Protein AF-A0A2V8PW28-F1 (afdb_monomer)

Nearest PDB structures (foldseek):
  6lqs-assembly1_RJ  TM=3.384E-01  e=4.865E-01  Saccharomyces cerevisiae S288C
  6zqf-assembly1_CL  TM=3.783E-01  e=9.356E+00  Saccharomyces cerevisiae S288C

Radius of gyration: 23.71 Å; Cα contacts (8 Å, |Δi|>4): 754; chains: 1; bounding box: 70×51×68 Å

Sequence (428 aa):
MRETKSPFGILINYGAAKFTEAEGKAAFQILNTELKDQFLGLISGESVGYVWDLAPAELKISPSQSRRELLEAHRQFYTNALAKKWRDTFQTETGAMWDRLIPGQSTSSTSFAHSLTQWGVQLLGMETAAVMPMTGMRIAFTRGAARQFGGKFFYYHAPNFGDTATTFTKAQNFAGPDFFYHSRYGPTMGPSLSWYRKSYYLYYMSGASAIYLEQGHDQFFKPGPGEHPLQLNPLGRITEEFMNFAEKHPDRGTPYTPIAFLLDPAHGFEMTDYPQWPFEVSQIDRGDRALRELFGVAYYPGLVVEGEPAIADRQPFVSSAFGDVFDVLTATDVQSPKAKAQSPLSSYRAVVVGGRVEWSGDWIQKLTDYVRGGGTVLINAAQIKKVPESLLGVRLTNVTAEADSATCLSPGEDAQDLSGQLFRYEKV

Solvent-accessible surface area (backbone atoms only — not comparable to full-atom values): 23633 Å² total; per-residue (Å²): 100,92,85,68,70,55,72,42,67,46,81,53,62,100,54,86,73,82,46,54,64,69,53,8,42,50,51,51,49,39,48,70,53,87,35,36,92,26,50,61,27,41,33,12,60,73,23,74,65,78,55,69,87,50,36,88,81,64,48,72,79,57,60,87,52,53,52,63,54,47,49,48,33,48,51,51,37,52,41,52,48,36,19,52,51,41,20,65,32,26,57,43,95,63,51,50,45,35,63,34,34,25,22,18,27,35,84,85,34,64,41,42,40,51,53,45,34,64,68,37,27,40,40,42,23,49,48,46,34,31,56,40,59,36,46,57,58,58,45,15,37,40,51,19,22,14,64,58,44,62,37,41,28,30,38,24,43,37,65,37,52,95,73,14,25,57,32,70,42,76,84,51,96,59,31,46,63,104,45,88,91,72,32,51,23,24,77,87,29,51,49,50,72,65,47,60,49,48,51,56,55,50,38,50,58,64,52,38,76,48,76,46,66,72,65,62,70,55,53,32,34,21,80,32,72,88,92,37,76,62,35,71,29,75,58,22,48,48,49,52,52,50,50,55,48,47,69,75,46,71,83,69,72,75,64,75,39,46,32,29,37,39,28,27,63,50,59,36,59,51,74,74,52,64,91,46,40,38,81,78,53,28,78,77,50,72,32,57,51,50,33,51,52,51,50,33,62,55,33,24,60,42,65,73,55,64,86,48,88,76,36,38,58,63,33,20,60,45,76,24,80,68,48,76,30,49,27,30,46,58,69,59,87,76,75,41,98,61,30,63,94,61,69,64,65,79,75,28,56,34,37,37,54,39,43,54,51,82,74,49,73,69,55,54,48,53,52,45,53,38,42,76,71,70,34,46,75,48,72,53,81,92,47,43,71,91,59,55,48,89,74,68,77,52,60,76,68,88,43,73,50,75,44,41,59,58,79,85,82,61,88,91,62,76,95,66,90,46,65,61,73,80,42,78,49,73,44,101

Foldseek 3Di:
DLVVLAADEAEPPPDQQQDDQVRLQVVVCCCVPSCVSRQQAYEAEQDQNPQCVCCVPQQDDAQPDDLVVLLVSVVVSQQVSQQVSSCRRNVDGDTNPLLRTEYAHEALCLLCLLVSLLSHHQEYEYEDELQFFAQLVSLQSNVQSNLQQVHAYAYEYDQDDPNAHQFPEPPDPQCFDPDPVTGSYYNPITADLVLLLCSLVVCVLQRHPYYHYPDPPRQFWYQDPDPGRIDGDSSNVSVVVSVVVCVVCVCSDHDAQQEEEEEASSLLDDDRDPVAQRSRHHDDDPLNVQQVVVVVLQQPPQVVCNPDPRGSCRRHPRPRPNHSNYHYHYPDPRRNPRRPPDRSLLSHQEYEYGGEYDDDPVSLVNLQVSVVVVHYYHDAPVHCVVNDCVSVVDDFPQDKDKDQFDFDPDPPDDTDGRGHDIDMGTDD

Mean predicted aligned error: 6.78 Å

Secondary structure (DSSP, 8-state):
-TTT---EEEE-SS------HHHHHHHHHHHHTTTTTTEEEEEETTBSSS-GGGHHHH----TTS-HHHHHHHHHHHHHHHHHHHHHHHHTS-----GGGEEEEE-TT-GGGHHHHHHHT-SEEEEEE-TT-S-HHHHHHHHHHHHHHHT-EEEEEE---BTTB---S-S-STTS--SSTTT-S-STTSSS-HHHHHHHHHHHHHTT-S-EEESS-GGGTEEEPSTT-SEEE-HHHHHHHHHHHHHHH----------EEEEE-TT----STTSS--GGGTSPP-HHHHHHHHHHHHHTTTHHHHTTS---TTTTT----TT-S-EEEEE------TTS-SS-GGGG-SEEEE-S-----HHHHHHHHHHHHTT-EEE--GGG-TT--HHHHSS---S-EEEEEEE----TTPPPP-EEEEEEEEE--

pLDDT: mean 87.39, std 11.14, range [48.47, 98.06]

Structure (mmCIF, N/CA/C/O backbone):
data_AF-A0A2V8PW28-F1
#
_entry.id   AF-A0A2V8PW28-F1
#
loop_
_atom_site.group_PDB
_atom_site.id
_atom_site.type_symbol
_atom_site.label_atom_id
_atom_site.label_alt_id
_atom_site.label_comp_id
_atom_site.label_asym_id
_atom_site.label_entity_id
_atom_site.label_seq_id
_atom_site.pdbx_PDB_ins_code
_atom_site.Cartn_x
_atom_site.Cartn_y
_atom_site.Cartn_z
_atom_site.occupancy
_atom_site.B_iso_or_equiv
_atom_site.auth_seq_id
_atom_site.auth_comp_id
_atom_site.auth_asym_id
_atom_site.auth_atom_id
_atom_site.pdbx_PDB_model_num
ATOM 1 N N . MET A 1 1 ? 9.994 -8.266 -28.237 1.00 73.88 1 MET A N 1
ATOM 2 C CA . MET A 1 1 ? 8.683 -7.682 -27.865 1.00 73.88 1 MET A CA 1
ATOM 3 C C . MET A 1 1 ? 7.578 -8.080 -28.833 1.00 73.88 1 MET A C 1
ATOM 5 O O . MET A 1 1 ? 6.777 -8.926 -28.472 1.00 73.88 1 MET A O 1
ATOM 9 N N . ARG A 1 2 ? 7.537 -7.574 -30.080 1.00 79.88 2 ARG A N 1
ATOM 10 C CA . ARG A 1 2 ? 6.449 -7.906 -31.036 1.00 79.88 2 ARG A CA 1
ATOM 11 C C . ARG A 1 2 ? 6.243 -9.412 -31.255 1.00 79.88 2 ARG A C 1
ATOM 13 O O . ARG A 1 2 ? 5.098 -9.851 -31.373 1.00 79.88 2 ARG A O 1
ATOM 20 N N . GLU A 1 3 ? 7.343 -10.158 -31.274 1.00 84.56 3 GLU A N 1
ATOM 21 C CA . GLU A 1 3 ? 7.382 -11.610 -31.474 1.00 84.56 3 GLU A CA 1
ATOM 22 C C . GLU A 1 3 ? 7.112 -12.402 -30.190 1.00 84.56 3 GLU A C 1
ATOM 24 O O . GLU A 1 3 ? 6.475 -13.446 -30.243 1.00 84.56 3 GLU A O 1
ATOM 29 N N . THR A 1 4 ? 7.550 -11.896 -29.032 1.00 84.69 4 THR A N 1
ATOM 30 C CA . THR A 1 4 ? 7.487 -12.632 -27.759 1.00 84.69 4 THR A CA 1
ATOM 31 C C . THR A 1 4 ? 6.087 -12.643 -27.153 1.00 84.69 4 THR A C 1
ATOM 33 O O . THR A 1 4 ? 5.769 -13.548 -26.388 1.00 84.69 4 THR A O 1
ATOM 36 N N . LYS A 1 5 ? 5.254 -11.634 -27.465 1.00 86.62 5 LYS A N 1
ATOM 37 C CA . LYS A 1 5 ? 3.899 -11.432 -26.905 1.00 86.62 5 LYS A CA 1
ATOM 38 C C . LYS A 1 5 ? 3.846 -11.359 -25.372 1.00 86.62 5 LYS A C 1
ATOM 40 O O . LYS A 1 5 ? 2.764 -11.365 -24.792 1.00 86.62 5 LYS A O 1
ATOM 45 N N . SER A 1 6 ? 4.999 -11.275 -24.715 1.00 90.38 6 SER A N 1
ATOM 46 C CA . SER A 1 6 ? 5.118 -11.251 -23.262 1.00 90.38 6 SER A CA 1
ATOM 47 C C . SER A 1 6 ? 4.771 -9.865 -22.712 1.00 90.38 6 SER A C 1
ATOM 49 O O . SER A 1 6 ? 5.202 -8.863 -23.296 1.00 90.38 6 SER A O 1
ATOM 51 N N . PRO A 1 7 ? 4.051 -9.783 -21.578 1.00 91.25 7 PRO A N 1
ATOM 52 C CA . PRO A 1 7 ? 3.847 -8.519 -20.886 1.00 91.25 7 PRO A CA 1
ATOM 53 C C . PRO A 1 7 ? 5.173 -7.868 -20.469 1.00 91.25 7 PRO A C 1
ATOM 55 O O . PRO A 1 7 ? 6.123 -8.568 -20.120 1.00 91.25 7 PRO A O 1
ATOM 58 N N . PHE A 1 8 ? 5.240 -6.536 -20.474 1.00 91.56 8 PHE A N 1
ATOM 59 C CA . PHE A 1 8 ? 6.429 -5.783 -20.072 1.00 91.56 8 PHE A CA 1
ATOM 60 C C . PHE A 1 8 ? 6.100 -4.448 -19.412 1.00 91.56 8 PHE A C 1
ATOM 62 O O . PHE A 1 8 ? 5.142 -3.772 -19.782 1.00 91.56 8 PHE A O 1
ATOM 69 N N . GLY A 1 9 ? 6.944 -4.045 -18.466 1.00 90.69 9 GLY A N 1
ATOM 70 C CA . GLY A 1 9 ? 7.008 -2.679 -17.954 1.00 90.69 9 GLY A CA 1
ATOM 71 C C . GLY A 1 9 ? 8.260 -1.967 -18.464 1.00 90.69 9 GLY A C 1
ATOM 72 O O . GLY A 1 9 ? 9.237 -2.614 -18.842 1.00 90.69 9 GLY A O 1
ATOM 73 N N . ILE A 1 10 ? 8.234 -0.638 -18.473 1.00 90.44 10 ILE A N 1
ATOM 74 C CA . ILE A 1 10 ? 9.403 0.200 -18.761 1.00 90.44 10 ILE A CA 1
ATOM 75 C C . ILE A 1 10 ? 9.864 0.817 -17.446 1.00 90.44 10 ILE A C 1
ATOM 77 O O . ILE A 1 10 ? 9.084 1.496 -16.783 1.00 90.44 10 ILE A O 1
ATOM 81 N N . LEU A 1 11 ? 11.118 0.588 -17.064 1.00 87.44 11 LEU A N 1
ATOM 82 C CA . LEU A 1 11 ? 11.695 1.214 -15.879 1.00 87.44 11 LEU A CA 1
ATOM 83 C C . LEU A 1 11 ? 11.990 2.693 -16.161 1.00 87.44 11 LEU A C 1
ATOM 85 O O . LEU A 1 11 ? 12.612 3.004 -17.176 1.00 87.44 11 LEU A O 1
ATOM 89 N N . ILE A 1 12 ? 11.574 3.591 -15.269 1.00 84.12 12 ILE A N 1
ATOM 90 C CA . ILE A 1 12 ? 11.815 5.041 -15.394 1.00 84.12 12 ILE A CA 1
ATOM 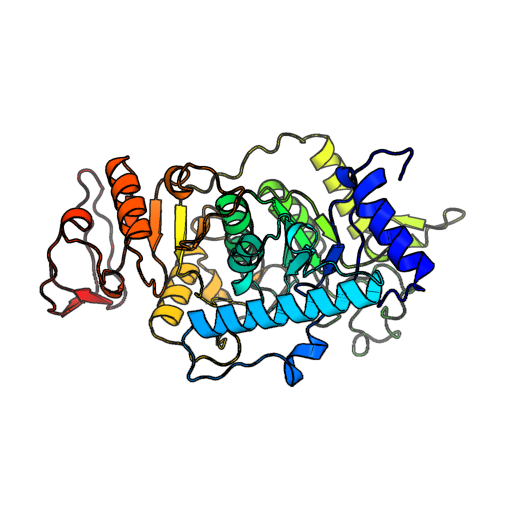91 C C . ILE A 1 12 ? 12.712 5.592 -14.278 1.00 84.12 12 ILE A C 1
ATOM 93 O O . ILE A 1 12 ? 12.735 6.799 -14.033 1.00 84.12 12 ILE A O 1
ATOM 97 N N . ASN A 1 13 ? 13.445 4.714 -13.592 1.00 73.06 13 ASN A N 1
ATOM 98 C CA . ASN A 1 13 ? 14.281 5.093 -12.459 1.00 73.06 13 ASN A CA 1
ATOM 99 C C . ASN A 1 13 ? 15.549 5.813 -12.920 1.00 73.06 13 ASN A C 1
ATOM 101 O O . ASN A 1 13 ? 16.215 5.369 -13.854 1.00 73.06 13 ASN A O 1
ATOM 105 N N . TYR A 1 14 ? 15.888 6.910 -12.239 1.00 63.16 14 TYR A N 1
ATOM 10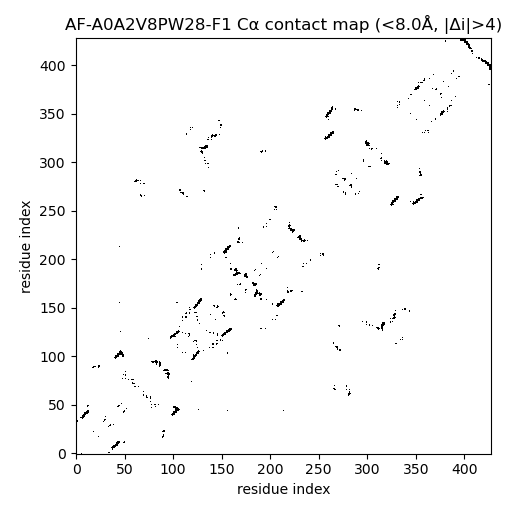6 C CA . TYR A 1 14 ? 17.166 7.636 -12.339 1.00 63.16 14 TYR A CA 1
ATOM 107 C C . TYR A 1 14 ? 17.576 8.157 -13.734 1.00 63.16 14 TYR A C 1
ATOM 109 O O . TYR A 1 14 ? 18.678 8.680 -13.892 1.00 63.16 14 TYR A O 1
ATOM 117 N N . GLY A 1 15 ? 16.698 8.086 -14.740 1.00 57.28 15 GLY A N 1
ATOM 118 C CA . GLY A 1 15 ? 16.965 8.558 -16.098 1.00 57.28 15 GLY A CA 1
ATOM 119 C C . GLY A 1 15 ? 15.794 9.339 -16.687 1.00 57.28 15 GLY A C 1
ATOM 120 O O . GLY A 1 15 ? 14.655 8.879 -16.682 1.00 57.28 15 GLY A O 1
ATOM 121 N N . ALA A 1 16 ? 16.074 10.518 -17.243 1.00 62.72 16 ALA A N 1
ATOM 122 C CA . ALA A 1 16 ? 15.118 11.250 -18.067 1.00 62.72 16 ALA A CA 1
ATOM 123 C C . ALA A 1 16 ? 15.318 10.848 -19.534 1.00 62.72 16 ALA A C 1
ATOM 125 O O . ALA A 1 16 ? 16.265 11.300 -20.180 1.00 62.72 16 ALA A O 1
ATOM 126 N N . ALA A 1 17 ? 14.438 9.997 -20.067 1.00 71.19 17 ALA A N 1
ATOM 127 C CA . ALA A 1 17 ? 14.397 9.757 -21.505 1.00 71.19 17 ALA A CA 1
ATOM 128 C C . ALA A 1 17 ? 14.008 11.065 -22.214 1.00 71.19 17 ALA A C 1
ATOM 130 O O . ALA A 1 17 ? 12.941 11.626 -21.957 1.00 71.19 17 ALA A O 1
ATOM 131 N N . LYS A 1 18 ? 14.886 11.563 -23.089 1.00 77.88 18 LYS A N 1
ATOM 132 C CA . LYS A 1 18 ? 14.622 12.725 -23.943 1.00 77.88 18 LYS A CA 1
ATOM 133 C C . LYS A 1 18 ? 14.444 12.242 -25.373 1.00 77.88 18 LYS A C 1
ATOM 135 O O . LYS A 1 18 ? 15.428 12.045 -26.077 1.00 77.88 18 LYS A O 1
ATOM 140 N N . PHE A 1 19 ? 13.198 12.026 -25.770 1.00 89.12 19 PHE A N 1
ATOM 141 C CA . PHE A 1 19 ? 12.868 11.736 -27.158 1.00 89.12 19 PHE A CA 1
ATOM 142 C C . PHE A 1 19 ? 12.791 13.027 -27.971 1.00 89.12 19 PHE A C 1
ATOM 144 O O . PHE A 1 19 ? 12.338 14.063 -27.483 1.00 89.12 19 PHE A O 1
ATOM 151 N N . THR A 1 20 ? 13.205 12.956 -29.232 1.00 93.94 20 THR A N 1
ATOM 152 C CA . THR A 1 20 ? 12.788 13.935 -30.240 1.00 93.94 20 THR A CA 1
ATOM 153 C C . THR A 1 20 ? 11.270 13.865 -30.450 1.00 93.94 20 THR A C 1
ATOM 155 O O . THR A 1 20 ? 10.623 12.884 -30.083 1.00 93.94 20 THR A O 1
ATOM 158 N N . GLU A 1 21 ? 10.677 14.882 -31.082 1.00 94.62 21 GLU A N 1
ATOM 159 C CA . GLU A 1 21 ? 9.236 14.897 -31.386 1.00 94.62 21 GLU A CA 1
ATOM 160 C C . GLU A 1 21 ? 8.776 13.645 -32.152 1.00 94.62 21 GLU A C 1
ATOM 162 O O . GLU A 1 21 ? 7.758 13.040 -31.808 1.00 94.62 21 GLU A O 1
ATOM 167 N N . ALA A 1 22 ? 9.552 13.224 -33.156 1.00 96.19 22 ALA A N 1
ATOM 168 C CA . ALA A 1 22 ? 9.249 12.039 -33.952 1.00 96.19 22 ALA A CA 1
ATOM 169 C C . ALA A 1 22 ? 9.321 10.749 -33.118 1.00 96.19 22 ALA A C 1
ATOM 171 O O . ALA A 1 22 ? 8.416 9.918 -33.191 1.00 96.19 22 ALA A O 1
ATOM 172 N N . GLU A 1 23 ? 10.365 10.595 -32.298 1.00 95.44 23 GLU A N 1
ATOM 173 C CA . GLU A 1 23 ? 10.542 9.427 -31.426 1.00 95.44 23 GLU A CA 1
ATOM 174 C C . GLU A 1 23 ? 9.454 9.348 -30.352 1.00 95.44 23 GLU A C 1
ATOM 176 O O . GLU A 1 23 ? 8.894 8.275 -30.133 1.00 95.44 23 GLU A O 1
ATOM 181 N N . GLY A 1 24 ? 9.112 10.473 -29.716 1.00 94.38 24 GLY A N 1
ATOM 182 C CA . GLY A 1 24 ? 8.117 10.531 -28.647 1.00 94.38 24 GLY A CA 1
ATOM 183 C C . GLY A 1 24 ? 6.728 10.138 -29.145 1.00 94.38 24 GLY A C 1
ATOM 184 O O . GLY A 1 24 ? 6.083 9.260 -28.561 1.00 94.38 24 GLY A O 1
ATOM 185 N N . LYS A 1 25 ? 6.303 10.713 -30.278 1.00 95.31 25 LYS A N 1
ATOM 186 C CA . LYS A 1 25 ? 5.014 10.391 -30.907 1.00 95.31 25 LYS A CA 1
ATOM 187 C C . LYS A 1 25 ? 4.961 8.937 -31.372 1.00 95.31 25 LYS A C 1
ATOM 189 O O . LYS A 1 25 ? 3.958 8.263 -31.135 1.00 95.31 25 LYS A O 1
ATOM 194 N N . ALA A 1 26 ? 6.039 8.432 -31.976 1.00 95.62 26 ALA A N 1
ATOM 195 C CA . ALA A 1 26 ? 6.124 7.037 -32.403 1.00 95.62 26 ALA A CA 1
ATOM 196 C C . ALA A 1 26 ? 6.073 6.069 -31.210 1.00 95.62 26 ALA A C 1
ATOM 198 O O . ALA A 1 26 ? 5.319 5.094 -31.240 1.00 95.62 26 ALA A O 1
ATOM 199 N N . ALA A 1 27 ? 6.814 6.354 -30.135 1.00 94.19 27 ALA A N 1
ATOM 200 C CA . ALA A 1 27 ? 6.795 5.557 -28.913 1.00 94.19 27 ALA A CA 1
ATOM 201 C C . ALA A 1 27 ? 5.389 5.522 -28.301 1.00 94.19 27 ALA A C 1
ATOM 203 O O . ALA A 1 27 ? 4.864 4.442 -28.027 1.00 94.19 27 ALA A O 1
ATOM 204 N N . PHE A 1 28 ? 4.741 6.681 -28.156 1.00 94.56 28 PHE A N 1
ATOM 205 C CA . PHE A 1 28 ? 3.382 6.758 -27.628 1.00 94.56 28 PHE A CA 1
ATOM 206 C C . PHE A 1 28 ? 2.380 5.986 -28.490 1.00 94.56 28 PHE A C 1
ATOM 208 O O . PHE A 1 28 ? 1.566 5.227 -27.959 1.00 94.56 28 PHE A O 1
ATOM 215 N N . GLN A 1 29 ? 2.461 6.123 -29.816 1.00 96.00 29 GLN A N 1
ATOM 216 C CA . GLN A 1 29 ? 1.595 5.400 -30.742 1.00 96.00 29 GLN A CA 1
ATOM 217 C C . GLN A 1 29 ? 1.774 3.887 -30.608 1.00 96.00 29 GLN A C 1
ATOM 219 O O . GLN A 1 29 ? 0.786 3.168 -30.457 1.00 96.00 29 GLN A O 1
ATOM 224 N N . ILE A 1 30 ? 3.013 3.392 -30.619 1.00 95.25 30 ILE A N 1
ATOM 225 C CA . ILE A 1 30 ? 3.307 1.958 -30.519 1.00 95.25 30 ILE A CA 1
ATOM 226 C C . ILE A 1 30 ? 2.812 1.393 -29.179 1.00 95.25 30 ILE A C 1
ATOM 228 O O . ILE A 1 30 ? 2.182 0.334 -29.164 1.00 95.25 30 ILE A O 1
ATOM 232 N N . LEU A 1 31 ? 3.040 2.100 -28.066 1.00 94.75 31 LEU A N 1
ATOM 233 C CA . LEU A 1 31 ? 2.608 1.667 -26.730 1.00 94.75 31 LEU A CA 1
ATOM 234 C C . LEU A 1 31 ? 1.082 1.635 -26.575 1.00 94.75 31 LEU A C 1
ATOM 236 O O . LEU A 1 31 ? 0.570 0.817 -25.817 1.00 94.75 31 LEU A O 1
ATOM 240 N N . ASN A 1 32 ? 0.351 2.480 -27.307 1.00 94.12 32 ASN A N 1
ATOM 241 C CA . ASN A 1 32 ? -1.111 2.554 -27.238 1.00 94.12 32 ASN A CA 1
ATOM 242 C C . ASN A 1 32 ? -1.837 1.802 -28.363 1.00 94.12 32 ASN A C 1
ATOM 244 O O . ASN A 1 32 ? -3.067 1.742 -28.355 1.00 94.12 32 ASN A O 1
ATOM 248 N N . THR A 1 33 ? -1.105 1.203 -29.306 1.00 94.44 33 THR A N 1
ATOM 249 C CA . THR A 1 33 ? -1.681 0.424 -30.412 1.00 94.44 33 THR A CA 1
ATOM 250 C C . THR A 1 33 ? -1.066 -0.972 -30.475 1.00 94.44 33 THR A C 1
ATOM 252 O O . THR A 1 33 ? -1.600 -1.901 -29.879 1.00 94.44 33 THR A O 1
ATOM 255 N N . GLU A 1 34 ? 0.076 -1.128 -31.140 1.00 94.38 34 GLU A N 1
ATOM 256 C CA . GLU A 1 34 ? 0.704 -2.420 -31.430 1.00 94.38 34 GLU A CA 1
ATOM 257 C C . GLU A 1 34 ? 1.107 -3.211 -30.179 1.00 94.38 34 GLU A C 1
ATOM 259 O O . GLU A 1 34 ? 1.043 -4.441 -30.163 1.00 94.38 34 GLU A O 1
ATOM 264 N N . LEU A 1 35 ? 1.562 -2.509 -29.138 1.00 95.44 35 LEU A N 1
ATOM 265 C CA . LEU A 1 35 ? 2.041 -3.106 -27.893 1.00 95.44 35 LEU A CA 1
ATOM 266 C C . LEU A 1 35 ? 1.068 -2.914 -26.725 1.00 95.44 35 LEU A C 1
ATOM 268 O O . LEU A 1 35 ? 1.410 -3.296 -25.610 1.00 95.44 35 LEU A O 1
ATOM 272 N N . LYS A 1 36 ? -0.137 -2.380 -26.959 1.00 93.56 36 LYS A N 1
ATOM 273 C CA . LYS A 1 36 ? -1.095 -1.998 -25.905 1.00 93.56 36 LYS A CA 1
ATOM 274 C C . LYS A 1 36 ? -1.389 -3.110 -24.897 1.00 93.56 36 LYS A C 1
ATOM 276 O O . LYS A 1 36 ? -1.442 -2.840 -23.698 1.00 93.56 36 LYS A O 1
ATOM 281 N N . ASP A 1 37 ? -1.573 -4.332 -25.388 1.00 92.31 37 ASP A N 1
ATOM 282 C CA . ASP A 1 37 ? -1.948 -5.488 -24.563 1.00 92.31 37 ASP A CA 1
ATOM 283 C C . ASP A 1 37 ? -0.743 -6.139 -23.865 1.00 92.31 37 ASP A C 1
ATOM 285 O O . ASP A 1 37 ? -0.905 -6.925 -22.937 1.00 92.31 37 ASP A O 1
ATOM 289 N N . GLN A 1 38 ? 0.475 -5.801 -24.296 1.00 94.00 38 GLN A N 1
ATOM 290 C CA . GLN A 1 38 ? 1.722 -6.249 -23.671 1.00 94.00 38 GLN A CA 1
ATOM 291 C C . GLN A 1 38 ? 2.266 -5.207 -22.688 1.00 94.00 38 GLN A C 1
ATOM 293 O O . GLN A 1 38 ? 2.917 -5.557 -21.709 1.00 94.00 38 GLN A O 1
ATOM 298 N N . PHE A 1 39 ? 2.023 -3.923 -22.940 1.00 94.62 39 PHE A N 1
ATOM 299 C CA . PHE A 1 39 ? 2.538 -2.840 -22.123 1.00 94.62 39 PHE A CA 1
ATOM 300 C C . PHE A 1 39 ? 1.777 -2.760 -20.798 1.00 94.62 39 PHE A C 1
ATOM 302 O O . PHE A 1 39 ? 0.618 -2.354 -20.753 1.00 94.62 39 PHE A O 1
ATOM 309 N N . LEU A 1 40 ? 2.443 -3.137 -19.710 1.00 93.19 40 LEU A N 1
ATOM 310 C CA . LEU A 1 40 ? 1.907 -3.061 -18.354 1.00 93.19 40 LEU A CA 1
ATOM 311 C C . LEU A 1 40 ? 1.935 -1.627 -17.825 1.00 93.19 40 LEU A C 1
ATOM 313 O O . LEU A 1 40 ? 0.973 -1.195 -17.196 1.00 93.19 40 LEU A O 1
ATOM 317 N N . GLY A 1 41 ? 3.011 -0.886 -18.097 1.00 94.00 41 GLY A N 1
ATOM 318 C CA . GLY A 1 41 ? 3.175 0.477 -17.602 1.00 94.00 41 GLY A CA 1
ATOM 319 C C . GLY A 1 41 ? 4.626 0.904 -17.385 1.00 94.00 41 GLY A C 1
ATOM 320 O O . GLY A 1 41 ? 5.570 0.241 -17.817 1.00 94.00 41 GLY A O 1
ATOM 321 N N . LEU A 1 42 ? 4.782 2.034 -16.705 1.00 92.88 42 LEU A N 1
ATOM 322 C CA . LEU A 1 42 ? 6.029 2.710 -16.368 1.00 92.88 42 LEU A CA 1
ATOM 323 C C . LEU A 1 42 ? 6.319 2.491 -14.880 1.00 92.88 42 LEU A C 1
ATOM 325 O O . LEU A 1 42 ? 5.566 2.962 -14.029 1.00 92.88 42 LEU A O 1
ATOM 329 N N . ILE A 1 43 ? 7.391 1.763 -14.573 1.00 91.88 43 ILE A N 1
ATOM 330 C CA . ILE A 1 43 ? 7.796 1.412 -13.208 1.00 91.88 43 ILE A CA 1
ATOM 331 C C . ILE A 1 43 ? 8.627 2.541 -12.618 1.00 91.88 43 ILE A C 1
ATOM 333 O O . ILE A 1 43 ? 9.724 2.808 -13.105 1.00 91.88 43 ILE A O 1
ATOM 337 N N . SER A 1 44 ? 8.100 3.164 -11.566 1.00 89.81 44 SER A N 1
ATOM 338 C CA . SER A 1 44 ? 8.734 4.244 -10.818 1.00 89.81 44 SER A CA 1
ATOM 339 C C . SER A 1 44 ? 9.191 3.743 -9.454 1.00 89.81 44 SER A C 1
ATOM 341 O O . SER A 1 44 ? 8.401 3.712 -8.519 1.00 89.81 44 SER A O 1
ATOM 343 N N . GLY A 1 45 ? 10.448 3.337 -9.321 1.00 86.31 45 GLY A N 1
ATOM 344 C CA . GLY A 1 45 ? 11.055 3.086 -8.014 1.00 86.31 45 GLY A CA 1
ATOM 345 C C . GLY A 1 45 ? 11.085 4.349 -7.155 1.00 86.31 45 GLY A C 1
ATOM 346 O O . GLY A 1 45 ? 11.071 5.472 -7.657 1.00 86.31 45 GLY A O 1
ATOM 347 N N . GLU A 1 46 ? 11.064 4.153 -5.845 1.00 81.56 46 GLU A N 1
ATOM 348 C CA . GLU A 1 46 ? 11.237 5.182 -4.810 1.00 81.56 46 GLU A CA 1
ATOM 349 C C . GLU A 1 46 ? 10.370 6.437 -4.930 1.00 81.56 46 GLU A C 1
ATOM 351 O O . GLU A 1 46 ? 10.697 7.502 -4.412 1.00 81.56 46 GLU A O 1
ATOM 356 N N . SER A 1 47 ? 9.262 6.360 -5.660 1.00 85.00 47 SER A N 1
ATOM 357 C CA . SER A 1 47 ? 8.453 7.531 -5.953 1.00 85.00 47 SER A CA 1
ATOM 358 C C . SER A 1 47 ? 7.129 7.142 -6.589 1.00 85.00 47 SER A C 1
ATOM 360 O O . SER A 1 47 ? 6.937 6.033 -7.083 1.00 85.00 47 SER A O 1
ATOM 362 N N . VAL A 1 48 ? 6.206 8.100 -6.630 1.00 89.19 48 VAL A N 1
ATOM 363 C CA . VAL A 1 48 ? 4.965 7.943 -7.393 1.00 89.19 48 VAL A CA 1
ATOM 364 C C . VAL A 1 48 ? 5.263 7.893 -8.895 1.00 89.19 48 VAL A C 1
ATOM 366 O O . VAL A 1 48 ? 4.736 7.037 -9.592 1.00 89.19 48 VAL A O 1
ATOM 369 N N . GLY A 1 49 ? 6.137 8.770 -9.396 1.00 89.00 49 GLY A N 1
ATOM 370 C CA . GLY A 1 49 ? 6.464 8.840 -10.823 1.00 89.00 49 GLY A CA 1
ATOM 371 C C . GLY A 1 49 ? 7.716 9.645 -11.162 1.00 89.00 49 GLY A C 1
ATOM 372 O O . GLY A 1 49 ? 7.777 10.200 -12.257 1.00 89.00 49 GLY A O 1
ATOM 373 N N . TYR A 1 50 ? 8.679 9.768 -10.236 1.00 88.56 50 TYR A N 1
ATOM 374 C CA . TYR A 1 50 ? 9.864 10.642 -10.333 1.00 88.56 50 TYR A CA 1
ATOM 375 C C . TYR A 1 50 ? 9.535 12.055 -10.838 1.00 88.56 50 TYR A C 1
ATOM 377 O O . TYR A 1 50 ? 9.937 12.440 -11.939 1.00 88.56 50 TYR A O 1
ATOM 385 N N . VAL A 1 51 ? 8.743 12.781 -10.048 1.00 90.81 51 VAL A N 1
ATOM 386 C CA . VAL A 1 51 ? 8.385 14.201 -10.254 1.00 90.81 51 VAL A CA 1
ATOM 387 C C . VAL A 1 51 ? 8.519 15.021 -8.963 1.00 90.81 51 VAL A C 1
ATOM 389 O O . VAL A 1 51 ? 8.002 16.129 -8.8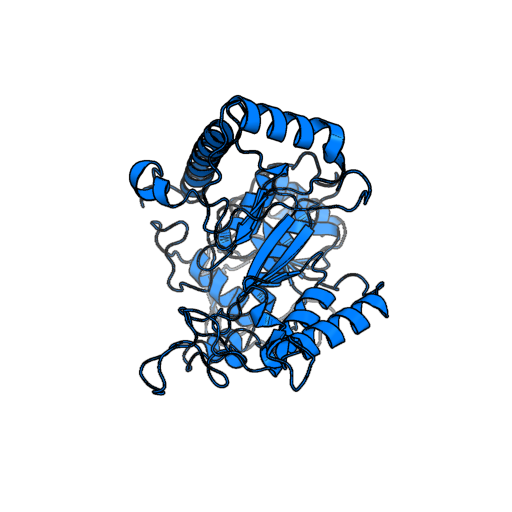54 1.00 90.81 51 VAL A O 1
ATOM 392 N N . TRP A 1 52 ? 9.145 14.442 -7.936 1.00 86.19 52 TRP A N 1
ATOM 393 C CA . TRP A 1 52 ? 9.229 15.018 -6.592 1.00 86.19 52 TRP A CA 1
ATOM 394 C C . TRP A 1 52 ? 10.120 16.267 -6.540 1.00 86.19 52 TRP A C 1
ATOM 396 O O . TRP A 1 52 ? 9.939 17.109 -5.667 1.00 86.19 52 TRP A O 1
ATOM 406 N N . ASP A 1 53 ? 11.029 16.433 -7.500 1.00 89.12 53 ASP A N 1
ATOM 407 C CA . ASP A 1 53 ? 11.871 17.618 -7.677 1.00 89.12 53 ASP A CA 1
ATOM 408 C C . ASP A 1 53 ? 11.050 18.889 -7.955 1.00 89.12 53 ASP A C 1
ATOM 410 O O . ASP A 1 53 ? 11.471 19.992 -7.608 1.00 89.12 53 ASP A O 1
ATOM 414 N N . LEU A 1 54 ? 9.844 18.736 -8.510 1.00 93.12 54 LEU A N 1
ATOM 415 C CA . LEU A 1 54 ? 8.901 19.833 -8.730 1.00 93.12 54 LEU A CA 1
ATOM 416 C C . LEU A 1 54 ? 8.126 20.219 -7.461 1.00 93.12 54 LEU A C 1
ATOM 418 O O . LEU A 1 54 ? 7.576 21.321 -7.392 1.00 93.12 54 LEU A O 1
ATOM 422 N N . ALA A 1 55 ? 8.072 19.343 -6.451 1.00 93.56 55 ALA A N 1
ATOM 423 C CA . ALA A 1 55 ? 7.220 19.530 -5.278 1.00 93.56 55 ALA A CA 1
ATOM 424 C C . ALA A 1 55 ? 7.523 20.825 -4.503 1.00 93.56 55 ALA A C 1
ATOM 426 O O . ALA A 1 55 ? 6.574 21.564 -4.247 1.00 93.56 55 ALA A O 1
ATOM 427 N N . PRO A 1 56 ? 8.788 21.200 -4.207 1.00 94.50 56 PRO A N 1
ATOM 428 C CA . PRO A 1 56 ? 9.074 22.433 -3.467 1.00 94.50 56 PRO A CA 1
ATOM 429 C C . PRO A 1 56 ? 8.526 23.706 -4.129 1.00 94.50 56 PRO A C 1
ATOM 431 O O . PRO A 1 56 ? 8.202 24.674 -3.442 1.00 94.50 56 PRO A O 1
ATOM 434 N N . ALA A 1 57 ? 8.418 23.720 -5.461 1.00 96.06 57 ALA A N 1
ATOM 435 C CA . ALA A 1 57 ? 7.910 24.865 -6.212 1.00 96.06 57 ALA A CA 1
ATOM 436 C C . ALA A 1 57 ? 6.392 24.787 -6.452 1.00 96.06 57 ALA A C 1
ATOM 438 O O . ALA A 1 57 ? 5.693 25.805 -6.370 1.00 96.06 57 ALA A O 1
ATOM 439 N N . GLU A 1 58 ? 5.871 23.598 -6.757 1.00 97.25 58 GLU A N 1
ATOM 440 C CA . GLU A 1 58 ? 4.525 23.419 -7.310 1.00 97.25 58 GLU A CA 1
ATOM 441 C C . GLU A 1 58 ? 3.505 22.858 -6.298 1.00 97.25 58 GLU A C 1
ATOM 443 O O . GLU A 1 58 ? 2.326 23.202 -6.396 1.00 97.25 58 GLU A O 1
ATOM 448 N N . LEU A 1 59 ? 3.918 22.073 -5.293 1.00 97.25 59 LEU A N 1
ATOM 449 C CA . LEU A 1 59 ? 3.011 21.512 -4.282 1.00 97.25 59 LEU A CA 1
ATOM 450 C C . LEU A 1 59 ? 2.571 22.595 -3.286 1.00 97.25 59 LEU A C 1
ATOM 452 O O . LEU A 1 59 ? 3.389 23.228 -2.618 1.00 97.25 59 LEU A O 1
ATOM 456 N N . LYS A 1 60 ? 1.257 22.822 -3.182 1.00 96.62 60 LYS A N 1
ATOM 457 C CA . LYS A 1 60 ? 0.669 23.851 -2.311 1.00 96.62 60 LYS A CA 1
ATOM 458 C C . LYS A 1 60 ? -0.009 23.210 -1.106 1.00 96.62 60 LYS A C 1
ATOM 460 O O . LYS A 1 60 ? -1.172 22.820 -1.185 1.00 96.62 60 LYS A O 1
ATOM 465 N N . ILE A 1 61 ? 0.729 23.127 -0.001 1.00 97.00 61 ILE A N 1
ATOM 466 C CA . ILE A 1 61 ? 0.253 22.580 1.274 1.00 97.00 61 ILE A CA 1
ATOM 467 C C . ILE A 1 61 ? 0.512 23.540 2.444 1.00 97.00 61 ILE A C 1
ATOM 469 O O . ILE A 1 61 ? 1.453 24.332 2.417 1.00 97.00 61 ILE A O 1
ATOM 473 N N . SER A 1 62 ? -0.335 23.484 3.471 1.00 96.31 62 SER A N 1
ATOM 474 C CA . SER A 1 62 ? -0.267 24.306 4.683 1.00 96.31 62 SER A CA 1
ATOM 475 C C . SER A 1 62 ? -0.759 23.519 5.905 1.00 96.31 62 SER A C 1
ATOM 477 O O . SER A 1 62 ? -1.748 22.791 5.790 1.00 96.31 62 SER A O 1
ATOM 479 N N . PRO A 1 63 ? -0.177 23.725 7.105 1.00 95.31 63 PRO A N 1
ATOM 480 C CA . PRO A 1 63 ? -0.677 23.135 8.351 1.00 95.31 63 PRO A CA 1
ATOM 481 C C . PRO A 1 63 ? -2.142 23.469 8.684 1.00 95.31 63 PRO A C 1
ATOM 483 O O . PRO A 1 63 ? -2.752 22.784 9.500 1.00 95.31 63 PRO A O 1
ATOM 486 N N . SER A 1 64 ? -2.706 24.526 8.088 1.00 95.50 64 SER A N 1
ATOM 487 C CA . SER A 1 64 ? -4.099 24.943 8.298 1.00 95.50 64 SER A CA 1
ATOM 488 C C . SER A 1 64 ? -5.122 24.134 7.496 1.00 95.50 64 SER A C 1
ATOM 490 O O . SER A 1 64 ? -6.318 24.269 7.743 1.00 95.50 64 SER A O 1
ATOM 492 N N . GLN A 1 65 ? -4.680 23.353 6.509 1.00 96.81 65 GLN A N 1
ATOM 493 C CA . GLN A 1 65 ? -5.563 22.521 5.696 1.00 96.81 65 GLN A CA 1
ATOM 494 C C . GLN A 1 65 ? -5.989 21.264 6.459 1.00 96.81 65 GLN A C 1
ATOM 496 O O . GLN A 1 65 ? -5.223 20.660 7.213 1.00 96.81 65 GLN A O 1
ATOM 501 N N . SER A 1 66 ? -7.222 20.834 6.219 1.00 94.94 66 SER A N 1
ATOM 502 C CA . SER A 1 66 ? -7.710 19.516 6.616 1.00 94.94 66 SER A CA 1
ATOM 503 C C . SER A 1 66 ? -6.942 18.400 5.895 1.00 94.94 66 SER A C 1
ATOM 505 O O . SER A 1 66 ? -6.359 18.599 4.828 1.00 94.94 66 SER A O 1
ATOM 507 N N . ARG A 1 67 ? -6.987 17.173 6.432 1.00 93.31 67 ARG A N 1
ATOM 508 C CA . ARG A 1 67 ? -6.346 16.009 5.788 1.00 93.31 67 ARG A CA 1
ATOM 509 C C . ARG A 1 67 ? -6.854 15.758 4.369 1.00 93.31 67 ARG A C 1
ATOM 511 O O . ARG A 1 67 ? -6.068 15.407 3.497 1.00 93.31 67 ARG A O 1
ATOM 518 N N . ARG A 1 68 ? -8.152 15.960 4.128 1.00 93.88 68 ARG A N 1
ATOM 519 C CA . ARG A 1 68 ? -8.757 15.793 2.800 1.00 93.88 68 ARG A CA 1
ATOM 520 C C . ARG A 1 68 ? -8.241 16.834 1.809 1.00 93.88 68 ARG A C 1
ATOM 522 O O . ARG A 1 68 ? -7.920 16.474 0.683 1.00 93.88 68 ARG A O 1
ATOM 529 N N . GLU A 1 69 ? -8.105 18.090 2.234 1.00 96.69 69 GLU A N 1
ATOM 530 C CA . GLU A 1 69 ? -7.501 19.148 1.412 1.00 96.69 69 GLU A CA 1
ATOM 531 C C . GLU A 1 69 ? -6.024 18.864 1.116 1.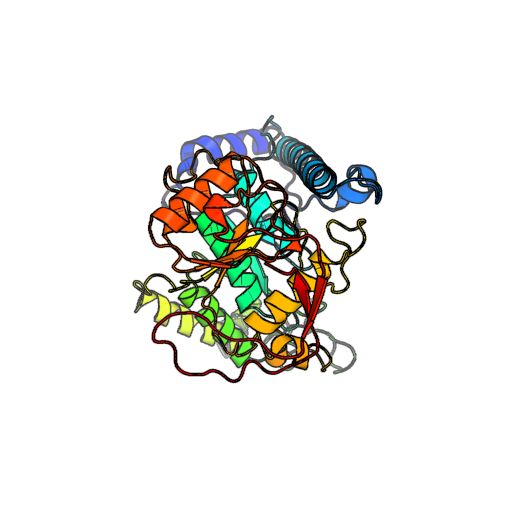00 96.69 69 GLU A C 1
ATOM 533 O O . GLU A 1 69 ? -5.589 19.065 -0.013 1.00 96.69 69 GLU A O 1
ATOM 538 N N . LEU A 1 70 ? -5.266 18.347 2.090 1.00 96.81 70 LEU A N 1
ATOM 539 C CA . LEU A 1 70 ? -3.868 17.952 1.887 1.00 96.81 70 LEU A CA 1
ATOM 540 C C . LEU A 1 70 ? -3.735 16.792 0.893 1.00 96.81 70 LEU A C 1
ATOM 542 O O . LEU A 1 70 ? -2.891 16.847 -0.001 1.00 96.81 70 LEU A O 1
ATOM 546 N N . LEU A 1 71 ? -4.576 15.761 1.007 1.00 95.56 71 LEU A N 1
ATOM 547 C CA . LEU A 1 71 ? -4.578 14.643 0.064 1.00 95.56 71 LEU A CA 1
ATOM 548 C C . LEU A 1 71 ? -4.958 15.097 -1.355 1.00 95.56 71 LEU A C 1
ATOM 550 O O . LEU A 1 71 ? -4.353 14.657 -2.333 1.00 95.56 71 LEU A O 1
ATOM 554 N N . GLU A 1 72 ? -5.935 15.995 -1.478 1.00 96.50 72 GLU A N 1
ATOM 555 C CA . GLU A 1 72 ? -6.336 16.557 -2.768 1.00 96.50 72 GLU A CA 1
ATOM 556 C C . GLU A 1 72 ? -5.245 17.462 -3.364 1.00 96.50 72 GLU A C 1
ATOM 558 O O . GLU A 1 72 ? -4.974 17.381 -4.561 1.00 96.50 72 GLU A O 1
ATOM 563 N N . ALA A 1 73 ? -4.541 18.253 -2.548 1.00 97.69 73 ALA A N 1
ATOM 564 C CA . ALA A 1 73 ? -3.391 19.036 -3.003 1.00 97.69 73 ALA A CA 1
ATOM 565 C C . ALA A 1 73 ? -2.286 18.137 -3.587 1.00 97.69 73 ALA A C 1
ATOM 567 O O . ALA A 1 73 ? -1.748 18.431 -4.657 1.00 97.69 73 ALA A O 1
ATOM 568 N N . HIS A 1 74 ? -2.007 16.998 -2.944 1.00 96.56 74 HIS A N 1
ATOM 569 C CA . HIS A 1 74 ? -1.092 15.984 -3.475 1.00 96.56 74 HIS A CA 1
ATOM 570 C C . HIS A 1 74 ? -1.581 15.398 -4.797 1.00 96.56 74 HIS A C 1
ATOM 572 O O . HIS A 1 74 ? -0.807 15.297 -5.751 1.00 96.56 74 HIS A O 1
ATOM 578 N N . ARG A 1 75 ? -2.869 15.044 -4.884 1.00 96.00 75 ARG A N 1
ATOM 579 C CA . ARG A 1 75 ? -3.469 14.535 -6.122 1.00 96.00 75 ARG A CA 1
ATOM 580 C C . ARG A 1 75 ? -3.287 15.518 -7.275 1.00 96.00 75 ARG A C 1
ATOM 582 O O . ARG A 1 75 ? -2.888 15.104 -8.365 1.00 96.00 75 ARG A O 1
ATOM 589 N N . GLN A 1 76 ? -3.583 16.797 -7.047 1.00 97.62 76 GLN A N 1
ATOM 590 C CA . GLN A 1 76 ? -3.469 17.849 -8.057 1.00 97.62 76 GLN A CA 1
ATOM 591 C C . GLN A 1 76 ? -2.020 18.045 -8.491 1.00 97.62 76 GLN A C 1
ATOM 593 O O . GLN A 1 76 ? -1.741 18.046 -9.690 1.00 97.62 76 GLN A O 1
ATOM 598 N N . PHE A 1 77 ? -1.098 18.135 -7.529 1.00 97.75 77 PHE A N 1
ATOM 599 C CA . PHE A 1 77 ? 0.330 18.235 -7.807 1.00 97.75 77 PHE A CA 1
ATOM 600 C C . PHE A 1 77 ? 0.814 17.071 -8.677 1.00 97.75 77 PHE A C 1
ATOM 602 O O . PHE A 1 77 ? 1.301 17.305 -9.783 1.00 97.75 77 PHE A O 1
ATOM 609 N N . TYR A 1 78 ? 0.623 15.822 -8.237 1.00 96.44 78 TYR A N 1
ATOM 610 C CA . TYR A 1 78 ? 1.100 14.667 -8.993 1.00 96.44 78 TYR A CA 1
ATOM 611 C C . TYR A 1 78 ? 0.419 14.553 -10.358 1.00 96.44 78 TYR A C 1
ATOM 613 O O . TYR A 1 78 ? 1.091 14.266 -11.342 1.00 96.44 78 TYR A O 1
ATOM 621 N N . THR A 1 79 ? -0.886 14.826 -10.456 1.00 97.31 79 THR A N 1
ATOM 622 C CA . THR A 1 79 ? -1.603 14.789 -11.742 1.00 97.31 79 THR A CA 1
ATOM 623 C C . THR A 1 79 ? -0.992 15.771 -12.743 1.00 97.31 79 THR A C 1
ATOM 625 O O . THR A 1 79 ? -0.701 15.389 -13.878 1.00 97.31 79 THR A O 1
ATOM 628 N N . ASN A 1 80 ? -0.751 17.014 -12.323 1.00 97.50 80 ASN A N 1
ATOM 629 C CA . ASN A 1 80 ? -0.195 18.056 -13.185 1.00 97.50 80 ASN A CA 1
ATOM 630 C C . ASN A 1 80 ? 1.268 17.775 -13.547 1.00 97.50 80 ASN A C 1
ATOM 632 O O . ASN A 1 80 ? 1.652 17.878 -14.714 1.00 97.50 80 ASN A O 1
ATOM 636 N N . ALA A 1 81 ? 2.070 17.374 -12.560 1.00 95.94 81 ALA A N 1
ATOM 637 C CA . ALA A 1 81 ? 3.483 17.081 -12.737 1.00 95.94 81 ALA A CA 1
ATOM 638 C C . ALA A 1 81 ? 3.707 15.872 -13.661 1.00 95.94 81 ALA A C 1
ATOM 640 O O . ALA A 1 81 ? 4.546 15.927 -14.561 1.00 95.94 81 ALA A O 1
ATOM 641 N N . LEU A 1 82 ? 2.912 14.808 -13.505 1.00 95.25 82 LEU A N 1
ATOM 642 C CA . LEU A 1 82 ? 2.951 13.639 -14.386 1.00 95.25 82 LEU A CA 1
ATOM 643 C C . LEU A 1 82 ? 2.475 13.977 -15.796 1.00 95.25 82 LEU A C 1
ATOM 645 O O . LEU A 1 82 ? 3.146 13.612 -16.754 1.00 95.25 82 LEU A O 1
ATOM 649 N N . ALA A 1 83 ? 1.371 14.717 -15.942 1.00 96.06 83 ALA A N 1
ATOM 650 C CA . ALA A 1 83 ? 0.892 15.137 -17.259 1.00 96.06 83 ALA A CA 1
ATOM 651 C C . ALA A 1 83 ? 1.939 15.971 -18.010 1.00 96.06 83 ALA A C 1
ATOM 653 O O . ALA A 1 83 ? 2.174 15.751 -19.197 1.00 96.06 83 ALA A O 1
ATOM 654 N N . LYS A 1 84 ? 2.622 16.883 -17.306 1.00 94.81 84 LYS A N 1
ATOM 655 C CA . LYS A 1 84 ? 3.756 17.642 -17.843 1.00 94.81 84 LYS A CA 1
ATOM 656 C C . LYS A 1 84 ? 4.905 16.720 -18.246 1.00 94.81 84 LYS A C 1
ATOM 658 O O . LYS A 1 84 ? 5.328 16.773 -19.395 1.00 94.81 84 LYS A O 1
ATOM 663 N N . LYS A 1 85 ? 5.354 15.840 -17.346 1.00 92.69 85 LYS A N 1
ATOM 664 C CA . LYS A 1 85 ? 6.433 14.881 -17.617 1.00 92.69 85 LYS A CA 1
ATOM 665 C C . LYS A 1 85 ? 6.141 14.033 -18.854 1.00 92.69 85 LYS A C 1
ATOM 667 O O . LYS A 1 85 ? 6.976 13.952 -19.747 1.00 92.69 85 LYS A O 1
ATOM 672 N N . TRP A 1 86 ? 4.956 13.434 -18.939 1.00 93.19 86 TRP A N 1
ATOM 673 C CA . TRP A 1 86 ? 4.593 12.554 -20.047 1.00 93.19 86 TRP A CA 1
ATOM 674 C C . TRP A 1 86 ? 4.372 13.298 -21.351 1.00 93.19 86 TRP A C 1
ATOM 676 O O . TRP A 1 86 ? 4.787 12.798 -22.395 1.00 93.19 86 TRP A O 1
ATOM 686 N N . ARG A 1 87 ? 3.810 14.508 -21.312 1.00 94.38 87 ARG A N 1
ATOM 687 C CA . ARG A 1 87 ? 3.754 15.365 -22.497 1.00 94.38 87 ARG A CA 1
ATOM 688 C C . ARG A 1 87 ? 5.148 15.703 -23.008 1.00 94.38 87 ARG A C 1
ATOM 690 O O . ARG A 1 87 ? 5.381 15.612 -24.208 1.00 94.38 87 ARG A O 1
ATOM 697 N N . ASP A 1 88 ? 6.078 16.032 -22.122 1.00 92.69 88 ASP A N 1
ATOM 698 C CA . ASP A 1 88 ? 7.439 16.394 -22.510 1.00 92.69 88 ASP A CA 1
ATOM 699 C C . ASP A 1 88 ? 8.246 15.157 -22.973 1.00 92.69 88 ASP A C 1
ATOM 701 O O . ASP A 1 88 ? 9.072 15.258 -23.877 1.00 92.69 88 ASP A O 1
ATOM 705 N N . THR A 1 89 ? 7.984 13.961 -22.433 1.00 91.62 89 THR A N 1
ATOM 706 C CA . THR A 1 89 ? 8.603 12.710 -22.908 1.00 91.62 89 THR A CA 1
ATOM 707 C C . THR A 1 89 ? 8.037 12.258 -24.256 1.00 91.62 89 THR A C 1
ATOM 709 O O . T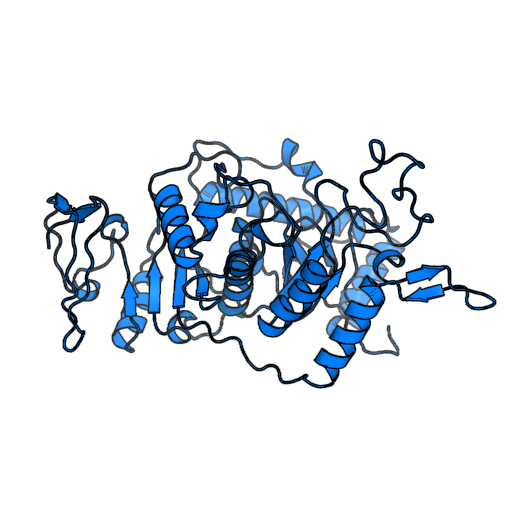HR A 1 89 ? 8.798 11.945 -25.165 1.00 91.62 89 THR A O 1
ATOM 712 N N . PHE A 1 90 ? 6.712 12.207 -24.404 1.00 93.12 90 PHE A N 1
ATOM 713 C CA . PHE A 1 90 ? 6.049 11.655 -25.591 1.00 93.12 90 PHE A CA 1
ATOM 714 C C . PHE A 1 90 ? 5.716 12.696 -26.662 1.00 93.12 90 PHE A C 1
ATOM 716 O O . PHE A 1 90 ? 5.274 12.332 -27.750 1.00 93.12 90 PHE A O 1
ATOM 723 N N . GLN A 1 91 ? 5.931 13.981 -26.377 1.00 94.31 91 GLN A N 1
ATOM 724 C CA . GLN A 1 91 ? 5.714 15.091 -27.310 1.00 94.31 91 GLN A CA 1
ATOM 725 C C . GLN A 1 91 ? 4.257 15.135 -27.825 1.00 94.31 91 GLN A C 1
ATOM 727 O O . GLN A 1 91 ? 3.978 15.455 -28.982 1.00 94.31 91 GLN A O 1
ATOM 732 N N . THR A 1 92 ? 3.317 14.767 -26.944 1.00 94.06 92 THR A N 1
ATOM 733 C CA . THR A 1 92 ? 1.863 14.724 -27.174 1.00 94.06 92 THR A CA 1
ATOM 734 C C . THR A 1 92 ? 1.109 14.828 -25.849 1.00 94.06 92 THR A C 1
ATOM 736 O O . THR A 1 92 ? 1.630 14.439 -24.809 1.00 94.06 92 THR A O 1
ATOM 739 N N . GLU A 1 93 ? -0.133 15.311 -25.861 1.00 95.06 93 GLU A N 1
ATOM 740 C CA . GLU A 1 93 ? -0.979 15.300 -24.661 1.00 95.06 93 GLU A CA 1
ATOM 741 C C . GLU A 1 93 ? -1.321 13.862 -24.246 1.00 95.06 93 GLU A C 1
ATOM 743 O O . GLU A 1 93 ? -1.790 13.061 -25.057 1.00 95.06 93 GLU A O 1
ATOM 748 N N . THR A 1 94 ? -1.069 13.536 -22.978 1.00 92.25 94 THR A N 1
ATOM 749 C CA . THR A 1 94 ? -1.190 12.172 -22.423 1.00 92.25 94 THR A CA 1
ATOM 750 C C . THR A 1 94 ? -1.984 12.111 -21.116 1.00 92.25 94 THR A C 1
ATOM 752 O O . THR A 1 94 ? -2.519 11.059 -20.763 1.00 92.25 94 THR A O 1
ATOM 755 N N . GLY A 1 95 ? -2.081 13.230 -20.388 1.00 95.25 95 GLY A N 1
ATOM 756 C CA . GLY A 1 95 ? -2.549 13.241 -19.003 1.00 95.25 95 GLY A CA 1
ATOM 757 C C . GLY A 1 95 ? -1.572 12.534 -18.053 1.00 95.25 95 GLY A C 1
ATOM 758 O O . GLY A 1 95 ? -0.444 12.214 -18.410 1.00 95.25 95 GLY A O 1
ATOM 759 N N . ALA A 1 96 ? -1.998 12.274 -16.816 1.00 95.31 96 ALA A N 1
ATOM 760 C CA . ALA A 1 96 ? -1.125 11.683 -15.794 1.00 95.31 96 ALA A CA 1
ATOM 761 C C . ALA A 1 96 ? -0.813 10.187 -16.006 1.00 95.31 96 ALA A C 1
ATOM 763 O O . ALA A 1 96 ? 0.100 9.662 -15.370 1.00 95.31 96 ALA A O 1
ATOM 764 N N . MET A 1 97 ? -1.566 9.505 -16.882 1.00 94.75 97 MET A N 1
ATOM 765 C CA . MET A 1 97 ? -1.431 8.070 -17.175 1.00 94.75 97 MET A CA 1
ATOM 766 C C . MET A 1 97 ? -1.440 7.178 -15.917 1.00 94.75 97 MET A C 1
ATOM 768 O O . MET A 1 97 ? -0.672 6.222 -15.825 1.00 94.75 97 MET A O 1
ATOM 772 N N . TRP A 1 98 ? -2.306 7.476 -14.939 1.00 95.69 98 TRP A N 1
ATOM 773 C CA . TRP A 1 98 ? -2.389 6.738 -13.668 1.00 95.69 98 TRP A CA 1
ATOM 774 C C . TRP A 1 98 ? -2.547 5.222 -13.850 1.00 95.69 98 TRP A C 1
ATOM 776 O O . TRP A 1 98 ? -1.940 4.451 -13.117 1.00 95.69 98 TRP A O 1
ATOM 786 N N . ASP A 1 99 ? -3.304 4.786 -14.858 1.00 94.06 99 ASP A N 1
ATOM 787 C CA . ASP A 1 99 ? -3.525 3.374 -15.187 1.00 94.06 99 ASP A CA 1
ATOM 788 C C . ASP A 1 99 ? -2.293 2.664 -15.761 1.00 94.06 99 ASP A C 1
ATOM 790 O O . ASP A 1 99 ? -2.252 1.433 -15.781 1.00 94.06 99 ASP A O 1
ATOM 794 N N . ARG A 1 100 ? -1.299 3.432 -16.215 1.00 94.62 100 ARG A N 1
ATOM 795 C CA . ARG A 1 100 ? -0.005 2.956 -16.715 1.00 94.62 100 ARG A CA 1
ATOM 796 C C . ARG A 1 100 ? 1.141 3.282 -15.772 1.00 94.62 100 ARG A C 1
ATOM 798 O O . ARG A 1 100 ? 2.272 2.932 -16.082 1.00 94.62 100 ARG A O 1
ATOM 805 N N . LEU A 1 101 ? 0.886 3.934 -14.645 1.00 95.25 101 LEU A N 1
ATOM 806 C CA . LEU A 1 101 ? 1.900 4.200 -13.640 1.00 95.25 101 LEU A CA 1
ATOM 807 C C . LEU A 1 101 ? 2.017 3.000 -12.701 1.00 95.25 101 LEU A C 1
ATOM 809 O O . LEU A 1 101 ? 1.013 2.509 -12.186 1.00 95.25 101 LEU A O 1
ATOM 813 N N . ILE A 1 102 ? 3.245 2.540 -12.475 1.00 95.56 102 ILE A N 1
ATOM 814 C CA . ILE A 1 102 ? 3.565 1.434 -11.571 1.00 95.56 102 ILE A CA 1
ATOM 815 C C . ILE A 1 102 ? 4.501 1.979 -10.478 1.00 95.56 102 ILE A C 1
ATOM 817 O O . ILE A 1 102 ? 5.723 1.880 -10.606 1.00 95.56 102 ILE A O 1
ATOM 821 N N . PRO A 1 103 ? 3.964 2.622 -9.426 1.00 94.12 103 PRO A N 1
ATOM 822 C CA . PRO A 1 103 ? 4.775 3.196 -8.359 1.00 94.12 103 PRO A CA 1
ATOM 823 C C . PRO A 1 103 ? 5.314 2.099 -7.433 1.00 94.12 103 PRO A C 1
ATOM 825 O O . PRO A 1 103 ? 4.548 1.291 -6.910 1.00 94.12 103 PRO A O 1
ATOM 828 N N . GLY A 1 104 ? 6.624 2.087 -7.208 1.00 92.19 104 GLY A N 1
ATOM 829 C CA . GLY A 1 104 ? 7.301 1.387 -6.120 1.00 92.19 104 GLY A CA 1
ATOM 830 C C . GLY A 1 104 ? 7.478 2.351 -4.951 1.00 92.19 104 GLY A C 1
ATOM 831 O O . GLY A 1 104 ? 8.475 3.060 -4.873 1.00 92.19 104 GLY A O 1
ATOM 832 N N . GLN A 1 105 ? 6.479 2.406 -4.076 1.00 89.75 105 GLN A N 1
ATOM 833 C CA . GLN A 1 105 ? 6.417 3.292 -2.913 1.00 89.75 105 GLN A CA 1
ATOM 834 C C . GLN A 1 105 ? 7.572 3.008 -1.943 1.00 89.75 105 GLN A C 1
ATOM 836 O O . GLN A 1 105 ? 7.767 1.858 -1.576 1.00 89.75 105 GLN A O 1
ATOM 841 N N . SER A 1 106 ? 8.314 4.035 -1.522 1.00 84.56 106 SER A N 1
ATOM 842 C CA . SER A 1 106 ? 9.451 3.947 -0.586 1.00 84.56 106 SER A CA 1
ATOM 843 C C . SER A 1 106 ? 9.076 4.421 0.827 1.00 84.56 106 SER A C 1
ATOM 845 O O . SER A 1 106 ? 7.899 4.389 1.207 1.00 84.56 106 SER A O 1
ATOM 847 N N . THR A 1 107 ? 10.059 4.852 1.619 1.00 78.12 107 THR A N 1
ATOM 848 C CA . THR A 1 107 ? 9.875 5.559 2.887 1.00 78.12 107 THR A CA 1
ATOM 849 C C . THR A 1 107 ? 8.865 6.692 2.727 1.00 78.12 107 THR A C 1
ATOM 851 O O . THR A 1 107 ? 8.715 7.267 1.646 1.00 78.12 107 THR A O 1
ATOM 854 N N . SER A 1 108 ? 8.144 7.005 3.800 1.00 76.88 108 SER A N 1
ATOM 855 C CA . SER A 1 108 ? 7.179 8.111 3.824 1.00 76.88 108 SER A CA 1
ATOM 856 C C . SER A 1 108 ? 5.953 7.960 2.919 1.00 76.88 108 SER A C 1
ATOM 858 O O . SER A 1 108 ? 5.204 8.919 2.745 1.00 76.88 108 SER A O 1
ATOM 860 N N . SER A 1 109 ? 5.720 6.790 2.310 1.00 85.00 109 SER A N 1
ATOM 861 C CA . SER A 1 109 ? 4.704 6.667 1.259 1.00 85.00 109 SER A CA 1
ATOM 862 C C . SER A 1 109 ? 3.679 5.551 1.441 1.00 85.00 109 SER A C 1
ATOM 864 O O . SER A 1 109 ? 2.770 5.454 0.618 1.00 85.00 109 SER A O 1
ATOM 866 N N . THR A 1 110 ? 3.710 4.788 2.542 1.00 86.38 110 THR A N 1
ATOM 867 C CA . THR A 1 110 ? 2.659 3.807 2.900 1.00 86.38 110 THR A CA 1
ATOM 868 C C . THR A 1 110 ? 1.269 4.447 2.916 1.00 86.38 110 THR A C 1
ATOM 870 O O . THR A 1 110 ? 0.294 3.848 2.456 1.00 86.38 110 THR A O 1
ATOM 873 N N . SER A 1 111 ? 1.205 5.707 3.346 1.00 88.81 111 SER A N 1
ATOM 874 C CA . SER A 1 111 ? 0.003 6.541 3.398 1.00 88.81 111 SER A CA 1
ATOM 875 C C . SER A 1 111 ? -0.696 6.756 2.049 1.00 88.81 111 SER A C 1
ATOM 877 O O . SER A 1 111 ? -1.888 7.058 2.018 1.00 88.81 111 SER A O 1
ATOM 879 N N . PHE A 1 112 ? 0.010 6.580 0.927 1.00 92.75 112 PHE A N 1
ATOM 880 C CA . PHE A 1 112 ? -0.533 6.811 -0.412 1.00 92.75 112 PHE A CA 1
ATOM 881 C C . PHE A 1 112 ? -1.060 5.544 -1.101 1.00 92.75 112 PHE A C 1
ATOM 883 O O . PHE A 1 112 ? -1.625 5.661 -2.186 1.00 92.75 112 PHE A O 1
ATOM 890 N N . ALA A 1 113 ? -0.923 4.345 -0.518 1.00 93.81 113 ALA A N 1
ATOM 891 C CA . ALA A 1 113 ? -1.268 3.088 -1.203 1.00 93.81 113 ALA A CA 1
ATOM 892 C C . ALA A 1 113 ? -2.727 3.060 -1.716 1.00 93.81 113 ALA A C 1
ATOM 894 O O . ALA A 1 113 ? -2.995 2.779 -2.892 1.00 93.81 113 ALA A O 1
ATOM 895 N N . HIS A 1 114 ? -3.684 3.413 -0.854 1.00 94.69 114 HIS A N 1
ATOM 896 C CA . HIS A 1 114 ? -5.107 3.486 -1.207 1.00 94.69 114 HIS A CA 1
ATOM 897 C C . HIS A 1 114 ? -5.415 4.647 -2.151 1.00 94.69 114 HIS A C 1
ATOM 899 O O . HIS A 1 114 ? -6.188 4.494 -3.090 1.00 94.69 114 HIS A O 1
ATOM 905 N N . SER A 1 115 ? -4.783 5.800 -1.943 1.00 94.31 115 SER A N 1
ATOM 906 C CA . SER A 1 115 ? -5.009 6.986 -2.771 1.00 94.31 115 SER A CA 1
ATOM 907 C C . SER A 1 115 ? -4.515 6.787 -4.203 1.00 94.31 115 SER A C 1
ATOM 909 O O . SER A 1 115 ? -5.233 7.099 -5.146 1.00 94.31 115 SER A O 1
ATOM 911 N N . LEU A 1 116 ? -3.336 6.189 -4.392 1.00 94.88 116 LEU A N 1
ATOM 912 C CA . LEU A 1 116 ? -2.783 5.896 -5.718 1.00 94.88 116 LEU A CA 1
ATOM 913 C C . LEU A 1 116 ? -3.677 4.934 -6.505 1.00 94.88 116 LEU A C 1
ATOM 915 O O . LEU A 1 116 ? -3.973 5.173 -7.677 1.00 94.88 116 LEU A O 1
ATOM 919 N N . THR A 1 117 ? -4.149 3.870 -5.856 1.00 93.25 117 THR A N 1
ATOM 920 C CA . THR A 1 117 ? -5.080 2.917 -6.480 1.00 93.25 117 THR A CA 1
ATOM 921 C C . THR A 1 117 ? -6.427 3.564 -6.797 1.00 93.25 117 THR A C 1
ATOM 923 O O . THR A 1 117 ? -6.965 3.356 -7.886 1.00 93.25 117 THR A O 1
ATOM 926 N N . GLN A 1 118 ? -6.934 4.431 -5.916 1.00 91.81 118 GLN A N 1
ATOM 927 C CA . GLN A 1 118 ? -8.118 5.251 -6.178 1.00 91.81 118 GLN A CA 1
ATOM 928 C C . GLN A 1 118 ? -7.923 6.211 -7.367 1.00 91.81 118 GLN A C 1
ATOM 930 O O . GLN A 1 118 ? -8.866 6.441 -8.124 1.00 91.81 118 GLN A O 1
ATOM 935 N N . TRP A 1 119 ? -6.726 6.775 -7.557 1.00 93.56 119 TRP A N 1
ATOM 936 C CA . TRP A 1 119 ? -6.421 7.684 -8.672 1.00 93.56 119 TRP A CA 1
ATOM 937 C C . TRP A 1 119 ? -6.236 6.969 -10.015 1.00 93.56 119 TRP A C 1
ATOM 939 O O . TRP A 1 119 ? -6.259 7.626 -11.054 1.00 93.56 119 TRP A O 1
ATOM 949 N N . GLY A 1 120 ? -6.124 5.638 -10.012 1.00 92.81 120 GLY A N 1
ATOM 950 C CA . GLY A 1 120 ? -6.143 4.809 -11.218 1.00 92.81 120 GLY A CA 1
ATOM 951 C C . GLY A 1 120 ? -5.004 3.798 -11.324 1.00 92.81 120 GLY A C 1
ATOM 952 O O . GLY A 1 120 ? -5.026 2.997 -12.258 1.00 92.81 120 GLY A O 1
ATOM 953 N N . VAL A 1 121 ? -4.048 3.793 -10.387 1.00 94.62 121 VAL A N 1
ATOM 954 C CA . VAL A 1 121 ? -2.935 2.830 -10.376 1.00 94.62 121 VAL A CA 1
ATOM 955 C C . VAL A 1 121 ? -3.464 1.404 -10.239 1.00 94.62 121 VAL A C 1
ATOM 957 O O . VAL A 1 121 ? -4.222 1.087 -9.324 1.00 94.62 121 VAL A O 1
ATOM 960 N N . GLN A 1 122 ? -3.043 0.523 -11.149 1.00 93.31 122 GLN A N 1
ATOM 961 C CA . GLN A 1 122 ? -3.494 -0.877 -11.183 1.00 93.31 122 GLN A CA 1
ATOM 962 C C . GLN A 1 122 ? -2.479 -1.853 -10.594 1.00 93.31 122 GLN A C 1
ATOM 964 O O . GLN A 1 122 ? -2.856 -2.950 -10.184 1.00 93.31 122 GLN A O 1
ATOM 969 N N . LEU A 1 123 ? -1.208 -1.461 -10.555 1.00 95.00 123 LEU A N 1
ATOM 970 C CA . LEU A 1 123 ? -0.119 -2.237 -9.987 1.00 95.00 123 LEU A CA 1
ATOM 971 C C . LEU A 1 123 ? 0.764 -1.293 -9.171 1.00 95.00 123 LEU A C 1
ATOM 973 O O . LEU A 1 123 ? 1.416 -0.431 -9.744 1.00 95.00 123 LEU A O 1
ATOM 977 N N . LEU A 1 124 ? 0.775 -1.448 -7.850 1.00 94.94 124 LEU A N 1
ATOM 978 C CA . LEU A 1 124 ? 1.615 -0.667 -6.935 1.00 94.94 124 LEU A CA 1
ATOM 979 C C . LEU A 1 124 ? 2.524 -1.580 -6.123 1.00 94.94 124 LEU A C 1
ATOM 981 O O . LEU A 1 124 ? 2.169 -2.713 -5.817 1.00 94.94 124 LEU A O 1
ATOM 985 N N . GLY A 1 125 ? 3.703 -1.104 -5.775 1.00 92.69 125 GLY A N 1
ATOM 986 C CA . GLY A 1 125 ? 4.658 -1.838 -4.966 1.00 92.69 125 GLY A CA 1
ATOM 987 C C . GLY A 1 125 ? 4.957 -1.077 -3.701 1.00 92.69 125 GLY A C 1
ATOM 988 O O . GLY A 1 125 ? 4.864 0.145 -3.678 1.00 92.69 125 GLY A O 1
ATOM 989 N N . MET A 1 126 ? 5.335 -1.815 -2.668 1.00 90.06 126 MET A N 1
ATOM 990 C CA . MET A 1 126 ? 5.951 -1.246 -1.480 1.00 90.06 126 MET A CA 1
ATOM 991 C C . MET A 1 126 ? 7.386 -1.725 -1.419 1.00 90.06 126 MET A C 1
ATOM 993 O O . MET A 1 126 ? 7.638 -2.931 -1.509 1.00 90.06 126 MET A O 1
ATOM 997 N N . GLU A 1 127 ? 8.298 -0.777 -1.280 1.00 88.50 127 GLU A N 1
ATOM 998 C CA . GLU A 1 127 ? 9.699 -1.022 -1.013 1.00 88.50 127 GLU A CA 1
ATOM 999 C C . GLU A 1 127 ? 9.831 -1.693 0.340 1.00 88.50 127 GLU A C 1
ATOM 1001 O O . GLU A 1 127 ? 9.230 -1.229 1.303 1.00 88.50 127 GLU A O 1
ATOM 1006 N N . THR A 1 128 ? 10.665 -2.712 0.474 1.00 83.25 128 THR A N 1
ATOM 1007 C CA . THR A 1 128 ? 11.245 -3.016 1.785 1.00 83.25 128 THR A CA 1
ATOM 1008 C C . THR A 1 128 ? 12.739 -2.839 1.733 1.00 83.25 128 THR A C 1
ATOM 1010 O O . THR A 1 128 ? 13.383 -3.468 0.894 1.00 83.25 128 THR A O 1
ATOM 1013 N N . ALA A 1 129 ? 13.250 -2.107 2.710 1.00 80.25 129 ALA A N 1
ATOM 1014 C CA . ALA A 1 129 ? 14.649 -2.071 3.079 1.00 80.25 129 ALA A CA 1
ATOM 1015 C C . ALA A 1 129 ? 14.863 -2.771 4.428 1.00 80.25 129 ALA A C 1
ATOM 1017 O O . ALA A 1 129 ? 13.931 -2.948 5.218 1.00 80.25 129 ALA A O 1
ATOM 1018 N N . ALA A 1 130 ? 16.114 -3.126 4.713 1.00 74.00 130 ALA A N 1
ATOM 1019 C CA . ALA A 1 130 ? 16.525 -3.873 5.904 1.00 74.00 130 ALA A CA 1
ATOM 1020 C C . ALA A 1 130 ? 16.148 -3.209 7.249 1.00 74.00 130 ALA A C 1
ATOM 1022 O O . ALA A 1 130 ? 16.150 -3.862 8.286 1.00 74.00 130 ALA A O 1
ATOM 1023 N N . VAL A 1 131 ? 15.818 -1.921 7.267 1.00 74.44 131 VAL A N 1
ATOM 1024 C CA . VAL A 1 131 ? 15.462 -1.199 8.501 1.00 74.44 131 VAL A CA 1
ATOM 1025 C C . VAL A 1 131 ? 14.011 -0.739 8.546 1.00 74.44 131 VAL A C 1
ATOM 1027 O O . VAL A 1 131 ? 13.597 -0.163 9.548 1.00 74.44 131 VAL A O 1
ATOM 1030 N N . MET A 1 132 ? 13.248 -0.934 7.467 1.00 83.00 132 MET A N 1
ATOM 1031 C CA . MET A 1 132 ? 11.873 -0.448 7.430 1.00 83.00 132 MET A CA 1
ATOM 1032 C C . MET A 1 132 ? 11.020 -1.275 8.395 1.00 83.00 132 MET A C 1
ATOM 1034 O O . MET A 1 132 ? 11.080 -2.508 8.351 1.00 83.00 132 MET A O 1
ATOM 1038 N N . PRO A 1 133 ? 10.231 -0.631 9.266 1.00 83.81 133 PRO A N 1
ATOM 1039 C CA . PRO A 1 133 ? 9.512 -1.341 10.307 1.00 83.81 133 PRO A CA 1
ATOM 1040 C C . PRO A 1 133 ? 8.354 -2.163 9.729 1.00 83.81 133 PRO A C 1
ATOM 1042 O O . PRO A 1 133 ? 7.653 -1.734 8.811 1.00 83.81 133 PRO A O 1
ATOM 1045 N N . MET A 1 134 ? 8.123 -3.329 10.331 1.00 88.44 134 MET A N 1
ATOM 1046 C CA . MET A 1 134 ? 6.905 -4.135 10.219 1.00 88.44 134 MET A CA 1
ATOM 1047 C C . MET A 1 134 ? 6.467 -4.419 8.772 1.00 88.44 134 MET A C 1
ATOM 1049 O O . MET A 1 134 ? 5.416 -3.961 8.316 1.00 88.44 134 MET A O 1
ATOM 1053 N N . THR A 1 135 ? 7.235 -5.235 8.047 1.00 90.19 135 THR A N 1
ATOM 1054 C CA . 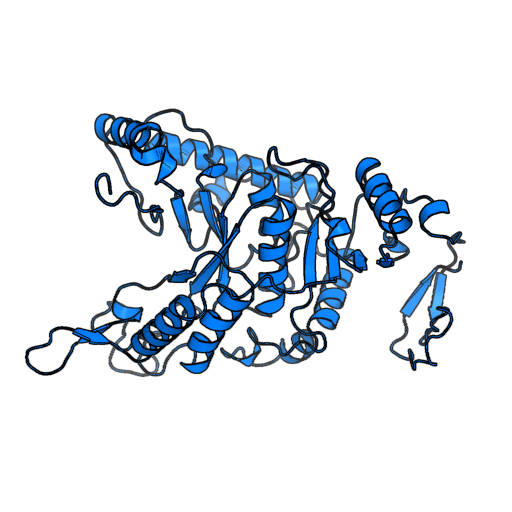THR A 1 135 ? 6.925 -5.632 6.663 1.00 90.19 135 THR A CA 1
ATOM 1055 C C . THR A 1 135 ? 5.503 -6.181 6.516 1.00 90.19 135 THR A C 1
ATOM 1057 O O . THR A 1 135 ? 4.807 -5.810 5.573 1.00 90.19 135 THR A O 1
ATOM 1060 N N . GLY A 1 136 ? 5.031 -6.997 7.468 1.00 92.31 136 GLY A N 1
ATOM 1061 C CA . GLY A 1 136 ? 3.663 -7.534 7.469 1.00 92.31 136 GLY A CA 1
ATOM 1062 C C . GLY A 1 136 ? 2.582 -6.445 7.441 1.00 92.31 136 GLY A C 1
ATOM 1063 O O . GLY A 1 136 ? 1.646 -6.512 6.642 1.00 92.31 136 GLY A O 1
ATOM 1064 N N . MET A 1 137 ? 2.764 -5.370 8.215 1.00 93.06 137 MET A N 1
ATOM 1065 C CA . MET A 1 137 ? 1.865 -4.211 8.212 1.00 93.06 137 MET A CA 1
ATOM 1066 C C . MET A 1 137 ? 1.869 -3.501 6.862 1.00 93.06 137 MET A C 1
ATOM 1068 O O . MET A 1 137 ? 0.813 -3.206 6.306 1.00 93.06 137 MET A O 1
ATOM 1072 N N . ARG A 1 138 ? 3.048 -3.260 6.293 1.00 92.81 138 ARG A N 1
ATOM 1073 C CA . ARG A 1 138 ? 3.184 -2.563 5.005 1.00 92.81 138 ARG A CA 1
ATOM 1074 C C . ARG A 1 138 ? 2.607 -3.388 3.843 1.00 92.81 138 ARG A C 1
ATOM 1076 O O . ARG A 1 138 ? 1.997 -2.835 2.921 1.00 92.81 138 ARG A O 1
ATOM 1083 N N . ILE A 1 139 ? 2.696 -4.718 3.931 1.00 94.75 139 ILE A N 1
ATOM 1084 C CA . ILE A 1 139 ? 1.970 -5.645 3.053 1.00 94.75 139 ILE A CA 1
ATOM 1085 C C . ILE A 1 139 ? 0.456 -5.496 3.245 1.00 94.75 139 ILE A C 1
ATOM 1087 O O . ILE A 1 139 ? -0.257 -5.401 2.250 1.00 94.75 139 ILE A O 1
ATOM 1091 N N . ALA A 1 140 ? -0.056 -5.427 4.479 1.00 95.62 140 ALA A N 1
ATOM 1092 C CA . ALA A 1 140 ? -1.492 -5.261 4.733 1.00 95.62 140 ALA A CA 1
ATOM 1093 C C . ALA A 1 140 ? -2.067 -3.978 4.101 1.00 95.62 140 ALA A C 1
ATOM 1095 O O . ALA A 1 140 ? -3.179 -4.008 3.567 1.00 95.62 140 ALA A O 1
ATOM 1096 N N . PHE A 1 141 ? -1.304 -2.876 4.089 1.00 95.75 141 PHE A N 1
ATOM 1097 C CA . PHE A 1 141 ? -1.677 -1.641 3.384 1.00 95.75 141 PHE A CA 1
ATOM 1098 C C . PHE A 1 141 ? -1.776 -1.837 1.869 1.00 95.75 141 PHE A C 1
ATOM 1100 O O . PHE A 1 141 ? -2.817 -1.565 1.271 1.00 95.75 141 PHE A O 1
ATOM 1107 N N . THR A 1 142 ? -0.715 -2.335 1.235 1.00 95.00 142 THR A N 1
ATOM 1108 C CA . THR A 1 142 ? -0.666 -2.455 -0.233 1.00 95.00 142 THR A CA 1
ATOM 1109 C C . THR A 1 142 ? -1.555 -3.562 -0.785 1.00 95.00 142 THR A C 1
ATOM 1111 O O . THR A 1 142 ? -2.244 -3.356 -1.788 1.00 95.00 142 THR A O 1
ATOM 1114 N N . ARG A 1 143 ? -1.610 -4.717 -0.117 1.00 95.75 143 ARG A N 1
ATOM 1115 C CA . ARG A 1 143 ? -2.526 -5.813 -0.454 1.00 95.75 143 ARG A CA 1
ATOM 1116 C C . ARG A 1 143 ? -3.980 -5.397 -0.256 1.00 95.75 143 ARG A C 1
ATOM 1118 O O . ARG A 1 143 ? -4.800 -5.674 -1.131 1.00 95.75 143 ARG A O 1
ATOM 1125 N N . GLY A 1 144 ? -4.287 -4.719 0.850 1.00 95.75 144 GLY A N 1
ATOM 1126 C CA . GLY A 1 144 ? -5.623 -4.206 1.137 1.00 95.75 144 GLY A CA 1
ATOM 1127 C C . GLY A 1 144 ? -6.086 -3.177 0.103 1.00 95.75 144 GLY A C 1
ATOM 1128 O O . GLY A 1 144 ? -7.167 -3.334 -0.461 1.00 95.75 144 GLY A O 1
ATOM 1129 N N . ALA A 1 145 ? -5.231 -2.214 -0.262 1.00 94.50 145 ALA A N 1
ATOM 1130 C CA . ALA A 1 145 ? -5.491 -1.274 -1.355 1.00 94.50 145 ALA A CA 1
ATOM 1131 C C . ALA A 1 145 ? -5.740 -2.001 -2.692 1.00 94.50 145 ALA A C 1
ATOM 1133 O O . ALA A 1 145 ? -6.763 -1.789 -3.348 1.00 94.50 145 ALA A O 1
ATOM 1134 N N . ALA A 1 146 ? -4.862 -2.933 -3.077 1.00 93.12 146 ALA A N 1
ATOM 1135 C CA . ALA A 1 146 ? -5.032 -3.712 -4.302 1.00 93.12 146 ALA A CA 1
ATOM 1136 C C . ALA A 1 146 ? -6.359 -4.496 -4.315 1.00 93.12 146 ALA A C 1
ATOM 1138 O O . ALA A 1 146 ? -7.082 -4.472 -5.312 1.00 93.12 146 ALA A O 1
ATOM 1139 N N . ARG A 1 147 ? -6.727 -5.149 -3.206 1.00 92.56 147 ARG A N 1
ATOM 1140 C CA . ARG A 1 147 ? -7.997 -5.881 -3.079 1.00 92.56 147 ARG A CA 1
ATOM 1141 C C . ARG A 1 147 ? -9.210 -4.956 -3.132 1.00 92.56 147 ARG A C 1
ATOM 1143 O O . ARG A 1 147 ? -10.170 -5.278 -3.829 1.00 92.56 147 ARG A O 1
ATOM 1150 N N . GLN A 1 148 ? -9.152 -3.812 -2.450 1.00 92.31 148 GLN A N 1
ATOM 1151 C CA . GLN A 1 148 ? -10.239 -2.838 -2.389 1.00 92.31 148 GLN A CA 1
ATOM 1152 C C . GLN A 1 148 ? -10.591 -2.265 -3.766 1.00 92.31 148 GLN A C 1
ATOM 1154 O O . GLN A 1 148 ? -11.770 -2.140 -4.097 1.00 92.31 148 GLN A O 1
ATOM 1159 N N . PHE A 1 149 ? -9.582 -1.941 -4.577 1.00 90.88 149 PHE A N 1
ATOM 1160 C CA . PHE A 1 149 ? -9.772 -1.254 -5.859 1.00 90.88 149 PHE A CA 1
ATOM 1161 C C . PHE A 1 149 ? -9.634 -2.163 -7.088 1.00 90.88 149 PHE A C 1
ATOM 1163 O O . PHE A 1 149 ? -9.704 -1.682 -8.218 1.00 90.88 149 PHE A O 1
ATOM 1170 N N . GLY A 1 150 ? -9.468 -3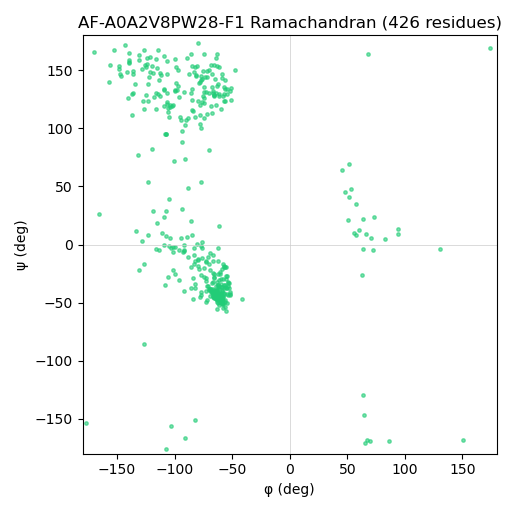.476 -6.891 1.00 88.94 150 GLY A N 1
ATOM 1171 C CA . GLY A 1 150 ? -9.345 -4.449 -7.983 1.00 88.94 150 GLY A CA 1
ATOM 1172 C C . GLY A 1 150 ? -8.000 -4.400 -8.720 1.00 88.94 150 GLY A C 1
ATOM 1173 O O . GLY A 1 150 ? -7.923 -4.800 -9.881 1.00 88.94 150 GLY A O 1
ATOM 1174 N N . GLY A 1 151 ? -6.957 -3.899 -8.059 1.00 91.44 151 GLY A N 1
ATOM 1175 C CA . GLY A 1 151 ? -5.586 -3.864 -8.553 1.00 91.44 151 GLY A CA 1
ATOM 1176 C C . GLY A 1 151 ? -4.768 -5.094 -8.157 1.00 91.44 151 GLY A C 1
ATOM 1177 O O . GLY A 1 151 ? -5.275 -6.125 -7.704 1.00 91.44 151 GLY A O 1
ATOM 1178 N N . LYS A 1 152 ? -3.459 -4.970 -8.333 1.00 94.38 152 LYS A N 1
ATOM 1179 C CA . LYS A 1 152 ? -2.428 -5.929 -7.940 1.00 94.38 152 LYS A CA 1
ATOM 1180 C C . LYS A 1 152 ? -1.338 -5.186 -7.186 1.00 94.38 152 LYS A C 1
ATOM 1182 O O . LYS A 1 152 ? -1.189 -3.982 -7.360 1.00 94.38 152 LYS A O 1
ATOM 1187 N N . PHE A 1 153 ? -0.561 -5.903 -6.384 1.00 95.75 153 PHE A N 1
ATOM 1188 C CA . PHE A 1 153 ? 0.629 -5.332 -5.769 1.00 95.75 153 PHE A CA 1
ATOM 1189 C C . PHE A 1 153 ? 1.873 -6.146 -6.109 1.00 95.75 153 PHE A C 1
ATOM 1191 O O . PHE A 1 153 ? 1.769 -7.336 -6.421 1.00 95.75 153 PHE A O 1
ATOM 1198 N N . PHE A 1 154 ? 3.036 -5.507 -6.070 1.00 94.62 154 PHE A N 1
ATOM 1199 C CA . PHE A 1 154 ? 4.325 -6.163 -6.256 1.00 94.62 154 PHE A CA 1
ATOM 1200 C C . PHE A 1 154 ? 5.254 -5.903 -5.079 1.00 94.62 154 PHE A C 1
ATOM 1202 O O . PHE A 1 154 ? 5.067 -4.976 -4.291 1.00 94.62 154 PHE A O 1
ATOM 1209 N N . TYR A 1 155 ? 6.261 -6.754 -4.962 1.00 93.88 155 TYR A N 1
ATOM 1210 C CA . TYR A 1 155 ? 7.342 -6.525 -4.031 1.00 93.88 155 TYR A CA 1
ATOM 1211 C C . TYR A 1 155 ? 8.385 -5.610 -4.669 1.00 93.88 155 TYR A C 1
ATOM 1213 O O . TYR A 1 155 ? 9.010 -6.025 -5.642 1.00 93.88 155 TYR A O 1
ATOM 1221 N N . TYR A 1 156 ? 8.587 -4.399 -4.147 1.00 91.62 156 TYR A N 1
ATOM 1222 C CA . TYR A 1 156 ? 9.765 -3.613 -4.497 1.00 91.62 156 TYR A CA 1
ATOM 1223 C C . TYR A 1 156 ? 10.888 -3.955 -3.505 1.00 91.62 156 TYR A C 1
ATOM 1225 O O . TYR A 1 156 ? 10.823 -3.646 -2.320 1.00 91.62 156 TYR A O 1
ATOM 1233 N N . HIS A 1 157 ? 11.891 -4.691 -3.961 1.00 88.31 157 HIS A N 1
ATOM 1234 C CA . HIS A 1 157 ? 12.982 -5.157 -3.121 1.00 88.31 157 HIS A CA 1
ATOM 1235 C C . HIS A 1 157 ? 14.166 -4.192 -3.212 1.00 88.31 157 HIS A C 1
ATOM 1237 O O . HIS A 1 157 ? 14.906 -4.218 -4.202 1.00 88.31 157 HIS A O 1
ATOM 1243 N N . ALA A 1 158 ? 14.412 -3.465 -2.124 1.00 83.62 158 ALA A N 1
ATOM 1244 C CA . ALA A 1 158 ? 15.620 -2.683 -1.918 1.00 83.62 158 ALA A CA 1
ATOM 1245 C C . ALA A 1 158 ? 16.536 -3.394 -0.905 1.00 83.62 158 ALA A C 1
ATOM 1247 O O . ALA A 1 158 ? 16.215 -3.477 0.282 1.00 83.62 158 ALA A O 1
ATOM 1248 N N . PRO A 1 159 ? 17.688 -3.954 -1.321 1.00 72.81 159 PRO A N 1
ATOM 1249 C CA . PRO A 1 159 ? 18.641 -4.536 -0.373 1.00 72.81 159 PRO A CA 1
ATOM 1250 C C . PRO A 1 159 ? 19.336 -3.473 0.492 1.00 72.81 159 PRO A C 1
ATOM 1252 O O . PRO A 1 159 ? 20.098 -3.833 1.387 1.00 72.81 159 PRO A O 1
ATOM 1255 N N . ASN A 1 160 ? 19.122 -2.190 0.202 1.00 72.31 160 ASN A N 1
ATOM 1256 C CA . ASN A 1 160 ? 19.906 -1.092 0.736 1.00 72.31 160 ASN A CA 1
ATOM 1257 C C . ASN A 1 160 ? 19.367 -0.585 2.077 1.00 72.31 160 ASN A C 1
ATOM 1259 O O . ASN A 1 160 ? 18.162 -0.515 2.294 1.00 72.31 160 ASN A O 1
ATOM 1263 N N . PHE A 1 161 ? 20.258 -0.134 2.960 1.00 60.50 161 PHE A N 1
ATOM 1264 C CA . PHE A 1 161 ? 19.921 0.877 3.966 1.00 60.50 161 PHE A CA 1
ATOM 1265 C C . PHE A 1 161 ? 20.910 2.037 3.884 1.00 60.50 161 PHE A C 1
ATOM 1267 O O . PHE A 1 161 ? 22.099 1.833 4.118 1.00 60.50 161 PHE A O 1
ATOM 1274 N N . GLY A 1 162 ? 20.446 3.244 3.545 1.00 54.34 162 GLY A N 1
ATOM 1275 C CA . GLY A 1 162 ? 21.312 4.425 3.443 1.00 54.34 162 GLY A CA 1
ATOM 1276 C C . GLY A 1 162 ? 22.517 4.190 2.527 1.00 54.34 162 GLY A C 1
ATOM 1277 O O . GLY A 1 162 ? 23.646 4.448 2.933 1.00 54.34 162 GLY A O 1
ATOM 1278 N N . ASP A 1 163 ? 22.280 3.642 1.334 1.00 59.72 163 ASP A N 1
ATOM 1279 C CA . ASP A 1 163 ? 23.290 3.181 0.368 1.00 59.72 163 ASP A CA 1
ATOM 1280 C C . ASP A 1 163 ? 24.177 2.020 0.854 1.00 59.72 163 ASP A C 1
ATOM 1282 O O . ASP A 1 163 ? 25.283 1.862 0.354 1.00 59.72 163 ASP A O 1
ATOM 1286 N N . THR A 1 164 ? 23.769 1.216 1.846 1.00 60.72 164 THR A N 1
ATOM 1287 C CA . THR A 1 164 ? 24.538 0.026 2.268 1.00 60.72 164 THR A CA 1
ATOM 1288 C C . THR A 1 164 ? 23.918 -1.281 1.777 1.00 60.72 164 THR A C 1
ATOM 1290 O O . THR A 1 164 ? 22.806 -1.617 2.179 1.00 60.72 164 THR A O 1
ATOM 1293 N N . ALA A 1 165 ? 24.642 -2.052 0.956 1.00 69.81 165 ALA A N 1
ATOM 1294 C CA . ALA A 1 165 ? 24.207 -3.364 0.458 1.00 69.81 165 ALA A CA 1
ATOM 1295 C C . ALA A 1 165 ? 25.328 -4.404 0.420 1.00 69.81 165 ALA A C 1
ATOM 1297 O O . ALA A 1 165 ? 26.515 -4.085 0.275 1.00 69.81 165 ALA A O 1
ATOM 1298 N N . THR A 1 166 ? 24.921 -5.678 0.464 1.00 71.25 166 THR A N 1
ATOM 1299 C CA . THR A 1 166 ? 25.833 -6.790 0.207 1.00 71.25 166 THR A CA 1
ATOM 1300 C C . THR A 1 166 ? 26.060 -6.930 -1.287 1.00 71.25 166 THR A C 1
ATOM 1302 O O . THR A 1 166 ? 25.234 -7.491 -2.004 1.00 71.25 166 THR A O 1
ATOM 1305 N N . THR A 1 167 ? 27.215 -6.476 -1.757 1.00 70.81 167 THR A N 1
ATOM 1306 C CA . THR A 1 167 ? 27.662 -6.704 -3.131 1.00 70.81 167 THR A CA 1
ATOM 1307 C C . THR A 1 167 ? 28.742 -7.781 -3.130 1.00 70.81 167 THR A C 1
ATOM 1309 O O . THR A 1 167 ? 29.803 -7.652 -2.519 1.00 70.81 167 THR A O 1
ATOM 1312 N N . PHE A 1 168 ? 28.494 -8.884 -3.837 1.00 76.31 168 PHE A N 1
ATOM 1313 C CA . PHE A 1 168 ? 29.442 -10.004 -3.947 1.00 76.31 168 PHE A CA 1
ATOM 1314 C C . PHE A 1 168 ? 30.473 -9.810 -5.072 1.00 76.31 168 PHE A C 1
ATOM 1316 O O . PHE A 1 168 ? 31.077 -10.773 -5.553 1.00 76.31 168 PHE A O 1
ATOM 1323 N N . THR A 1 169 ? 30.661 -8.563 -5.501 1.00 70.12 169 THR A N 1
ATOM 1324 C CA . THR A 1 169 ? 31.573 -8.138 -6.561 1.00 70.12 169 THR A CA 1
ATOM 1325 C C . THR A 1 169 ? 32.241 -6.814 -6.185 1.00 70.12 169 THR A C 1
ATOM 1327 O O . THR A 1 169 ? 31.635 -5.981 -5.514 1.00 70.12 169 THR A O 1
ATOM 1330 N N . LYS A 1 170 ? 33.484 -6.618 -6.643 1.00 69.75 170 LYS A N 1
ATOM 1331 C CA . LYS A 1 170 ? 34.208 -5.335 -6.573 1.00 69.75 170 LYS A CA 1
ATOM 1332 C C . LYS A 1 170 ? 34.020 -4.468 -7.831 1.00 69.75 170 LYS A C 1
ATOM 1334 O O . LYS A 1 170 ? 34.599 -3.396 -7.920 1.00 69.75 170 LYS A O 1
ATOM 1339 N N . ALA A 1 171 ? 33.257 -4.941 -8.821 1.00 65.12 171 ALA A N 1
ATOM 1340 C CA . ALA A 1 171 ? 33.115 -4.276 -10.121 1.00 65.12 171 ALA A CA 1
ATOM 1341 C C . ALA A 1 171 ? 32.139 -3.084 -10.123 1.00 65.12 171 ALA A C 1
ATOM 1343 O O . ALA A 1 171 ? 32.107 -2.329 -11.091 1.00 65.12 171 ALA A O 1
ATOM 1344 N N . GLN A 1 172 ? 31.330 -2.913 -9.073 1.00 62.72 172 GLN A N 1
ATOM 1345 C CA . GLN A 1 172 ? 30.456 -1.750 -8.941 1.00 62.72 172 GLN A CA 1
ATOM 1346 C C . GLN A 1 172 ? 31.256 -0.512 -8.516 1.00 62.72 172 GLN A C 1
ATOM 1348 O O . GLN A 1 172 ? 32.096 -0.593 -7.620 1.00 62.72 172 GLN A O 1
ATOM 1353 N N . ASN A 1 173 ? 30.888 0.653 -9.059 1.00 51.97 173 ASN A N 1
ATOM 1354 C CA . ASN A 1 173 ? 31.430 1.959 -8.655 1.00 51.97 173 ASN A CA 1
ATOM 1355 C C . ASN A 1 173 ? 31.253 2.252 -7.153 1.00 51.97 173 ASN A C 1
ATOM 1357 O O . ASN A 1 173 ? 31.963 3.091 -6.605 1.00 51.97 173 ASN A O 1
ATOM 1361 N N . PHE A 1 174 ? 30.329 1.550 -6.491 1.00 51.88 174 PHE A N 1
ATOM 1362 C CA . PHE A 1 174 ? 30.031 1.705 -5.076 1.00 51.88 174 PHE A CA 1
ATOM 1363 C C . PHE A 1 174 ? 30.633 0.631 -4.164 1.00 51.88 174 PHE A C 1
ATOM 1365 O O . PHE A 1 174 ? 30.598 0.830 -2.958 1.00 51.88 174 PHE A O 1
ATOM 1372 N N . ALA A 1 175 ? 31.271 -0.431 -4.687 1.00 53.84 175 ALA A N 1
ATOM 1373 C CA . ALA A 1 175 ? 31.855 -1.534 -3.897 1.00 53.84 175 ALA A CA 1
ATOM 1374 C C . ALA A 1 175 ? 32.995 -1.117 -2.931 1.00 53.84 175 ALA A C 1
ATOM 1376 O O . ALA A 1 175 ? 33.492 -1.942 -2.165 1.00 53.84 175 ALA A O 1
ATOM 1377 N N . GLY A 1 176 ? 33.355 0.170 -2.962 1.00 53.03 176 GLY A N 1
ATOM 1378 C CA . GLY A 1 176 ? 34.167 0.914 -2.009 1.00 53.03 176 GLY A CA 1
ATOM 1379 C C . GLY A 1 176 ? 35.645 0.542 -1.910 1.00 53.03 176 GLY A C 1
ATOM 1380 O O . GLY A 1 176 ? 36.078 -0.494 -2.416 1.00 53.03 176 GLY A O 1
ATOM 1381 N N . PRO A 1 177 ? 36.455 1.420 -1.288 1.00 48.47 177 PRO A N 1
ATOM 1382 C CA . PRO A 1 177 ? 37.893 1.219 -1.150 1.00 48.47 177 PRO A CA 1
ATOM 1383 C C . PRO A 1 177 ? 38.192 0.149 -0.091 1.00 48.47 177 PRO A C 1
ATOM 1385 O O . PRO A 1 177 ? 37.338 -0.176 0.729 1.00 48.47 177 PRO A O 1
ATOM 1388 N N . ASP A 1 178 ? 39.420 -0.375 -0.075 1.00 51.78 178 ASP A N 1
ATOM 1389 C CA . ASP A 1 178 ? 39.871 -1.545 0.703 1.00 51.78 178 ASP A CA 1
ATOM 1390 C C . ASP A 1 178 ? 39.778 -1.445 2.256 1.00 51.78 178 ASP A C 1
ATOM 1392 O O . ASP A 1 178 ? 40.371 -2.259 2.963 1.00 51.78 178 ASP A O 1
ATOM 1396 N N . PHE A 1 179 ? 39.031 -0.487 2.823 1.00 55.53 179 PHE A N 1
ATOM 1397 C CA . PHE A 1 179 ? 38.941 -0.211 4.260 1.00 55.53 179 PHE A CA 1
ATOM 1398 C C . PHE A 1 179 ? 37.492 -0.233 4.793 1.00 55.53 179 PHE A C 1
ATOM 1400 O O . PHE A 1 179 ? 36.621 0.488 4.307 1.00 55.53 179 PHE A O 1
ATOM 1407 N N . PHE A 1 180 ? 37.267 -0.997 5.872 1.00 49.06 180 PHE A N 1
ATOM 1408 C CA . PHE A 1 180 ? 35.962 -1.266 6.513 1.00 49.06 180 PHE A CA 1
ATOM 1409 C C . PHE A 1 180 ? 35.161 -0.014 6.927 1.00 49.06 180 PHE A C 1
ATOM 1411 O O . PHE A 1 180 ? 33.937 -0.057 6.950 1.00 49.06 180 PHE A O 1
ATOM 1418 N N . TYR A 1 181 ? 35.829 1.109 7.215 1.00 53.31 181 TYR A N 1
ATOM 1419 C CA . TYR A 1 181 ? 35.183 2.362 7.639 1.00 53.31 181 TYR A CA 1
ATOM 1420 C C . TYR A 1 181 ? 34.835 3.323 6.491 1.00 53.31 181 TYR A C 1
ATOM 1422 O O . TYR A 1 181 ? 34.238 4.368 6.736 1.00 53.31 181 TYR A O 1
ATOM 1430 N N . HIS A 1 182 ? 35.215 3.004 5.249 1.00 50.59 182 HIS A N 1
ATOM 1431 C CA . HIS A 1 182 ? 35.129 3.935 4.117 1.00 50.59 182 HIS A CA 1
ATOM 1432 C C . HIS A 1 182 ? 34.160 3.497 3.011 1.00 50.59 182 HIS A C 1
ATOM 1434 O O . HIS A 1 182 ? 33.952 4.257 2.067 1.00 50.59 182 HIS A O 1
ATOM 1440 N N . SER A 1 183 ? 33.551 2.311 3.122 1.00 55.09 183 SER A N 1
ATOM 1441 C CA . SER A 1 183 ? 32.547 1.832 2.172 1.00 55.09 183 SER A CA 1
ATOM 1442 C C . SER A 1 183 ? 31.233 1.482 2.848 1.00 55.09 183 SER A C 1
ATOM 1444 O O . SER A 1 183 ? 31.208 0.816 3.881 1.00 55.09 183 SER A O 1
ATOM 1446 N N . ARG A 1 184 ? 30.139 1.880 2.197 1.00 58.38 184 ARG A N 1
ATOM 1447 C CA . ARG A 1 184 ? 28.785 1.426 2.510 1.00 58.38 184 ARG A CA 1
ATOM 1448 C C . ARG A 1 184 ? 28.451 0.077 1.854 1.00 58.38 184 ARG A C 1
ATOM 1450 O O . ARG A 1 184 ? 27.565 -0.626 2.323 1.00 58.38 184 ARG A O 1
ATOM 1457 N N . TYR A 1 185 ? 29.214 -0.345 0.848 1.00 62.84 185 TYR A N 1
ATOM 1458 C CA . TYR A 1 185 ? 29.008 -1.597 0.122 1.00 62.84 185 TYR A CA 1
ATOM 1459 C C . TYR A 1 185 ? 30.154 -2.577 0.367 1.00 62.84 185 TYR A C 1
ATOM 1461 O O . TYR A 1 185 ? 31.326 -2.197 0.423 1.00 62.84 185 TYR A O 1
ATOM 1469 N N . GLY A 1 186 ? 29.831 -3.860 0.492 1.00 62.22 186 GLY A N 1
ATOM 1470 C CA . GLY A 1 186 ? 30.842 -4.905 0.593 1.00 62.22 186 GLY A CA 1
ATOM 1471 C C . GLY A 1 186 ? 30.260 -6.290 0.870 1.00 62.22 186 GLY A C 1
ATOM 1472 O O . GLY A 1 186 ? 29.091 -6.400 1.236 1.00 62.22 186 GLY A O 1
ATOM 1473 N N . PRO A 1 187 ? 31.066 -7.363 0.763 1.00 64.94 187 PRO A N 1
ATOM 1474 C CA . PRO A 1 187 ? 30.586 -8.744 0.900 1.00 64.94 187 PRO A CA 1
ATOM 1475 C C . PRO A 1 187 ? 29.990 -9.103 2.271 1.00 64.94 187 PRO A C 1
ATOM 1477 O O . PRO A 1 187 ? 29.366 -10.152 2.406 1.00 64.94 187 PRO A O 1
ATOM 1480 N N . THR A 1 188 ? 30.211 -8.266 3.287 1.00 66.12 188 THR A N 1
ATOM 1481 C CA . THR A 1 188 ? 29.697 -8.428 4.657 1.00 66.12 188 THR A CA 1
ATOM 1482 C C . THR A 1 188 ? 28.874 -7.225 5.130 1.00 66.12 188 THR A C 1
ATOM 1484 O O . THR A 1 188 ? 28.570 -7.140 6.316 1.00 66.12 188 THR A O 1
ATOM 1487 N N . MET A 1 189 ? 28.564 -6.277 4.241 1.00 71.31 189 MET A N 1
ATOM 1488 C CA . MET A 1 189 ? 27.751 -5.092 4.546 1.00 71.31 189 MET A CA 1
ATOM 1489 C C . MET A 1 189 ? 26.312 -5.327 4.089 1.00 71.31 189 MET A C 1
ATOM 1491 O O . MET A 1 189 ? 26.106 -6.077 3.145 1.00 71.31 189 MET A O 1
ATOM 1495 N N . GLY A 1 190 ? 25.320 -4.688 4.710 1.00 73.94 190 GLY A N 1
ATOM 1496 C CA . GLY A 1 190 ? 23.908 -4.830 4.326 1.00 73.94 190 GLY A CA 1
ATOM 1497 C C . GLY A 1 190 ? 23.176 -6.025 4.972 1.00 73.94 190 GLY A C 1
ATOM 1498 O O . GLY A 1 190 ? 23.672 -6.613 5.939 1.00 73.94 190 GLY A O 1
ATOM 1499 N N . PRO A 1 191 ? 21.958 -6.354 4.499 1.00 77.38 191 PRO A N 1
ATOM 1500 C CA . PRO A 1 191 ? 21.106 -7.375 5.105 1.00 77.38 191 PRO A CA 1
ATOM 1501 C C . PRO A 1 191 ? 21.656 -8.797 4.958 1.00 77.38 191 PRO A C 1
ATOM 1503 O O . PRO A 1 191 ? 22.370 -9.131 4.017 1.00 77.38 191 PRO A O 1
ATOM 1506 N N . SER A 1 192 ? 21.269 -9.674 5.888 1.00 81.00 192 SER A N 1
ATOM 1507 C CA . SER A 1 192 ? 21.678 -11.080 5.865 1.00 81.00 192 SER A CA 1
ATOM 1508 C C . SER A 1 192 ? 21.092 -11.830 4.656 1.00 81.00 192 SER A C 1
ATOM 1510 O O . SER A 1 192 ? 20.009 -11.516 4.161 1.00 81.00 192 SER A O 1
ATOM 1512 N N . LEU A 1 193 ? 21.758 -12.904 4.216 1.00 85.56 193 LEU A N 1
ATOM 1513 C CA . LEU A 1 193 ? 21.207 -13.812 3.196 1.00 85.56 193 LEU A CA 1
ATOM 1514 C C . LEU A 1 193 ? 19.838 -14.382 3.604 1.00 85.56 193 LEU A C 1
ATOM 1516 O O . LEU A 1 193 ? 18.960 -14.582 2.765 1.00 85.56 193 LEU A O 1
ATOM 1520 N N . SER A 1 194 ? 19.647 -14.621 4.903 1.00 86.75 194 SER A N 1
ATOM 1521 C CA . SER A 1 194 ? 18.375 -15.077 5.464 1.00 86.75 194 SER A CA 1
ATOM 1522 C C . SER A 1 194 ? 17.276 -14.034 5.301 1.00 86.75 194 SER A C 1
ATOM 1524 O O . SER A 1 194 ? 16.159 -14.404 4.948 1.00 86.75 194 SER A O 1
ATOM 1526 N N . TRP A 1 195 ? 17.582 -12.753 5.516 1.00 87.50 195 TRP A N 1
ATOM 1527 C CA . TRP A 1 195 ? 16.638 -11.661 5.297 1.00 87.50 195 TRP A CA 1
ATOM 1528 C C . TRP A 1 195 ? 16.155 -11.638 3.847 1.00 87.50 195 TRP A C 1
ATOM 1530 O O . TRP A 1 195 ? 14.958 -11.710 3.582 1.00 87.50 195 TRP A O 1
ATOM 1540 N N . TYR A 1 196 ? 17.109 -11.659 2.918 1.00 87.81 196 TYR A N 1
ATOM 1541 C CA . TYR A 1 196 ? 16.852 -11.633 1.482 1.00 87.81 196 TYR A CA 1
ATOM 1542 C C . TYR A 1 196 ? 15.980 -12.819 1.036 1.00 87.81 196 TYR A C 1
ATOM 1544 O O . TYR A 1 196 ? 14.988 -12.651 0.327 1.00 87.81 196 TYR A O 1
ATOM 1552 N N . ARG A 1 197 ? 16.288 -14.029 1.529 1.00 91.00 197 ARG A N 1
ATOM 1553 C CA . ARG A 1 197 ? 15.474 -15.228 1.283 1.00 91.00 197 ARG A CA 1
ATOM 1554 C C . ARG A 1 197 ? 14.066 -15.082 1.858 1.00 91.00 197 ARG A C 1
ATOM 1556 O O . ARG A 1 197 ? 13.104 -15.304 1.131 1.00 91.00 197 ARG A O 1
ATOM 1563 N N . LYS A 1 198 ? 13.924 -14.686 3.129 1.00 91.56 198 LYS A N 1
ATOM 1564 C CA . LYS A 1 198 ? 12.614 -14.498 3.781 1.00 91.56 198 LYS A CA 1
ATOM 1565 C C . LYS A 1 198 ? 11.722 -13.539 2.995 1.00 91.56 198 LYS A C 1
ATOM 1567 O O . LYS A 1 198 ? 10.547 -13.845 2.820 1.00 91.56 198 LYS A O 1
ATOM 1572 N N . SER A 1 199 ? 12.269 -12.434 2.487 1.00 90.81 199 SER A N 1
ATOM 1573 C 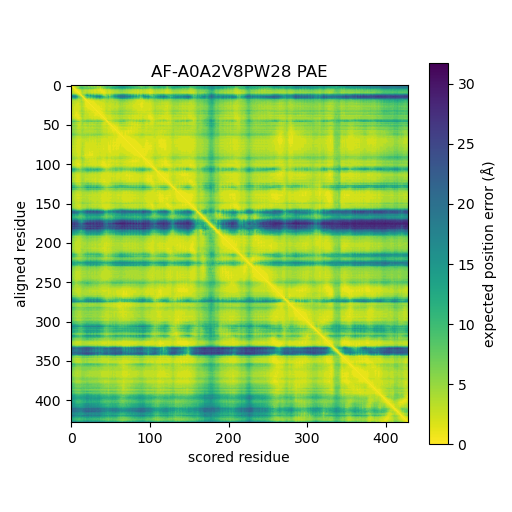CA . SER A 1 199 ? 11.499 -11.435 1.742 1.00 90.81 199 SER A CA 1
ATOM 1574 C C . SER A 1 199 ? 10.821 -12.007 0.495 1.00 90.81 199 SER A C 1
ATOM 1576 O O . SER A 1 199 ? 9.628 -11.775 0.293 1.00 90.81 199 SER A O 1
ATOM 1578 N N . TYR A 1 200 ? 11.535 -12.811 -0.303 1.00 93.38 200 TYR A N 1
ATOM 1579 C CA . TYR A 1 200 ? 10.960 -13.474 -1.479 1.00 93.38 200 TYR A CA 1
ATOM 1580 C C . TYR A 1 200 ? 9.745 -14.328 -1.127 1.00 93.38 200 TYR A C 1
ATOM 1582 O O . TYR A 1 200 ? 8.663 -14.154 -1.694 1.00 93.38 200 TYR A O 1
ATOM 1590 N N . TYR A 1 201 ? 9.919 -15.234 -0.164 1.00 94.12 201 TYR A N 1
ATOM 1591 C CA . TYR A 1 201 ? 8.860 -16.148 0.244 1.00 94.12 201 TYR A CA 1
ATOM 1592 C C . TYR A 1 201 ? 7.699 -15.403 0.905 1.00 94.12 201 TYR A C 1
ATOM 1594 O O . TYR A 1 201 ? 6.548 -15.684 0.579 1.00 94.12 201 TYR A O 1
ATOM 1602 N N . LEU A 1 202 ? 7.971 -14.419 1.770 1.00 93.56 202 LEU A N 1
ATOM 1603 C CA . LEU A 1 202 ? 6.930 -13.634 2.431 1.00 93.56 202 LEU A CA 1
ATOM 1604 C C . LEU A 1 202 ? 6.040 -12.924 1.411 1.00 93.56 202 LEU A C 1
ATOM 1606 O O . LEU A 1 202 ? 4.819 -13.053 1.480 1.00 93.56 202 LEU A O 1
ATOM 1610 N N . TYR A 1 203 ? 6.621 -12.205 0.448 1.00 94.31 203 TYR A N 1
ATOM 1611 C CA . TYR A 1 203 ? 5.835 -11.473 -0.545 1.00 94.31 203 TYR A CA 1
ATOM 1612 C C . TYR A 1 203 ? 5.099 -12.404 -1.506 1.00 94.31 203 TYR A C 1
ATOM 1614 O O . TYR A 1 203 ? 3.929 -12.159 -1.816 1.00 94.31 203 TYR A O 1
ATOM 1622 N N . TYR A 1 204 ? 5.745 -13.490 -1.939 1.00 95.31 204 TYR A N 1
ATOM 1623 C CA . TYR A 1 204 ? 5.103 -14.503 -2.770 1.00 95.31 204 TYR A CA 1
ATOM 1624 C C . TYR A 1 204 ? 3.881 -15.091 -2.062 1.00 95.31 204 TYR A C 1
ATOM 1626 O O . TYR A 1 204 ? 2.767 -14.979 -2.576 1.00 95.31 204 TYR A O 1
ATOM 1634 N N . MET A 1 205 ? 4.054 -15.606 -0.841 1.00 94.62 205 MET A N 1
ATOM 1635 C CA . MET A 1 205 ? 2.970 -16.175 -0.031 1.00 94.62 205 MET A CA 1
ATOM 1636 C C . MET A 1 205 ? 1.927 -15.133 0.387 1.00 94.62 205 MET A C 1
ATOM 1638 O O . MET A 1 205 ? 0.761 -15.475 0.553 1.00 94.62 205 MET A O 1
ATOM 1642 N N . SER A 1 206 ? 2.300 -13.853 0.470 1.00 94.62 206 SER A N 1
ATOM 1643 C CA . SER A 1 206 ? 1.374 -12.733 0.690 1.00 94.62 206 SER A CA 1
ATOM 1644 C C . SER A 1 206 ? 0.572 -12.336 -0.551 1.00 94.62 206 SER A C 1
ATOM 1646 O O . SER A 1 206 ? -0.289 -11.460 -0.463 1.00 94.62 206 SER A O 1
ATOM 1648 N N . GLY A 1 207 ? 0.806 -12.974 -1.700 1.00 94.81 207 GLY A N 1
ATOM 1649 C CA . GLY A 1 207 ? 0.026 -12.768 -2.916 1.00 94.81 207 GLY A CA 1
ATOM 1650 C C . GLY A 1 207 ? 0.600 -11.735 -3.888 1.00 94.81 207 GLY A C 1
ATOM 1651 O O . GLY A 1 207 ? -0.107 -11.370 -4.829 1.00 94.81 207 GLY A O 1
ATOM 1652 N N . ALA A 1 208 ? 1.852 -11.296 -3.720 1.00 95.38 208 ALA A N 1
ATOM 1653 C CA . ALA A 1 208 ? 2.490 -10.354 -4.640 1.00 95.38 208 ALA A CA 1
ATOM 1654 C C . ALA A 1 208 ? 2.484 -10.894 -6.080 1.00 95.38 208 ALA A C 1
ATOM 1656 O O . ALA A 1 208 ? 2.771 -12.063 -6.340 1.00 95.38 208 ALA A O 1
ATOM 1657 N N . SER A 1 209 ? 2.111 -10.047 -7.035 1.00 93.50 209 SER A N 1
ATOM 1658 C CA . SER A 1 209 ? 1.955 -10.433 -8.447 1.00 93.50 209 SER A CA 1
ATOM 1659 C C . SER A 1 209 ? 3.257 -10.355 -9.237 1.00 93.50 209 SER A C 1
ATOM 1661 O O . SER A 1 209 ? 3.363 -10.968 -10.293 1.00 93.50 209 SER A O 1
ATOM 1663 N N . ALA A 1 210 ? 4.232 -9.611 -8.726 1.00 92.12 210 ALA A N 1
ATOM 1664 C CA . ALA A 1 210 ? 5.562 -9.484 -9.294 1.00 92.12 210 ALA A CA 1
ATOM 1665 C C . ALA A 1 210 ? 6.566 -9.150 -8.187 1.00 92.12 210 ALA A C 1
ATOM 1667 O O . ALA A 1 210 ? 6.182 -8.773 -7.073 1.00 92.12 210 ALA A O 1
ATOM 1668 N N . ILE A 1 211 ? 7.847 -9.266 -8.519 1.00 91.44 211 ILE A N 1
ATOM 1669 C CA . ILE A 1 211 ? 8.955 -8.805 -7.692 1.00 91.44 211 ILE A CA 1
ATOM 1670 C C . ILE A 1 211 ? 9.822 -7.921 -8.577 1.00 91.44 211 ILE A C 1
ATOM 1672 O O . ILE A 1 211 ? 10.249 -8.339 -9.652 1.00 91.44 211 ILE A O 1
ATOM 1676 N N . TYR A 1 212 ? 10.027 -6.689 -8.138 1.00 88.75 212 TYR A N 1
ATOM 1677 C CA . TYR A 1 212 ? 10.918 -5.727 -8.752 1.00 88.75 212 TYR A CA 1
ATOM 1678 C C . TYR A 1 212 ? 12.151 -5.593 -7.864 1.00 88.75 212 TYR A C 1
ATOM 1680 O O . TYR A 1 212 ? 12.039 -5.253 -6.690 1.00 88.75 212 TYR A O 1
ATOM 1688 N N . LEU A 1 213 ? 13.315 -5.891 -8.427 1.00 85.56 213 LEU A N 1
ATOM 1689 C CA . LEU A 1 213 ? 14.593 -5.864 -7.734 1.00 85.56 213 LEU A CA 1
ATOM 1690 C C . LEU A 1 213 ? 15.311 -4.573 -8.124 1.00 85.56 213 LEU A C 1
ATOM 1692 O O . LEU A 1 213 ? 15.518 -4.319 -9.309 1.00 85.56 213 LEU A O 1
ATOM 1696 N N . GLU A 1 214 ? 15.607 -3.737 -7.130 1.00 81.06 214 GLU A N 1
ATOM 1697 C CA . GLU A 1 214 ? 16.213 -2.418 -7.333 1.00 81.06 214 GLU A CA 1
ATOM 1698 C C . GLU A 1 214 ? 17.610 -2.515 -7.960 1.00 81.06 214 GLU A C 1
ATOM 1700 O O . GLU A 1 214 ? 17.942 -1.747 -8.864 1.00 81.06 214 GLU A O 1
ATOM 1705 N N . GLN A 1 215 ? 18.425 -3.462 -7.482 1.00 77.00 215 GLN A N 1
ATOM 1706 C CA . GLN A 1 215 ? 19.816 -3.595 -7.897 1.00 77.00 215 GLN A CA 1
ATOM 1707 C C . GLN A 1 215 ? 19.939 -4.355 -9.223 1.00 77.00 215 GLN A C 1
ATOM 1709 O O . GLN A 1 215 ? 19.090 -5.151 -9.627 1.00 77.00 215 GLN A O 1
ATOM 1714 N N . GLY A 1 216 ? 21.017 -4.050 -9.943 1.00 75.25 216 GLY A N 1
ATOM 1715 C CA . GLY A 1 216 ? 21.258 -4.559 -11.285 1.00 75.25 216 GLY A CA 1
ATOM 1716 C C . GLY A 1 216 ? 21.862 -5.963 -11.308 1.00 75.25 216 GLY A C 1
ATOM 1717 O O . GLY A 1 216 ? 21.662 -6.800 -10.431 1.00 75.25 216 GLY A O 1
ATOM 1718 N N . HIS A 1 217 ? 22.638 -6.236 -12.356 1.00 76.25 217 HIS A N 1
ATOM 1719 C CA . HIS A 1 217 ? 23.264 -7.541 -12.595 1.00 76.25 217 HIS A CA 1
ATOM 1720 C C . HIS A 1 217 ? 24.094 -8.067 -11.408 1.00 76.25 217 HIS A C 1
ATOM 1722 O O . HIS A 1 217 ? 24.174 -9.274 -11.187 1.00 76.25 217 HIS A O 1
ATOM 1728 N N . ASP A 1 218 ? 24.707 -7.177 -10.637 1.00 73.69 218 ASP A N 1
ATOM 1729 C CA . ASP A 1 218 ? 25.574 -7.489 -9.507 1.00 73.69 218 ASP A CA 1
ATOM 1730 C C . ASP A 1 218 ? 24.817 -8.012 -8.278 1.00 73.69 218 ASP A C 1
ATOM 1732 O O . ASP A 1 218 ? 25.416 -8.659 -7.414 1.00 73.69 218 ASP A O 1
ATOM 1736 N N . GLN A 1 219 ? 23.491 -7.839 -8.251 1.00 80.44 219 GLN A N 1
ATOM 1737 C CA . GLN A 1 219 ? 22.613 -8.510 -7.300 1.00 80.44 219 GLN A CA 1
ATOM 1738 C C . GLN A 1 219 ? 22.657 -10.031 -7.478 1.00 80.44 219 GLN A C 1
ATOM 1740 O O . GLN A 1 219 ? 22.618 -10.757 -6.492 1.00 80.44 219 GLN A O 1
ATOM 1745 N N . PHE A 1 220 ? 22.812 -10.539 -8.704 1.00 84.56 220 PHE A N 1
ATOM 1746 C CA . PHE A 1 220 ? 22.746 -11.981 -8.990 1.00 84.56 220 PHE A CA 1
ATOM 1747 C C . PHE A 1 220 ? 24.098 -12.587 -9.335 1.00 84.56 220 PHE A C 1
ATOM 1749 O O . PHE A 1 220 ? 24.370 -13.745 -9.007 1.00 84.56 220 PHE A O 1
ATOM 1756 N N . PHE A 1 221 ? 24.946 -11.815 -10.009 1.00 85.88 221 PHE A N 1
ATOM 1757 C CA . PHE A 1 221 ? 26.148 -12.321 -10.647 1.00 85.88 221 PHE A CA 1
ATOM 1758 C C . PHE A 1 221 ? 27.414 -11.743 -10.020 1.00 85.88 221 PHE A C 1
ATOM 1760 O O . PHE A 1 221 ? 27.450 -10.635 -9.490 1.00 85.88 221 PHE A O 1
ATOM 1767 N N . LYS A 1 222 ? 28.487 -12.522 -10.103 1.00 85.00 222 LYS A N 1
ATOM 1768 C CA . LYS A 1 222 ? 29.864 -12.099 -9.837 1.00 85.00 222 LYS A CA 1
ATOM 1769 C C . LYS A 1 222 ? 30.793 -12.736 -10.879 1.00 85.00 222 LYS A C 1
ATOM 1771 O O . LYS A 1 222 ? 30.372 -13.700 -11.524 1.00 85.00 222 LYS A O 1
ATOM 1776 N N . PRO A 1 223 ? 32.044 -12.269 -11.031 1.00 86.25 223 PRO A N 1
ATOM 1777 C CA . PRO A 1 223 ? 33.013 -12.926 -11.907 1.00 86.25 223 PRO A CA 1
ATOM 1778 C C . PRO A 1 223 ? 33.149 -14.426 -11.606 1.00 86.25 223 PRO A C 1
ATOM 1780 O O . PRO A 1 223 ? 33.242 -14.829 -10.439 1.00 86.25 223 PRO A O 1
ATOM 1783 N N . GLY A 1 224 ? 33.109 -15.253 -12.652 1.00 84.44 224 GLY A N 1
ATOM 1784 C CA . GLY A 1 224 ? 33.280 -16.707 -12.573 1.00 84.44 224 GLY A CA 1
ATOM 1785 C C . GLY A 1 224 ? 34.754 -17.141 -12.617 1.00 84.44 224 GLY A C 1
ATOM 1786 O O . GLY A 1 224 ? 35.625 -16.335 -12.944 1.00 84.44 224 GLY A O 1
ATOM 1787 N N . PRO A 1 225 ? 35.075 -18.391 -12.234 1.00 84.62 225 PRO A N 1
ATOM 1788 C CA . PRO A 1 225 ? 36.417 -18.943 -12.393 1.00 84.62 225 PRO A CA 1
ATOM 1789 C C . PRO A 1 225 ? 36.671 -19.431 -13.832 1.00 84.62 225 PRO A C 1
ATOM 1791 O O . PRO A 1 225 ? 35.752 -19.876 -14.521 1.00 84.62 225 PRO A O 1
ATOM 1794 N N . GLY A 1 226 ? 37.942 -19.446 -14.248 1.00 86.19 226 GLY A N 1
ATOM 1795 C CA . GLY A 1 226 ? 38.369 -20.032 -15.523 1.00 86.19 226 GLY A CA 1
ATOM 1796 C C . GLY A 1 226 ? 37.782 -19.313 -16.740 1.00 86.19 226 GLY A C 1
ATOM 1797 O O . GLY A 1 226 ? 37.868 -18.093 -16.841 1.00 86.19 226 GLY A O 1
ATOM 1798 N N . GLU A 1 227 ? 37.193 -20.080 -17.659 1.00 86.44 227 GLU A N 1
ATOM 1799 C CA . GLU A 1 227 ? 36.587 -19.571 -18.899 1.00 86.44 227 GLU A CA 1
ATOM 1800 C C . GLU A 1 227 ? 35.145 -19.061 -18.716 1.00 86.44 227 GLU A C 1
ATOM 1802 O O . GLU A 1 227 ? 34.546 -18.557 -19.665 1.00 86.44 227 GLU A O 1
ATOM 1807 N N . HIS A 1 228 ? 34.565 -19.167 -17.514 1.00 85.50 228 HIS A N 1
ATOM 1808 C CA . HIS A 1 228 ? 33.217 -18.669 -17.242 1.00 85.50 228 HIS A CA 1
ATOM 1809 C C . HIS A 1 228 ? 33.269 -17.201 -16.798 1.00 85.50 228 HIS A C 1
ATOM 1811 O O . HIS A 1 228 ? 33.666 -16.928 -15.663 1.00 85.50 228 HIS A O 1
ATOM 1817 N N . PRO A 1 229 ? 32.826 -16.234 -17.626 1.00 84.94 229 PRO A N 1
ATOM 1818 C CA . PRO A 1 229 ? 32.926 -14.816 -17.277 1.00 84.94 229 PRO A CA 1
ATOM 1819 C C . PRO A 1 229 ? 32.041 -14.430 -16.080 1.00 84.94 229 PRO A C 1
ATOM 1821 O O . PRO A 1 229 ? 32.349 -13.473 -15.372 1.00 84.94 229 PRO A O 1
ATOM 1824 N N . LEU A 1 230 ? 30.965 -15.181 -15.815 1.00 88.38 230 LEU A N 1
ATOM 1825 C CA . LEU A 1 230 ? 30.007 -14.927 -14.738 1.00 88.38 230 LEU A CA 1
ATOM 1826 C C . LEU A 1 230 ? 29.646 -16.219 -13.995 1.00 88.38 230 LEU A C 1
ATOM 1828 O O . LEU A 1 230 ? 29.599 -17.299 -14.580 1.00 88.38 230 LEU A O 1
ATOM 1832 N N . GLN A 1 231 ? 29.337 -16.089 -12.707 1.00 89.75 231 GLN A N 1
ATOM 1833 C CA . GLN A 1 231 ? 28.718 -17.122 -11.875 1.00 89.75 231 GLN A CA 1
ATOM 1834 C C . GLN A 1 231 ? 27.667 -16.497 -10.949 1.00 89.75 231 GLN A C 1
ATOM 1836 O O . GLN A 1 231 ? 27.760 -15.313 -10.614 1.00 89.75 231 GLN A O 1
ATOM 1841 N N . LEU A 1 232 ? 26.707 -17.299 -10.475 1.00 90.88 232 LEU A N 1
ATOM 1842 C CA . LEU A 1 232 ? 25.772 -16.853 -9.442 1.00 90.88 232 LEU A CA 1
ATOM 1843 C C . LEU A 1 232 ? 26.511 -16.555 -8.134 1.00 90.88 232 LEU A C 1
ATOM 1845 O O . LEU A 1 232 ? 27.285 -17.372 -7.617 1.00 90.88 232 LEU A O 1
ATOM 1849 N N . ASN A 1 233 ? 26.239 -15.383 -7.574 1.00 87.38 233 ASN A N 1
ATOM 1850 C CA . ASN A 1 233 ? 26.607 -15.053 -6.208 1.00 87.38 233 ASN A CA 1
ATOM 1851 C C . ASN A 1 233 ? 25.585 -15.672 -5.213 1.00 87.38 233 ASN A C 1
ATOM 1853 O O . ASN A 1 233 ? 24.586 -16.252 -5.643 1.00 87.38 233 ASN A O 1
ATOM 1857 N N . PRO A 1 234 ? 25.802 -15.599 -3.887 1.00 88.88 234 PRO A N 1
ATOM 1858 C CA . PRO A 1 234 ? 24.853 -16.145 -2.911 1.00 88.88 234 PRO A CA 1
ATOM 1859 C C . PRO A 1 234 ? 23.408 -15.617 -3.021 1.00 88.88 234 PRO A C 1
ATOM 1861 O O . PRO A 1 234 ? 22.480 -16.408 -2.873 1.00 88.88 234 PRO A O 1
ATOM 1864 N N . LEU A 1 235 ? 23.193 -14.335 -3.335 1.00 87.50 235 LEU A N 1
ATOM 1865 C CA . LEU A 1 235 ? 21.854 -13.765 -3.570 1.00 87.50 235 LEU A CA 1
ATOM 1866 C C . LEU A 1 235 ? 21.239 -14.293 -4.874 1.00 87.50 235 LEU A C 1
ATOM 1868 O O . LEU A 1 235 ? 20.049 -14.606 -4.922 1.00 87.50 235 LEU A O 1
ATOM 1872 N N . GLY A 1 236 ? 22.053 -14.454 -5.920 1.00 89.94 236 GLY A N 1
ATOM 1873 C CA . GLY A 1 236 ? 21.672 -15.089 -7.179 1.00 89.94 236 GLY A CA 1
ATOM 1874 C C . GLY A 1 236 ? 21.222 -16.535 -6.985 1.00 89.94 236 GLY A C 1
ATOM 1875 O O . GLY A 1 236 ? 20.188 -16.920 -7.516 1.00 89.94 236 GLY A O 1
ATOM 1876 N N . ARG A 1 237 ? 21.922 -17.309 -6.146 1.00 93.69 237 ARG A N 1
ATOM 1877 C CA . ARG A 1 237 ? 21.520 -18.682 -5.785 1.00 93.69 237 ARG A CA 1
ATOM 1878 C C . ARG A 1 237 ? 20.197 -18.724 -5.019 1.00 93.69 237 ARG A C 1
ATOM 1880 O O . ARG A 1 237 ? 19.374 -19.586 -5.290 1.00 93.69 237 ARG A O 1
ATOM 1887 N N . ILE A 1 238 ? 19.970 -17.786 -4.096 1.00 93.00 238 ILE A N 1
ATOM 1888 C CA . ILE A 1 238 ? 18.673 -17.656 -3.406 1.00 93.00 238 ILE A CA 1
ATOM 1889 C C . ILE A 1 238 ? 17.563 -17.303 -4.400 1.00 93.00 238 ILE A C 1
ATOM 1891 O O . ILE A 1 238 ? 16.455 -17.819 -4.297 1.00 93.00 238 ILE A O 1
ATOM 1895 N N . THR A 1 239 ? 17.862 -16.435 -5.366 1.00 93.00 239 THR A N 1
ATOM 1896 C CA . THR A 1 239 ? 16.904 -16.044 -6.406 1.00 93.00 239 THR A CA 1
ATOM 1897 C C . THR A 1 239 ? 16.563 -17.240 -7.297 1.00 93.00 239 THR A C 1
ATOM 1899 O O . THR A 1 239 ? 15.388 -17.511 -7.509 1.00 93.00 239 THR A O 1
ATOM 1902 N N . GLU A 1 240 ? 17.557 -18.008 -7.751 1.00 95.56 240 GLU A N 1
ATOM 1903 C CA . GLU A 1 240 ? 17.358 -19.255 -8.507 1.00 95.56 240 GLU A CA 1
ATOM 1904 C C . GLU A 1 240 ? 16.525 -20.274 -7.715 1.00 95.56 240 GLU A C 1
ATOM 1906 O O . GLU A 1 240 ? 15.572 -20.849 -8.239 1.00 95.56 240 GLU A O 1
ATOM 1911 N N . GLU A 1 241 ? 16.834 -20.466 -6.431 1.00 97.12 241 GLU A N 1
ATOM 1912 C CA . GLU A 1 241 ? 16.061 -21.332 -5.541 1.00 97.12 241 GLU A CA 1
ATOM 1913 C C . GLU A 1 241 ? 14.589 -20.899 -5.455 1.00 97.12 241 GLU A C 1
ATOM 1915 O O . GLU A 1 241 ? 13.690 -21.728 -5.608 1.00 97.12 241 GLU A O 1
ATOM 1920 N N . PHE A 1 242 ? 14.337 -19.604 -5.246 1.00 96.31 242 PHE A N 1
ATOM 1921 C CA . PHE A 1 242 ? 12.985 -19.058 -5.182 1.00 96.31 242 PHE A CA 1
ATOM 1922 C C . PHE A 1 242 ? 12.236 -19.205 -6.512 1.00 96.31 242 PHE A C 1
ATOM 1924 O O . PHE A 1 242 ? 11.068 -19.588 -6.507 1.00 96.31 242 PHE A O 1
ATOM 1931 N N . MET A 1 243 ? 12.894 -18.940 -7.644 1.00 95.81 243 MET A N 1
ATOM 1932 C CA . MET A 1 243 ? 12.295 -19.104 -8.972 1.00 95.81 243 MET A CA 1
ATOM 1933 C C . MET A 1 243 ? 11.862 -20.557 -9.195 1.00 95.81 243 MET A C 1
ATOM 1935 O O . MET A 1 243 ? 10.701 -20.803 -9.515 1.00 95.81 243 MET A O 1
ATOM 1939 N N . ASN A 1 244 ? 12.740 -21.520 -8.896 1.00 97.81 244 ASN A N 1
ATOM 1940 C CA . ASN A 1 244 ? 12.417 -22.947 -8.965 1.00 97.81 244 ASN A CA 1
ATOM 1941 C C . ASN A 1 244 ? 11.239 -23.322 -8.047 1.00 97.81 244 ASN A C 1
ATOM 1943 O O . ASN A 1 244 ? 10.379 -24.122 -8.421 1.00 97.81 244 ASN A O 1
ATOM 1947 N N . PHE A 1 245 ? 11.177 -22.751 -6.839 1.00 96.88 245 PHE A N 1
ATOM 1948 C CA . PHE A 1 245 ? 10.050 -22.953 -5.929 1.00 96.88 245 PHE A CA 1
ATOM 1949 C C . PHE A 1 245 ? 8.743 -22.398 -6.513 1.00 96.88 245 PHE A C 1
ATOM 1951 O O . PHE A 1 245 ? 7.740 -23.109 -6.546 1.00 96.88 245 PHE A O 1
ATOM 1958 N N . ALA A 1 246 ? 8.749 -21.155 -6.997 1.00 95.69 246 ALA A N 1
ATOM 1959 C CA . ALA A 1 246 ? 7.570 -20.488 -7.538 1.00 95.69 246 ALA A CA 1
ATOM 1960 C C . ALA A 1 246 ? 7.035 -21.172 -8.808 1.00 95.69 246 ALA A C 1
ATOM 1962 O O . ALA A 1 246 ? 5.820 -21.250 -8.988 1.00 95.69 246 ALA A O 1
ATOM 1963 N N . GLU A 1 247 ? 7.923 -21.698 -9.656 1.00 95.69 247 GLU A N 1
ATOM 1964 C CA . GLU A 1 247 ? 7.571 -22.483 -10.846 1.00 95.69 247 GLU A CA 1
ATOM 1965 C C . GLU A 1 247 ? 6.969 -23.845 -10.491 1.00 95.69 247 GLU A C 1
ATOM 1967 O O . GLU A 1 247 ? 6.026 -24.298 -11.139 1.00 95.69 247 GLU A O 1
ATOM 1972 N N . LYS A 1 248 ? 7.485 -24.497 -9.442 1.00 97.00 248 LYS A N 1
ATOM 1973 C CA . LYS A 1 248 ? 6.969 -25.783 -8.957 1.00 97.00 248 LYS A CA 1
ATOM 1974 C C . LYS A 1 248 ? 5.645 -25.643 -8.202 1.00 97.00 248 LYS A C 1
ATOM 1976 O O . LYS A 1 248 ? 4.850 -26.583 -8.175 1.00 97.00 248 LYS A O 1
ATOM 1981 N N . HIS A 1 249 ? 5.410 -24.488 -7.586 1.00 94.44 249 HIS A N 1
ATOM 1982 C CA . HIS A 1 249 ? 4.253 -24.218 -6.735 1.00 94.44 249 HIS A CA 1
ATOM 1983 C C . HIS A 1 249 ? 3.436 -23.006 -7.215 1.00 94.44 249 HIS A C 1
ATOM 1985 O O . HIS A 1 249 ? 3.164 -22.111 -6.417 1.00 94.44 249 HIS A O 1
ATOM 1991 N N . PRO A 1 250 ? 2.997 -22.963 -8.491 1.00 91.00 250 PRO A N 1
ATOM 1992 C CA . PRO A 1 250 ? 2.341 -21.783 -9.051 1.00 91.00 250 PRO A CA 1
ATOM 1993 C C . PRO A 1 250 ? 0.988 -21.492 -8.380 1.00 91.00 250 PRO A C 1
ATOM 1995 O O . PRO A 1 250 ? 0.572 -20.334 -8.306 1.00 91.00 250 PRO A O 1
ATOM 1998 N N . ASP A 1 251 ? 0.319 -22.526 -7.859 1.00 93.38 251 ASP A N 1
ATOM 1999 C CA . ASP A 1 251 ? -0.917 -22.408 -7.084 1.00 93.38 251 ASP A CA 1
ATOM 2000 C C . ASP A 1 251 ? -0.627 -22.271 -5.582 1.00 93.38 251 ASP A C 1
ATOM 2002 O O . ASP A 1 251 ? -0.806 -23.186 -4.779 1.00 93.38 251 ASP A O 1
ATOM 2006 N N . ARG A 1 252 ? -0.142 -21.090 -5.203 1.00 92.00 252 ARG A N 1
ATOM 2007 C CA . ARG A 1 252 ? 0.115 -20.715 -3.803 1.00 92.00 252 ARG A CA 1
ATOM 2008 C C . ARG A 1 252 ? -1.148 -20.339 -3.013 1.00 92.00 252 ARG A C 1
ATOM 2010 O O . ARG A 1 252 ? -1.048 -19.975 -1.843 1.00 92.00 252 ARG A O 1
ATOM 2017 N N . GLY A 1 253 ? -2.321 -20.362 -3.651 1.00 92.44 253 GLY A N 1
ATOM 2018 C CA . GLY A 1 253 ? -3.582 -19.922 -3.060 1.00 92.44 253 GLY A CA 1
ATOM 2019 C C . GLY A 1 253 ? -3.696 -18.407 -2.829 1.00 92.44 253 GLY A C 1
ATOM 2020 O O . GLY A 1 253 ? -2.909 -17.593 -3.316 1.00 92.44 253 GLY A O 1
ATOM 2021 N N . THR A 1 254 ? -4.738 -18.019 -2.089 1.00 91.50 254 THR A N 1
ATOM 2022 C CA . THR A 1 254 ? -4.985 -16.632 -1.666 1.00 91.50 254 THR A CA 1
ATOM 2023 C C . THR A 1 254 ? -4.687 -16.495 -0.171 1.00 91.50 254 THR A C 1
ATOM 2025 O O . THR A 1 254 ? -5.226 -17.284 0.604 1.00 91.50 254 THR A O 1
ATOM 2028 N N . PRO A 1 255 ? -3.899 -15.491 0.263 1.00 93.19 255 PRO A N 1
ATOM 2029 C CA . PRO A 1 255 ? -3.636 -15.265 1.681 1.00 93.19 255 PRO A CA 1
ATOM 2030 C C . PRO A 1 255 ? -4.932 -15.055 2.462 1.00 93.19 255 PRO A C 1
ATOM 2032 O O . PRO A 1 255 ? -5.754 -14.211 2.081 1.00 93.19 255 PRO A O 1
ATOM 2035 N N . TYR A 1 256 ? -5.090 -15.799 3.554 1.00 94.06 256 TYR A N 1
ATOM 2036 C CA . TYR A 1 256 ? -6.241 -15.694 4.441 1.00 94.06 256 TYR A CA 1
ATOM 2037 C C . TYR A 1 256 ? -6.063 -14.533 5.421 1.00 94.06 256 TYR A C 1
ATOM 2039 O O . TYR A 1 256 ? -5.234 -14.589 6.325 1.00 94.06 256 TYR A O 1
ATOM 2047 N N . THR A 1 257 ? -6.854 -13.478 5.232 1.00 96.44 257 THR A N 1
ATOM 2048 C CA . THR A 1 257 ? -6.802 -12.246 6.033 1.00 96.44 257 THR A CA 1
ATOM 2049 C C . THR A 1 257 ? -8.219 -11.860 6.464 1.00 96.44 257 THR A C 1
ATOM 2051 O O . THR A 1 257 ? -8.866 -11.024 5.827 1.00 96.44 257 THR A O 1
ATOM 2054 N N . PRO A 1 258 ? -8.782 -12.531 7.477 1.00 97.12 258 PRO A N 1
ATOM 2055 C CA . PRO A 1 258 ? -10.183 -12.365 7.848 1.00 97.12 258 PRO A CA 1
ATOM 2056 C C . PRO A 1 258 ? -10.499 -11.017 8.501 1.00 97.12 258 PRO A C 1
ATOM 2058 O O . PRO A 1 258 ? -11.678 -10.719 8.681 1.00 97.12 258 PRO A O 1
ATOM 2061 N N . ILE A 1 259 ? -9.497 -10.219 8.874 1.00 97.94 259 ILE A N 1
ATOM 2062 C CA . ILE A 1 259 ? -9.693 -8.957 9.589 1.00 97.94 259 ILE A CA 1
ATOM 2063 C C . ILE A 1 259 ? -9.249 -7.797 8.700 1.00 97.94 259 ILE A C 1
ATOM 2065 O O . ILE A 1 259 ? -8.137 -7.801 8.175 1.00 97.94 259 ILE A O 1
ATOM 2069 N N . ALA A 1 260 ? -10.105 -6.789 8.552 1.00 97.88 260 ALA A N 1
ATOM 2070 C CA . ALA A 1 260 ? -9.750 -5.532 7.905 1.00 97.88 260 ALA A CA 1
ATOM 2071 C C . ALA A 1 260 ? -9.669 -4.393 8.924 1.00 97.88 260 ALA A C 1
ATOM 2073 O O . ALA A 1 260 ? -10.594 -4.200 9.710 1.00 97.88 260 ALA A O 1
ATOM 2074 N N . PHE A 1 261 ? -8.616 -3.582 8.859 1.00 98.06 261 PHE A N 1
ATOM 2075 C CA . PHE A 1 261 ? -8.612 -2.252 9.460 1.00 98.06 261 PHE A CA 1
ATOM 2076 C C . PHE A 1 261 ? -9.243 -1.260 8.487 1.00 98.06 261 PHE A C 1
ATOM 2078 O O . PHE A 1 261 ? -8.794 -1.161 7.350 1.00 98.06 261 PHE A O 1
ATOM 2085 N N . LEU A 1 262 ? -10.272 -0.526 8.909 1.00 97.75 262 LEU A N 1
ATOM 2086 C CA . LEU A 1 262 ? -10.928 0.495 8.091 1.00 97.75 262 LEU A CA 1
ATOM 2087 C C . LEU A 1 262 ? -10.524 1.890 8.572 1.00 97.75 262 LEU A C 1
ATOM 2089 O O . LEU A 1 262 ? -10.816 2.257 9.711 1.00 97.75 262 LEU A O 1
ATOM 2093 N N . LEU A 1 263 ? -9.863 2.656 7.704 1.00 97.12 263 LEU A N 1
ATOM 2094 C CA . LEU A 1 263 ? -9.320 3.985 8.008 1.00 97.12 263 LEU A CA 1
ATOM 2095 C C . LEU A 1 263 ? -10.022 5.095 7.213 1.00 97.12 263 LEU A C 1
ATOM 2097 O O . LEU A 1 263 ? -10.719 4.829 6.232 1.00 97.12 263 LEU A O 1
ATOM 2101 N N . ASP A 1 264 ? -9.794 6.357 7.582 1.00 94.94 264 ASP A N 1
ATOM 2102 C CA . ASP A 1 264 ? -10.148 7.490 6.719 1.00 94.94 264 ASP A CA 1
ATOM 2103 C C . ASP A 1 264 ? -9.316 7.467 5.420 1.00 94.94 264 ASP A C 1
ATOM 2105 O O . ASP A 1 264 ? -8.126 7.146 5.470 1.00 94.94 264 ASP A O 1
ATOM 2109 N N . PRO A 1 265 ? -9.880 7.834 4.255 1.00 94.31 265 PRO A N 1
ATOM 2110 C CA . PRO A 1 265 ? -9.115 7.946 3.008 1.00 94.31 265 PRO A CA 1
ATOM 2111 C C . PRO A 1 265 ? -7.899 8.871 3.097 1.00 94.31 265 PRO A C 1
ATOM 2113 O O . PRO A 1 265 ? -6.911 8.645 2.408 1.00 94.31 265 PRO A O 1
ATOM 2116 N N . ALA A 1 266 ? -7.949 9.889 3.957 1.00 94.69 266 ALA A N 1
ATOM 2117 C CA . ALA A 1 266 ? -6.856 10.813 4.211 1.00 94.69 266 ALA A CA 1
ATOM 2118 C C . ALA A 1 266 ? -6.169 10.532 5.564 1.00 94.69 266 ALA A C 1
ATOM 2120 O O . ALA A 1 266 ? -5.795 11.457 6.287 1.00 94.69 266 ALA A O 1
ATOM 2121 N N . HIS A 1 267 ? -5.998 9.253 5.926 1.00 94.00 267 HIS A N 1
ATOM 2122 C CA . HIS A 1 267 ? -5.381 8.849 7.196 1.00 94.00 267 HIS A CA 1
ATOM 2123 C C . HIS A 1 267 ? -3.943 9.352 7.363 1.00 94.00 267 HIS A C 1
ATOM 2125 O O . HIS A 1 267 ? -3.514 9.602 8.484 1.00 94.00 267 HIS A O 1
ATOM 2131 N N . GLY A 1 268 ? -3.172 9.448 6.276 1.00 91.44 268 GLY A N 1
ATOM 2132 C CA . GLY A 1 268 ? -1.780 9.905 6.298 1.00 91.44 268 GLY A CA 1
ATOM 2133 C C . GLY A 1 268 ? -0.806 9.009 7.088 1.00 91.44 268 GLY A C 1
ATOM 2134 O O . GLY A 1 268 ? 0.385 9.286 7.103 1.00 91.44 268 GLY A O 1
ATOM 2135 N N . PHE A 1 269 ? -1.287 7.950 7.747 1.00 91.38 269 PHE A N 1
ATOM 2136 C CA . PHE A 1 269 ? -0.489 7.014 8.544 1.00 91.38 269 PHE A CA 1
ATOM 2137 C C . PHE A 1 269 ? 0.681 6.394 7.777 1.00 91.38 269 PHE A C 1
ATOM 2139 O O . PHE A 1 269 ? 0.498 5.807 6.711 1.00 91.38 269 PHE A O 1
ATOM 2146 N N . GLU A 1 270 ? 1.849 6.470 8.395 1.00 87.81 270 GLU A N 1
ATOM 2147 C CA . GLU A 1 270 ? 3.089 5.838 7.998 1.00 87.81 270 GLU A CA 1
ATOM 2148 C C . GLU A 1 270 ? 3.981 5.717 9.251 1.00 87.81 270 GLU A C 1
ATOM 2150 O O . GLU A 1 270 ? 3.975 6.557 10.154 1.00 87.81 270 GLU A O 1
ATOM 2155 N N . MET A 1 271 ? 4.661 4.579 9.355 1.00 82.50 271 MET A N 1
ATOM 2156 C CA . MET A 1 271 ? 5.389 4.163 10.556 1.00 82.50 271 MET A CA 1
ATOM 2157 C C . MET A 1 271 ? 6.885 4.447 10.431 1.00 82.50 271 MET A C 1
ATOM 2159 O O . MET A 1 271 ? 7.569 4.611 11.434 1.00 82.50 271 MET A O 1
ATOM 2163 N N . THR A 1 272 ? 7.392 4.511 9.201 1.00 78.56 272 THR A N 1
ATOM 2164 C CA . THR A 1 272 ? 8.821 4.653 8.913 1.00 78.56 272 THR A CA 1
ATOM 2165 C C . THR A 1 272 ? 9.390 5.971 9.444 1.00 78.56 272 THR A C 1
ATOM 2167 O O . THR A 1 272 ? 10.532 5.993 9.887 1.00 78.56 272 THR A O 1
ATOM 2170 N N . ASP A 1 273 ? 8.584 7.037 9.476 1.00 72.75 273 ASP A N 1
ATOM 2171 C CA . ASP A 1 273 ? 9.017 8.384 9.874 1.00 72.75 273 ASP A CA 1
ATOM 2172 C C . ASP A 1 273 ? 8.456 8.828 11.232 1.00 72.75 273 ASP A C 1
ATOM 2174 O O . ASP A 1 273 ? 8.306 10.023 11.486 1.00 72.75 273 ASP A O 1
ATOM 2178 N N . TYR A 1 274 ? 8.076 7.894 12.111 1.00 70.56 274 TYR A N 1
ATOM 2179 C CA . TYR A 1 274 ? 7.409 8.256 13.362 1.00 70.56 274 TYR A CA 1
ATOM 2180 C C . TYR A 1 274 ? 8.330 9.022 14.353 1.00 70.56 274 TYR A C 1
ATOM 2182 O O . TYR A 1 274 ? 9.450 8.577 14.600 1.00 70.56 274 TYR A O 1
ATOM 2190 N N . PRO A 1 275 ? 7.872 10.124 15.002 1.00 69.94 275 PRO A N 1
ATOM 2191 C CA . PRO A 1 275 ? 6.594 10.804 14.806 1.00 69.94 275 PRO A CA 1
ATOM 2192 C C . PRO A 1 275 ? 6.567 11.561 13.479 1.00 69.94 275 PRO A C 1
ATOM 2194 O O . PRO A 1 275 ? 7.227 12.583 13.306 1.00 69.94 275 PRO A O 1
ATOM 2197 N N . GLN A 1 276 ? 5.726 11.088 12.569 1.00 80.12 276 GLN A N 1
ATOM 2198 C CA . GLN A 1 276 ? 5.597 11.676 11.251 1.00 80.12 276 GLN A CA 1
ATOM 2199 C C . GLN A 1 276 ? 4.617 12.840 11.285 1.00 80.12 276 GLN A C 1
ATOM 2201 O O . GLN A 1 276 ? 3.682 12.858 12.086 1.00 80.12 276 GLN A O 1
ATOM 2206 N N . TRP A 1 277 ? 4.772 13.795 10.379 1.00 88.69 277 TRP A N 1
ATOM 2207 C CA . TRP A 1 277 ? 3.715 14.758 10.091 1.00 88.69 277 TRP A CA 1
ATOM 2208 C C . TRP A 1 277 ? 2.947 14.208 8.900 1.00 88.69 277 TRP A C 1
ATOM 2210 O O . TRP A 1 277 ? 3.509 14.187 7.805 1.00 88.69 277 TRP A O 1
ATOM 2220 N N . PRO A 1 278 ? 1.710 13.696 9.068 1.00 91.00 278 PRO A N 1
ATOM 2221 C CA . PRO A 1 278 ? 1.032 13.122 7.921 1.00 91.00 278 PRO A CA 1
ATOM 2222 C C . PRO A 1 278 ? 0.808 14.195 6.848 1.00 91.00 278 PRO A C 1
ATOM 2224 O O . PRO A 1 278 ? 0.476 15.344 7.163 1.00 91.00 278 PRO A O 1
ATOM 2227 N N . PHE A 1 279 ? 1.031 13.828 5.587 1.00 91.50 279 PHE A N 1
ATOM 2228 C CA . PHE A 1 279 ? 1.120 14.789 4.480 1.00 91.50 279 PHE A CA 1
ATOM 2229 C C . PHE A 1 279 ? 2.052 15.970 4.802 1.00 91.50 279 PHE A C 1
ATOM 2231 O O . PHE A 1 279 ? 1.686 17.128 4.600 1.00 91.50 279 PHE A O 1
ATOM 2238 N N . GLU A 1 280 ? 3.222 15.652 5.366 1.00 91.12 280 GLU A N 1
ATOM 2239 C CA . GLU A 1 280 ? 4.405 16.493 5.589 1.00 91.12 280 GLU A CA 1
ATOM 2240 C C . GLU A 1 280 ? 4.244 17.700 6.522 1.00 91.12 280 GLU A C 1
ATOM 2242 O O . GLU A 1 280 ? 5.229 18.130 7.113 1.00 91.12 280 GLU A O 1
ATOM 2247 N N . VAL A 1 281 ? 3.044 18.265 6.681 1.00 93.19 281 VAL A N 1
ATOM 2248 C CA . VAL A 1 281 ? 2.827 19.557 7.358 1.00 93.19 281 VAL A CA 1
ATOM 2249 C C . VAL A 1 281 ? 1.796 19.518 8.477 1.00 93.19 281 VAL A C 1
ATOM 2251 O O . VAL A 1 281 ? 1.743 20.447 9.285 1.00 93.19 281 VAL A O 1
ATOM 2254 N N . SER A 1 282 ? 0.948 18.489 8.543 1.00 92.75 282 SER A N 1
ATOM 2255 C CA . SER A 1 282 ? -0.167 18.490 9.492 1.00 92.75 282 SER A CA 1
ATOM 2256 C C . SER A 1 282 ? 0.153 17.702 10.759 1.00 92.75 282 SER A C 1
ATOM 2258 O O . SER A 1 282 ? 0.675 16.592 10.719 1.00 92.75 282 SER A O 1
ATOM 2260 N N . GLN A 1 283 ? -0.149 18.317 11.902 1.00 90.56 283 GLN A N 1
ATOM 2261 C CA . GLN A 1 283 ? 0.239 17.845 13.230 1.00 90.56 283 GLN A CA 1
ATOM 2262 C C . GLN A 1 283 ? -0.458 16.535 13.612 1.00 90.56 283 GLN A C 1
ATOM 2264 O O . GLN A 1 283 ? -1.610 16.305 13.247 1.00 90.56 283 GLN A O 1
ATOM 2269 N N . ILE A 1 284 ? 0.238 15.696 14.381 1.00 90.44 284 ILE A N 1
ATOM 2270 C CA . ILE A 1 284 ? -0.315 14.459 14.946 1.00 90.44 284 ILE A CA 1
ATOM 2271 C C . ILE A 1 284 ? -1.420 14.802 15.950 1.00 90.44 284 ILE A C 1
ATOM 2273 O O . ILE A 1 284 ? -1.192 15.549 16.906 1.00 90.44 284 ILE A O 1
ATOM 2277 N N . ASP A 1 285 ? -2.589 14.185 15.791 1.00 89.56 285 ASP A N 1
ATOM 2278 C CA . ASP A 1 285 ? -3.702 14.282 16.736 1.00 89.56 285 ASP A CA 1
ATOM 2279 C C . ASP A 1 285 ? -3.925 12.986 17.548 1.00 89.56 285 ASP A C 1
ATOM 2281 O O . ASP A 1 285 ? -3.150 12.027 17.500 1.00 89.56 285 ASP A O 1
ATOM 2285 N N . ARG A 1 286 ? -4.978 12.964 18.377 1.00 90.12 286 ARG A N 1
ATOM 2286 C CA . ARG A 1 286 ? -5.332 11.786 19.191 1.00 90.12 286 ARG A CA 1
ATOM 2287 C C . ARG A 1 286 ? -5.692 10.563 18.343 1.00 90.12 286 ARG A C 1
ATOM 2289 O O . ARG A 1 286 ? -5.409 9.450 18.775 1.00 90.12 286 ARG A O 1
ATOM 2296 N N . GLY A 1 287 ? -6.322 10.760 17.187 1.00 90.69 287 GLY A N 1
ATOM 2297 C CA . GLY A 1 287 ? -6.685 9.683 16.269 1.00 90.69 287 GLY A CA 1
ATOM 2298 C C . GLY A 1 287 ? -5.446 9.051 15.644 1.00 90.69 287 GLY A C 1
ATOM 2299 O O . GLY A 1 287 ? -5.352 7.830 15.589 1.00 90.69 287 GLY A O 1
ATOM 2300 N N . ASP A 1 288 ? -4.465 9.869 15.267 1.00 91.62 288 ASP A N 1
ATOM 2301 C CA . ASP A 1 288 ? -3.184 9.396 14.730 1.00 91.62 288 ASP A CA 1
ATOM 2302 C C . ASP A 1 288 ? -2.424 8.540 15.772 1.00 91.62 288 ASP A C 1
ATOM 2304 O O . ASP A 1 288 ? -1.918 7.461 15.458 1.00 91.62 288 ASP A O 1
ATOM 2308 N N . ARG A 1 289 ? -2.422 8.957 17.049 1.00 91.06 289 ARG A N 1
ATOM 2309 C CA . ARG A 1 289 ? -1.846 8.162 18.154 1.00 91.06 289 ARG A CA 1
ATOM 2310 C C . ARG A 1 289 ? -2.615 6.865 18.404 1.00 91.06 289 ARG A C 1
ATOM 2312 O O . ARG A 1 289 ? -1.998 5.818 18.544 1.00 91.06 289 ARG A O 1
ATOM 2319 N N . ALA A 1 290 ? -3.947 6.918 18.429 1.00 91.19 290 ALA A N 1
ATOM 2320 C CA . ALA A 1 290 ? -4.778 5.724 18.589 1.00 91.19 290 ALA A CA 1
ATOM 2321 C C . ALA A 1 290 ? -4.540 4.707 17.461 1.00 91.19 290 ALA A C 1
ATOM 2323 O O . ALA A 1 290 ? -4.528 3.504 17.705 1.00 91.19 290 ALA A O 1
ATOM 2324 N N . LEU A 1 291 ? -4.311 5.188 16.236 1.00 92.62 291 LEU A N 1
ATOM 2325 C CA . LEU A 1 291 ? -3.980 4.342 15.098 1.00 92.62 291 LEU A CA 1
ATOM 2326 C C . LEU A 1 291 ? -2.608 3.668 15.254 1.00 92.62 291 LEU A C 1
ATOM 2328 O O . LEU A 1 291 ? -2.489 2.479 14.965 1.00 92.62 291 LEU A O 1
ATOM 2332 N N . ARG A 1 292 ? -1.600 4.386 15.769 1.00 91.12 292 ARG A N 1
ATOM 2333 C CA . ARG A 1 292 ? -0.304 3.784 16.122 1.00 91.12 292 ARG A CA 1
ATOM 2334 C C . ARG A 1 292 ? -0.464 2.670 17.153 1.00 91.12 292 ARG A C 1
ATOM 2336 O O . ARG A 1 292 ? 0.079 1.592 16.946 1.00 91.12 292 ARG A O 1
ATOM 2343 N N . GLU A 1 293 ? -1.214 2.905 18.228 1.00 90.50 293 GLU A N 1
ATOM 2344 C CA . GLU A 1 293 ? -1.425 1.879 19.259 1.00 90.50 293 GLU A CA 1
ATOM 2345 C C . GLU A 1 293 ? -2.187 0.665 18.708 1.00 90.50 293 GLU A C 1
ATOM 2347 O O . GLU A 1 293 ? -1.822 -0.473 18.995 1.00 90.50 293 GLU A O 1
ATOM 2352 N N . LEU A 1 294 ? -3.186 0.887 17.845 1.00 93.00 294 LEU A N 1
ATOM 2353 C CA . LEU A 1 294 ? -3.911 -0.192 17.172 1.00 93.00 294 LEU A CA 1
ATOM 2354 C C . LEU A 1 294 ? -2.967 -1.089 16.360 1.00 93.00 294 LEU A C 1
ATOM 2356 O O . LEU A 1 294 ? -2.984 -2.310 16.526 1.00 93.00 294 LEU A O 1
ATOM 2360 N N . PHE A 1 295 ? -2.127 -0.500 15.505 1.00 92.88 295 PHE A N 1
ATOM 2361 C CA . PHE A 1 295 ? -1.150 -1.273 14.738 1.00 92.88 295 PHE A CA 1
ATOM 2362 C C . PHE A 1 295 ? -0.065 -1.881 15.626 1.00 92.88 295 PHE A C 1
ATOM 2364 O O . PHE A 1 295 ? 0.378 -2.997 15.370 1.00 92.88 295 PHE A O 1
ATOM 2371 N N . GLY A 1 296 ? 0.315 -1.206 16.707 1.00 91.44 296 GLY A N 1
ATOM 2372 C CA . GLY A 1 296 ? 1.264 -1.730 17.677 1.00 91.44 296 GLY A CA 1
ATOM 2373 C C . GLY A 1 296 ? 0.798 -3.002 18.371 1.00 91.44 296 GLY A C 1
ATOM 2374 O O . GLY A 1 296 ? 1.600 -3.913 18.567 1.00 91.44 296 GLY A O 1
ATOM 2375 N N . VAL A 1 297 ? -0.495 -3.093 18.687 1.00 90.75 297 VAL A N 1
ATOM 2376 C CA . VAL A 1 297 ? -1.119 -4.320 19.198 1.00 90.75 297 VAL A CA 1
ATOM 2377 C C . VAL A 1 297 ? -1.229 -5.366 18.089 1.00 90.75 297 VAL A C 1
ATOM 2379 O O . VAL A 1 297 ? -0.819 -6.508 18.284 1.00 90.75 297 VAL A O 1
ATOM 2382 N N . ALA A 1 298 ? -1.726 -4.979 16.910 1.00 93.12 298 ALA A N 1
ATOM 2383 C CA . ALA A 1 298 ? -1.915 -5.889 15.777 1.00 93.12 298 ALA A CA 1
ATOM 2384 C C . ALA A 1 298 ? -0.609 -6.547 15.301 1.00 93.12 298 ALA A C 1
ATOM 2386 O O . ALA A 1 298 ? -0.630 -7.668 14.800 1.00 93.12 298 ALA A O 1
ATOM 2387 N N . TYR A 1 299 ? 0.518 -5.858 15.475 1.00 92.25 299 TYR A N 1
ATOM 2388 C CA . TYR A 1 299 ? 1.853 -6.323 15.118 1.00 92.25 299 TYR A CA 1
ATOM 2389 C C . TYR A 1 299 ? 2.773 -6.417 16.338 1.00 92.25 299 TYR A C 1
ATOM 2391 O O . TYR A 1 299 ? 3.984 -6.269 16.203 1.00 92.25 299 TYR A O 1
ATOM 2399 N N . TYR A 1 300 ? 2.234 -6.667 17.535 1.00 90.75 300 TYR A N 1
ATOM 2400 C CA . TYR A 1 300 ? 3.047 -6.900 18.731 1.00 90.75 300 TYR A CA 1
ATOM 2401 C C . TYR A 1 300 ? 4.017 -8.078 18.499 1.00 90.75 300 TYR A C 1
ATOM 2403 O O . TYR A 1 300 ? 3.573 -9.106 17.983 1.00 90.75 300 TYR A O 1
ATOM 2411 N N . PRO A 1 301 ? 5.309 -7.987 18.882 1.00 89.69 301 PRO A N 1
ATOM 2412 C CA . PRO A 1 301 ? 5.934 -6.968 19.738 1.00 89.69 301 PRO A CA 1
ATOM 2413 C C . PRO A 1 301 ? 6.575 -5.786 18.988 1.00 89.69 301 PRO A C 1
ATOM 2415 O O . PRO A 1 301 ? 7.551 -5.215 19.465 1.00 89.69 301 PRO A O 1
ATOM 2418 N N . GLY A 1 302 ? 6.061 -5.390 17.825 1.00 87.50 302 GLY A N 1
ATOM 2419 C CA . GLY A 1 302 ? 6.699 -4.409 16.943 1.00 87.50 302 GLY A CA 1
ATOM 2420 C C . GLY A 1 302 ? 7.097 -3.092 17.619 1.00 87.50 302 GLY A C 1
ATOM 2421 O O . GLY A 1 302 ? 8.221 -2.637 17.442 1.00 87.50 302 GLY A O 1
ATOM 2422 N N . LEU A 1 303 ? 6.232 -2.513 18.460 1.00 86.75 303 LEU A N 1
ATOM 2423 C CA . LEU A 1 303 ? 6.566 -1.277 19.191 1.00 86.75 303 LEU A CA 1
ATOM 2424 C C . LEU A 1 303 ? 7.544 -1.488 20.356 1.00 86.75 303 LEU A C 1
ATOM 2426 O O . LEU A 1 303 ? 8.174 -0.536 20.802 1.00 86.75 303 LEU A O 1
ATOM 2430 N N . VAL A 1 304 ? 7.681 -2.717 20.863 1.00 85.50 304 VAL A N 1
ATOM 2431 C CA . VAL A 1 304 ? 8.665 -3.041 21.911 1.00 85.50 304 VAL A CA 1
ATOM 2432 C C . VAL A 1 304 ? 10.075 -2.990 21.328 1.00 85.50 304 VAL A C 1
ATOM 2434 O O . VAL A 1 304 ? 10.994 -2.506 21.979 1.00 85.50 304 VAL A O 1
ATOM 2437 N N . VAL A 1 305 ? 10.235 -3.461 20.089 1.00 78.62 305 VAL A N 1
ATOM 2438 C CA . VAL A 1 305 ? 11.538 -3.547 19.417 1.00 78.62 305 VAL A CA 1
ATOM 2439 C C . VAL A 1 305 ? 11.922 -2.279 18.651 1.00 78.62 305 VAL A C 1
ATOM 2441 O O . VAL A 1 305 ? 13.072 -2.152 18.240 1.00 78.62 305 VAL A O 1
ATOM 2444 N N . GLU A 1 306 ? 10.998 -1.329 18.480 1.00 76.56 306 GLU A N 1
ATOM 2445 C CA . GLU A 1 306 ? 11.210 -0.056 17.771 1.00 76.56 306 GLU A CA 1
ATOM 2446 C C . GLU A 1 306 ? 12.374 0.764 18.365 1.00 76.56 306 GLU A C 1
ATOM 2448 O O . GLU A 1 306 ? 13.128 1.393 17.629 1.00 76.56 306 GLU A O 1
ATOM 2453 N N . GLY A 1 307 ? 12.574 0.713 19.688 1.00 69.19 307 GLY A N 1
ATOM 2454 C CA . GLY A 1 307 ? 13.640 1.445 20.389 1.00 69.19 307 GLY A CA 1
ATOM 2455 C C . GLY A 1 307 ? 15.029 0.793 20.341 1.00 69.19 307 GLY A C 1
ATOM 2456 O O . GLY A 1 307 ? 15.969 1.310 20.944 1.00 69.19 307 GLY A O 1
ATOM 2457 N N . GLU A 1 308 ? 15.173 -0.349 19.672 1.00 77.31 308 GLU A N 1
ATOM 2458 C CA . GLU A 1 308 ? 16.424 -1.106 19.609 1.00 77.31 308 GLU A CA 1
ATOM 2459 C C . GLU A 1 308 ? 17.193 -0.861 18.302 1.00 77.31 308 GLU A C 1
ATOM 2461 O O . GLU A 1 308 ? 16.593 -0.449 17.305 1.00 77.31 308 GLU A O 1
ATOM 2466 N N . PRO A 1 309 ? 18.516 -1.141 18.253 1.00 75.31 309 PRO A N 1
ATOM 2467 C CA . PRO A 1 309 ? 19.303 -0.970 17.035 1.00 75.31 309 PRO A CA 1
ATOM 2468 C C . PRO A 1 309 ? 18.654 -1.648 15.824 1.00 75.31 309 PRO A C 1
ATOM 2470 O O . PRO A 1 309 ? 18.378 -2.852 15.836 1.00 75.31 309 PRO A O 1
ATOM 2473 N N . ALA A 1 310 ? 18.417 -0.866 14.770 1.00 71.31 310 ALA A N 1
ATOM 2474 C CA . ALA A 1 310 ? 17.797 -1.358 13.552 1.00 71.31 310 ALA A CA 1
ATOM 2475 C C . ALA A 1 310 ? 18.732 -2.346 12.840 1.00 71.31 310 ALA A C 1
ATOM 2477 O O . ALA A 1 310 ? 19.795 -1.976 12.345 1.00 71.31 310 ALA A O 1
ATOM 2478 N N . ILE A 1 311 ? 18.320 -3.613 12.786 1.00 74.31 311 ILE A N 1
ATOM 2479 C CA . ILE A 1 311 ? 18.976 -4.660 11.998 1.00 74.31 311 ILE A CA 1
ATOM 2480 C C . ILE A 1 311 ? 17.961 -5.326 11.074 1.00 74.31 311 ILE A C 1
ATOM 2482 O O . ILE A 1 311 ? 16.774 -5.390 11.404 1.00 74.31 311 ILE A O 1
ATOM 2486 N N . ALA A 1 312 ? 18.474 -5.885 9.974 1.00 74.62 312 ALA A N 1
ATOM 2487 C CA . ALA A 1 312 ? 17.716 -6.522 8.898 1.00 74.62 312 ALA A CA 1
ATOM 2488 C C . ALA A 1 312 ? 16.561 -7.402 9.387 1.00 74.62 312 ALA A C 1
ATOM 2490 O O . ALA A 1 312 ? 15.452 -7.304 8.888 1.00 74.62 312 ALA A O 1
ATOM 2491 N N . ASP A 1 313 ? 16.790 -8.260 10.377 1.00 76.50 313 ASP A N 1
ATOM 2492 C CA . ASP A 1 313 ? 15.758 -9.190 10.830 1.00 76.50 313 ASP A CA 1
ATOM 2493 C C . ASP A 1 313 ? 14.771 -8.585 11.846 1.00 76.50 313 ASP A C 1
ATOM 2495 O O . ASP A 1 313 ? 13.625 -9.017 11.893 1.00 76.50 313 ASP A O 1
ATOM 2499 N N . ARG A 1 314 ? 15.177 -7.603 12.658 1.00 78.06 314 ARG A N 1
ATOM 2500 C CA . ARG A 1 314 ? 14.419 -7.205 13.859 1.00 78.06 314 ARG A CA 1
ATOM 2501 C C . ARG A 1 314 ? 13.284 -6.225 13.573 1.00 78.06 314 ARG A C 1
ATOM 2503 O O . ARG A 1 314 ? 12.187 -6.413 14.086 1.00 78.06 314 ARG A O 1
ATOM 2510 N N . GLN A 1 315 ? 13.561 -5.177 12.798 1.00 79.56 315 GLN A N 1
ATOM 2511 C CA . GLN A 1 315 ? 12.565 -4.142 12.489 1.00 79.56 315 GLN A CA 1
ATOM 2512 C C . GLN A 1 315 ? 11.568 -4.603 11.413 1.00 79.56 315 GLN A C 1
ATOM 2514 O O . GLN A 1 315 ? 10.364 -4.441 11.613 1.00 79.56 315 GLN A O 1
ATOM 2519 N N . PRO A 1 316 ? 12.009 -5.231 10.304 1.00 84.56 316 PRO A N 1
ATOM 2520 C CA . PRO A 1 316 ? 11.106 -5.646 9.233 1.00 84.56 316 PRO A CA 1
ATOM 2521 C C . PRO A 1 316 ? 10.313 -6.916 9.564 1.00 84.56 316 PRO A C 1
ATOM 2523 O O . PRO A 1 316 ? 9.109 -6.969 9.311 1.00 84.56 316 PRO A O 1
ATOM 2526 N N . PHE A 1 317 ? 10.957 -7.941 10.137 1.00 86.50 317 PHE A N 1
ATOM 2527 C CA . PHE A 1 317 ? 10.328 -9.241 10.405 1.00 86.50 317 PHE A CA 1
ATOM 2528 C C . PHE A 1 317 ? 9.914 -9.386 11.865 1.00 86.50 317 PHE A C 1
ATOM 2530 O O . PHE A 1 317 ? 10.477 -10.168 12.632 1.00 86.50 317 PHE A O 1
ATOM 2537 N N . VAL A 1 318 ? 8.872 -8.648 12.231 1.00 83.25 318 VAL A N 1
ATOM 2538 C CA . VAL A 1 318 ? 8.211 -8.824 13.520 1.00 83.25 318 VAL A CA 1
ATOM 2539 C C . VAL A 1 318 ? 7.302 -10.050 13.452 1.00 83.25 318 VAL A C 1
ATOM 2541 O O . VAL A 1 318 ? 6.370 -10.094 12.651 1.00 83.25 318 VAL A O 1
ATOM 2544 N N . SER A 1 319 ? 7.552 -11.040 14.310 1.00 79.06 319 SER A N 1
ATOM 2545 C CA . SER A 1 319 ? 6.647 -12.177 14.512 1.00 79.06 319 SER A CA 1
ATOM 2546 C C . SER A 1 319 ? 5.385 -11.707 15.235 1.00 79.06 319 SER A C 1
ATOM 2548 O O . SER A 1 319 ? 5.302 -11.816 16.458 1.00 79.06 319 SER A O 1
ATOM 2550 N N . SER A 1 320 ? 4.435 -11.138 14.487 1.00 85.94 320 SER A N 1
ATOM 2551 C CA . SER A 1 320 ? 3.180 -10.642 15.054 1.00 85.94 320 SER A CA 1
ATOM 2552 C C . SER A 1 320 ? 2.469 -11.739 15.852 1.00 85.94 320 SER A C 1
ATOM 2554 O O . SER A 1 320 ? 2.291 -12.852 15.353 1.00 85.94 320 SER A O 1
ATOM 2556 N N . ALA A 1 321 ? 2.003 -11.404 17.058 1.00 87.12 321 ALA A N 1
ATOM 2557 C CA . ALA A 1 321 ? 1.208 -12.291 17.909 1.00 87.12 321 ALA A CA 1
ATOM 2558 C C . ALA A 1 321 ? -0.058 -12.830 17.214 1.00 87.12 321 ALA A C 1
ATOM 2560 O O . ALA A 1 321 ? -0.520 -13.922 17.536 1.00 87.12 321 ALA A O 1
ATOM 2561 N N . PHE A 1 322 ? -0.593 -12.089 16.240 1.00 91.31 322 PHE A N 1
ATOM 2562 C CA . PHE A 1 322 ? -1.765 -12.483 15.455 1.00 91.31 322 PHE A CA 1
ATOM 2563 C C . PHE A 1 322 ? -1.406 -13.018 14.060 1.00 91.31 322 PHE A C 1
ATOM 2565 O O . PHE A 1 322 ? -2.292 -13.420 13.307 1.00 91.31 322 PHE A O 1
ATOM 2572 N N . GLY A 1 323 ? -0.118 -13.032 13.702 1.00 91.19 323 GLY A N 1
ATOM 2573 C CA . GLY A 1 323 ? 0.349 -13.273 12.339 1.00 91.19 323 GLY A CA 1
ATOM 2574 C C . GLY A 1 323 ? -0.070 -12.171 11.354 1.00 91.19 323 GLY A C 1
ATOM 2575 O O . GLY A 1 323 ? -0.609 -11.131 11.729 1.00 91.19 323 GLY A O 1
ATOM 2576 N N . ASP A 1 324 ? 0.149 -12.415 10.061 1.00 91.50 324 ASP A N 1
ATOM 2577 C CA . ASP A 1 324 ? -0.132 -11.452 8.983 1.00 91.50 324 ASP A CA 1
ATOM 2578 C C . ASP A 1 324 ? -1.578 -11.560 8.453 1.00 91.50 324 ASP A C 1
ATOM 2580 O O . ASP A 1 324 ? -1.827 -11.643 7.246 1.00 91.50 324 ASP A O 1
ATOM 2584 N N . VAL A 1 325 ? -2.550 -11.581 9.372 1.00 95.19 325 VAL A N 1
ATOM 2585 C CA . VAL A 1 325 ? -3.978 -11.868 9.108 1.00 95.19 325 VAL A CA 1
ATOM 2586 C C . VAL A 1 325 ? -4.824 -10.636 8.765 1.00 95.19 325 VAL A C 1
ATOM 2588 O O . VAL A 1 325 ? -6.049 -10.735 8.634 1.00 95.19 325 VAL A O 1
ATOM 2591 N N . PHE A 1 326 ? -4.189 -9.476 8.615 1.00 96.75 326 PHE A N 1
ATOM 2592 C CA . PHE A 1 326 ? -4.866 -8.196 8.427 1.00 96.75 326 PHE A CA 1
ATOM 2593 C C . PHE A 1 326 ? -4.762 -7.687 6.990 1.00 96.75 326 PHE A C 1
ATOM 2595 O O . PHE A 1 326 ? -3.733 -7.842 6.338 1.00 96.75 326 PHE A O 1
ATOM 2602 N N . ASP A 1 327 ? -5.794 -6.996 6.525 1.00 97.31 327 ASP A N 1
ATOM 2603 C CA . ASP A 1 327 ? -5.687 -6.015 5.441 1.00 97.31 327 ASP A CA 1
ATOM 2604 C C . ASP A 1 327 ? -6.046 -4.627 5.967 1.00 97.31 327 ASP A C 1
ATOM 2606 O O . ASP A 1 327 ? -6.752 -4.493 6.964 1.00 97.31 327 ASP A O 1
ATOM 2610 N N . VAL A 1 328 ? -5.608 -3.583 5.266 1.00 97.50 328 VAL A N 1
ATOM 2611 C CA . VAL A 1 328 ? -6.083 -2.218 5.508 1.00 97.50 328 VAL A CA 1
ATOM 2612 C C . VAL A 1 328 ? -6.965 -1.773 4.349 1.00 97.50 328 VAL A C 1
ATOM 2614 O O . VAL A 1 328 ? -6.601 -1.915 3.184 1.00 97.50 328 VAL A O 1
ATOM 2617 N N . LEU A 1 329 ? -8.116 -1.198 4.668 1.00 96.69 329 LEU A N 1
ATOM 2618 C CA . LEU A 1 329 ? -9.068 -0.589 3.748 1.00 96.69 329 LEU A CA 1
ATOM 2619 C C . LEU A 1 329 ? -9.268 0.880 4.128 1.00 96.69 329 LEU A C 1
ATOM 2621 O O . LEU A 1 329 ? -9.035 1.277 5.271 1.00 96.69 329 LEU A O 1
ATOM 2625 N N . THR A 1 330 ? -9.787 1.679 3.201 1.00 95.88 330 THR A N 1
ATOM 2626 C CA . THR A 1 330 ? -10.213 3.055 3.489 1.00 95.88 330 THR A CA 1
ATOM 2627 C C . THR A 1 330 ? -11.700 3.266 3.247 1.00 95.88 330 THR A C 1
ATOM 2629 O O . THR A 1 330 ? -12.294 2.686 2.337 1.00 95.88 330 THR A O 1
ATOM 2632 N N . ALA A 1 331 ? -12.312 4.144 4.036 1.00 94.25 331 ALA A N 1
ATOM 2633 C CA . ALA A 1 331 ? -13.703 4.554 3.897 1.00 94.25 331 ALA A CA 1
ATOM 2634 C C . ALA A 1 331 ? -13.890 5.553 2.733 1.00 94.25 331 ALA A C 1
ATOM 2636 O O . ALA A 1 331 ? -14.398 6.655 2.919 1.00 94.25 331 ALA A O 1
ATOM 2637 N N . THR A 1 332 ? -13.434 5.206 1.521 1.00 88.94 332 THR A N 1
ATOM 2638 C CA . THR A 1 332 ? -13.515 6.094 0.348 1.00 88.94 332 THR A CA 1
ATOM 2639 C C . THR A 1 332 ? -14.862 5.998 -0.363 1.00 88.94 332 THR A C 1
ATOM 2641 O O . THR A 1 332 ? -15.390 4.904 -0.588 1.00 88.94 332 THR A O 1
ATOM 2644 N N . ASP A 1 333 ? -15.451 7.143 -0.695 1.00 77.19 333 ASP A N 1
ATOM 2645 C CA . ASP A 1 333 ? -16.736 7.219 -1.404 1.00 77.19 333 ASP A CA 1
ATOM 2646 C C . ASP A 1 333 ? -16.589 6.969 -2.909 1.00 77.19 333 ASP A C 1
ATOM 2648 O O . ASP A 1 333 ? -17.544 6.585 -3.583 1.00 77.19 333 ASP A O 1
ATOM 2652 N N . VAL A 1 334 ? -15.382 7.149 -3.451 1.00 64.25 334 VAL A N 1
ATOM 2653 C CA . VAL A 1 334 ? -15.142 7.031 -4.888 1.00 64.25 334 VAL A CA 1
ATOM 2654 C C . VAL A 1 334 ? -15.077 5.560 -5.277 1.00 64.25 334 VAL A C 1
ATOM 2656 O O . VAL A 1 334 ? -14.126 4.848 -4.953 1.00 64.25 334 VAL A O 1
ATOM 2659 N N . GLN A 1 335 ? -16.082 5.111 -6.026 1.00 56.16 335 GLN A N 1
ATOM 2660 C CA . GLN A 1 335 ? -15.997 3.852 -6.751 1.00 56.16 335 GLN A CA 1
ATOM 2661 C C . GLN A 1 335 ? -14.965 4.011 -7.874 1.00 56.16 335 GLN A C 1
ATOM 2663 O O . GLN A 1 335 ? -15.125 4.841 -8.768 1.00 56.16 335 GLN A O 1
ATOM 2668 N N . SER A 1 336 ? -13.895 3.214 -7.839 1.00 54.88 336 SER A N 1
ATOM 2669 C CA . SER A 1 336 ? -13.096 2.988 -9.046 1.00 54.88 336 SER A CA 1
ATOM 2670 C C . SER A 1 336 ? -14.020 2.395 -10.123 1.00 54.88 336 SER A C 1
ATOM 2672 O O . SER A 1 336 ? -14.852 1.554 -9.784 1.00 54.88 336 SER A O 1
ATOM 2674 N N . PRO A 1 337 ? -13.872 2.737 -11.416 1.00 50.38 337 PRO A N 1
ATOM 2675 C CA . PRO A 1 337 ? -14.627 2.096 -12.500 1.00 50.38 337 PRO A CA 1
ATOM 2676 C C . PRO A 1 337 ? -14.477 0.564 -12.529 1.00 50.38 337 PRO A C 1
ATOM 2678 O O . PRO A 1 337 ? -15.287 -0.130 -13.137 1.00 50.38 337 PRO A O 1
ATOM 2681 N N . LYS A 1 338 ? -13.420 0.041 -11.888 1.00 53.06 338 LYS A N 1
ATOM 2682 C CA . LYS A 1 338 ? -13.132 -1.390 -11.717 1.00 53.06 338 LYS A CA 1
ATOM 2683 C C . LYS A 1 338 ? -13.410 -1.911 -10.302 1.00 53.06 338 LYS A C 1
ATOM 2685 O O . LYS A 1 338 ? -13.202 -3.100 -10.056 1.00 53.06 338 LYS A O 1
ATOM 2690 N N . ALA A 1 339 ? -13.847 -1.059 -9.371 1.00 55.88 339 ALA A N 1
ATOM 2691 C CA . ALA A 1 339 ? -14.297 -1.521 -8.065 1.00 55.88 339 ALA A CA 1
ATOM 2692 C C . ALA A 1 339 ? -15.448 -2.503 -8.294 1.00 55.88 339 ALA A C 1
ATOM 2694 O O . ALA A 1 339 ? -16.388 -2.216 -9.038 1.00 55.88 339 ALA A O 1
ATOM 2695 N N . LYS A 1 340 ? -15.349 -3.696 -7.703 1.00 51.62 340 LYS A N 1
ATOM 2696 C CA . LYS A 1 340 ? -16.430 -4.678 -7.794 1.00 51.62 340 LYS A CA 1
ATOM 2697 C C . LYS A 1 340 ? -17.711 -4.027 -7.263 1.00 51.62 340 LYS A C 1
ATOM 2699 O O . LYS A 1 340 ? -17.671 -3.318 -6.263 1.00 51.62 340 LYS A O 1
ATOM 2704 N N . ALA A 1 341 ? -18.848 -4.319 -7.897 1.00 49.09 341 ALA A N 1
ATOM 2705 C CA . ALA A 1 341 ? -20.162 -3.854 -7.440 1.00 49.09 341 ALA A CA 1
ATOM 2706 C C . ALA A 1 341 ? -20.482 -4.284 -5.989 1.00 49.09 341 ALA A C 1
ATOM 2708 O O . ALA A 1 341 ? -21.354 -3.710 -5.343 1.00 49.09 341 ALA A O 1
ATOM 2709 N N . GLN A 1 342 ? -19.765 -5.286 -5.469 1.00 59.00 342 GLN A N 1
ATOM 2710 C CA . GLN A 1 342 ? -19.863 -5.760 -4.096 1.00 59.00 342 GLN A CA 1
ATOM 2711 C C . GLN A 1 342 ? -18.850 -5.047 -3.190 1.00 59.00 342 GLN A C 1
ATOM 2713 O O . GLN A 1 342 ? -17.661 -4.981 -3.506 1.00 59.00 342 GLN A O 1
ATOM 2718 N N . SER A 1 343 ? -19.330 -4.554 -2.043 1.00 71.44 343 SER A N 1
ATOM 2719 C CA . SER A 1 343 ? -18.494 -3.957 -0.994 1.00 71.44 343 SER A CA 1
ATOM 2720 C C . SER A 1 343 ? -17.329 -4.888 -0.623 1.00 71.44 343 SER A C 1
ATOM 2722 O O . SER A 1 343 ? -17.569 -6.075 -0.390 1.00 71.44 343 SER A O 1
ATOM 2724 N N . PRO A 1 344 ? -16.083 -4.386 -0.496 1.00 82.56 344 PRO A N 1
ATOM 2725 C CA . PRO A 1 344 ? -14.945 -5.219 -0.103 1.00 82.56 344 PRO A CA 1
ATOM 2726 C C . PRO A 1 344 ? -15.144 -5.852 1.282 1.00 82.56 344 PRO A C 1
ATOM 2728 O O . PRO A 1 344 ? -14.591 -6.919 1.541 1.00 82.56 344 PRO A O 1
ATOM 2731 N N . LEU A 1 345 ? -15.980 -5.245 2.138 1.00 92.38 345 LEU A N 1
ATOM 2732 C CA . LEU A 1 345 ? -16.221 -5.675 3.516 1.00 92.38 345 LEU A CA 1
ATOM 2733 C C . LEU A 1 345 ? -16.694 -7.128 3.626 1.00 92.38 345 LEU A C 1
ATOM 2735 O O . LEU A 1 345 ? -16.260 -7.827 4.531 1.00 92.38 345 LEU A O 1
ATOM 2739 N N . SER A 1 346 ? -17.508 -7.630 2.687 1.00 91.25 346 SER A N 1
ATOM 2740 C CA . SER A 1 346 ? -18.029 -9.007 2.757 1.00 91.25 346 SER A CA 1
ATOM 2741 C C . SER A 1 346 ? -16.958 -10.092 2.594 1.00 91.25 346 SER A C 1
ATOM 2743 O O . SER A 1 346 ? -17.254 -11.271 2.769 1.00 91.25 346 SER A O 1
ATOM 2745 N N . SER A 1 347 ? -15.730 -9.714 2.227 1.00 92.38 347 SER A N 1
ATOM 2746 C CA . SER A 1 347 ? -14.582 -10.630 2.161 1.00 92.38 347 SER A CA 1
ATOM 2747 C C . SER A 1 347 ? -13.913 -10.832 3.525 1.00 92.38 347 SER A C 1
ATOM 2749 O O . SER A 1 347 ? -13.049 -11.697 3.658 1.00 92.38 347 SER A O 1
ATOM 2751 N N . TYR A 1 348 ? -14.305 -10.044 4.527 1.00 96.69 348 TYR A N 1
ATOM 2752 C CA . TYR A 1 348 ? -13.733 -10.029 5.865 1.00 96.69 348 TYR A CA 1
ATOM 2753 C C . TYR A 1 348 ? -14.761 -10.541 6.878 1.00 96.69 348 TYR A C 1
ATOM 2755 O O . TYR A 1 348 ? -15.968 -10.385 6.709 1.00 96.69 348 TYR A O 1
ATOM 2763 N N . ARG A 1 349 ? -14.271 -11.209 7.922 1.00 96.56 349 ARG A N 1
ATOM 2764 C CA . ARG A 1 349 ? -15.070 -11.679 9.062 1.00 96.56 349 ARG A CA 1
ATOM 2765 C C . ARG A 1 349 ? -15.288 -10.572 10.084 1.00 96.56 349 ARG A C 1
ATOM 2767 O O . ARG A 1 349 ? -16.367 -10.474 10.660 1.00 96.56 349 ARG A O 1
ATOM 2774 N N . ALA A 1 350 ? -14.269 -9.742 10.286 1.00 97.62 350 ALA A N 1
ATOM 2775 C CA . ALA A 1 350 ? -14.324 -8.606 11.186 1.00 97.62 350 ALA A CA 1
ATOM 2776 C C . ALA A 1 350 ? -13.689 -7.368 10.550 1.00 97.62 350 ALA A C 1
ATOM 2778 O O . ALA A 1 350 ? -12.718 -7.457 9.796 1.00 97.62 350 ALA A O 1
ATOM 2779 N N . VAL A 1 351 ? -14.239 -6.206 10.883 1.00 98.00 351 VAL A N 1
ATOM 2780 C CA . VAL A 1 351 ? -13.731 -4.896 10.477 1.00 98.00 351 VAL A CA 1
ATOM 2781 C C . VAL A 1 351 ? -13.467 -4.085 11.736 1.00 98.00 351 VAL A C 1
ATOM 2783 O O . VAL A 1 351 ? -14.370 -3.889 12.545 1.00 98.00 351 VAL A O 1
ATOM 2786 N N . VAL A 1 352 ? -12.240 -3.605 11.905 1.00 97.94 352 VAL A N 1
ATOM 2787 C CA . VAL A 1 352 ? -11.827 -2.769 13.033 1.00 97.94 352 VAL A CA 1
ATOM 2788 C C . VAL A 1 352 ? -11.593 -1.352 12.529 1.00 97.94 352 VAL A C 1
ATOM 2790 O O . VAL A 1 352 ? -10.747 -1.121 11.668 1.00 97.94 352 VAL A O 1
ATOM 2793 N N . VAL A 1 353 ? -12.348 -0.387 13.043 1.00 97.44 353 VAL A N 1
ATOM 2794 C CA . VAL A 1 353 ? -12.221 1.016 12.640 1.00 97.44 353 VAL A CA 1
ATOM 2795 C C . VAL A 1 353 ? -11.027 1.652 13.352 1.00 97.44 353 VAL A C 1
ATOM 2797 O O . VAL A 1 353 ? -10.950 1.668 14.581 1.00 97.44 353 VAL A O 1
ATOM 2800 N N . GLY A 1 354 ? -10.088 2.201 12.581 1.00 95.69 354 GLY A N 1
ATOM 2801 C CA . GLY A 1 354 ? -8.846 2.783 13.091 1.00 95.69 354 GLY A CA 1
ATOM 2802 C C . GLY A 1 354 ? -8.771 4.300 12.916 1.00 95.69 354 GLY A C 1
ATOM 2803 O O . GLY A 1 354 ? -9.239 4.851 11.923 1.00 95.69 354 GLY A O 1
ATOM 2804 N N . GLY A 1 355 ? -8.135 4.977 13.875 1.00 93.44 355 GLY A N 1
ATOM 2805 C CA . GLY A 1 355 ? -7.869 6.416 13.813 1.00 93.44 355 GLY A CA 1
ATOM 2806 C C . GLY A 1 355 ? -9.131 7.284 13.816 1.00 93.44 355 GLY A C 1
ATOM 2807 O O . GLY A 1 355 ? -10.127 6.955 14.460 1.00 93.44 355 GLY A O 1
ATOM 2808 N N . ARG A 1 356 ? -9.084 8.421 13.116 1.00 90.88 356 ARG A N 1
ATOM 2809 C CA . ARG A 1 356 ? -10.283 9.214 12.796 1.00 90.88 356 ARG A CA 1
ATOM 2810 C C . ARG A 1 356 ? -10.957 8.639 11.557 1.00 90.88 356 ARG A C 1
ATOM 2812 O O . ARG A 1 356 ? -10.253 8.182 10.666 1.00 90.88 356 ARG A O 1
ATOM 2819 N N . VAL A 1 357 ? -12.282 8.738 11.476 1.00 92.81 357 VAL A N 1
ATOM 2820 C CA . VAL A 1 357 ? -13.037 8.480 10.243 1.00 92.81 357 VAL A CA 1
ATOM 2821 C C . VAL A 1 357 ? -14.158 9.500 10.117 1.00 92.81 357 VAL A C 1
ATOM 2823 O O . VAL A 1 357 ? -14.968 9.667 11.030 1.00 92.81 357 VAL A O 1
ATOM 2826 N N . GLU A 1 358 ? -14.214 10.189 8.981 1.00 91.00 358 GLU A N 1
ATOM 2827 C CA . GLU A 1 358 ? -15.336 11.059 8.641 1.00 91.00 358 GLU A CA 1
ATOM 2828 C C . GLU A 1 358 ? -16.377 10.307 7.804 1.00 91.00 358 GLU A C 1
ATOM 2830 O O . GLU A 1 358 ? -16.262 10.201 6.581 1.00 91.00 358 GLU A O 1
ATOM 2835 N N . TRP A 1 359 ? -17.424 9.811 8.466 1.00 93.19 359 TRP A N 1
ATOM 2836 C CA . TRP A 1 359 ? -18.458 9.001 7.824 1.00 93.19 359 TRP A CA 1
ATOM 2837 C C . TRP A 1 359 ? -19.309 9.766 6.804 1.00 93.19 359 TRP A C 1
ATOM 2839 O O . TRP A 1 359 ? -19.891 10.820 7.104 1.00 93.19 359 TRP A O 1
ATOM 2849 N N . SER A 1 360 ? -19.446 9.165 5.622 1.00 92.25 360 SER A N 1
ATOM 2850 C CA . SER A 1 360 ? -20.490 9.465 4.645 1.00 92.25 360 SER A CA 1
ATOM 2851 C C . SER A 1 360 ? -21.736 8.607 4.900 1.00 92.25 360 SER A C 1
ATOM 2853 O O . SER A 1 360 ? -21.668 7.565 5.561 1.00 92.25 360 SER A O 1
ATOM 2855 N N . GLY A 1 361 ? -22.885 9.033 4.365 1.00 92.12 361 GLY A N 1
ATOM 2856 C CA . GLY A 1 361 ? -24.114 8.232 4.418 1.00 92.12 361 GLY A CA 1
ATOM 2857 C C . GLY A 1 361 ? -23.937 6.865 3.750 1.00 92.12 361 GLY A C 1
ATOM 2858 O O . GLY A 1 361 ? -24.353 5.849 4.303 1.00 92.12 361 GLY A O 1
ATOM 2859 N N . ASP A 1 362 ? -23.221 6.831 2.625 1.00 90.81 362 ASP A N 1
ATOM 2860 C CA . ASP A 1 362 ? -22.940 5.607 1.874 1.00 90.81 362 ASP A CA 1
ATOM 2861 C C . ASP A 1 362 ? -22.113 4.607 2.687 1.00 90.81 362 ASP A C 1
ATOM 2863 O O . ASP A 1 362 ? -22.402 3.411 2.674 1.00 90.81 362 ASP A O 1
ATOM 2867 N N . TRP A 1 363 ? -21.100 5.061 3.433 1.00 92.69 363 TRP A N 1
ATOM 2868 C CA . TRP A 1 363 ? -20.318 4.164 4.290 1.00 92.69 363 TRP A CA 1
ATOM 2869 C C . TRP A 1 363 ? -21.077 3.677 5.514 1.00 92.69 363 TRP A C 1
ATOM 2871 O O . TRP A 1 363 ? -20.934 2.509 5.877 1.00 92.69 363 TRP A O 1
ATOM 2881 N N . ILE A 1 364 ? -21.924 4.515 6.112 1.00 94.94 364 ILE A N 1
ATOM 2882 C CA . ILE A 1 364 ? -22.825 4.074 7.185 1.00 94.94 364 ILE A CA 1
ATOM 2883 C C . ILE A 1 364 ? -23.752 2.971 6.664 1.00 94.94 364 ILE A C 1
ATOM 2885 O O . ILE A 1 364 ? -23.939 1.957 7.340 1.00 94.94 364 ILE A O 1
ATOM 2889 N N . GLN A 1 365 ? -24.281 3.125 5.448 1.00 93.12 365 GLN A N 1
ATOM 2890 C CA . GLN A 1 365 ? -25.118 2.106 4.824 1.00 93.12 365 GLN A CA 1
ATOM 2891 C C . GLN A 1 365 ? -24.323 0.821 4.546 1.00 93.12 365 GLN A C 1
ATOM 2893 O O . GLN A 1 365 ? -24.760 -0.253 4.949 1.00 93.12 365 GLN A O 1
ATOM 2898 N N . LYS A 1 366 ? -23.111 0.917 3.977 1.00 93.38 366 LYS A N 1
ATOM 2899 C CA . LYS A 1 366 ? -22.223 -0.243 3.747 1.00 93.38 366 LYS A CA 1
ATOM 2900 C C . LYS A 1 366 ? -21.910 -1.010 5.034 1.00 93.38 366 LYS A C 1
ATOM 2902 O O . LYS A 1 366 ? -21.918 -2.238 5.015 1.00 93.38 366 LYS A O 1
ATOM 2907 N N . LEU A 1 367 ? -21.626 -0.311 6.136 1.00 95.38 367 LEU A N 1
ATOM 2908 C CA . LEU A 1 367 ? -21.393 -0.943 7.439 1.00 95.38 367 LEU A CA 1
ATOM 2909 C C . LEU A 1 367 ? -22.664 -1.591 7.984 1.00 95.38 367 LEU A C 1
ATOM 2911 O O . LEU A 1 367 ? -22.609 -2.705 8.496 1.00 95.38 367 LEU A O 1
ATOM 2915 N N . THR A 1 368 ? -23.807 -0.922 7.832 1.00 95.44 368 THR A N 1
ATOM 2916 C CA . THR A 1 368 ? -25.107 -1.455 8.250 1.00 95.44 368 THR A CA 1
ATOM 2917 C C . THR A 1 368 ? -25.436 -2.749 7.514 1.00 95.44 368 THR A C 1
ATOM 2919 O O . THR A 1 368 ? -25.808 -3.737 8.144 1.00 95.44 368 THR A O 1
ATOM 2922 N N . ASP A 1 369 ? -25.258 -2.772 6.194 1.00 94.56 369 ASP A N 1
ATOM 2923 C CA . ASP A 1 369 ? -25.511 -3.955 5.371 1.00 94.56 369 ASP A CA 1
ATOM 2924 C C . ASP A 1 369 ? -24.522 -5.081 5.682 1.00 94.56 369 ASP A C 1
ATOM 2926 O O . ASP A 1 369 ? -24.917 -6.243 5.764 1.00 94.56 369 ASP A O 1
ATOM 2930 N N . TYR A 1 370 ? -23.253 -4.744 5.928 1.00 95.88 370 TYR A N 1
ATOM 2931 C CA . TYR A 1 370 ? -22.235 -5.704 6.350 1.00 95.88 370 TYR A CA 1
ATOM 2932 C C . TYR A 1 370 ? -22.586 -6.370 7.692 1.00 95.88 370 TYR A C 1
ATOM 2934 O O . TYR A 1 370 ? -22.558 -7.598 7.782 1.00 95.88 370 TYR A O 1
ATOM 2942 N N . VAL A 1 371 ? -22.989 -5.593 8.705 1.00 96.12 371 VAL A N 1
ATOM 2943 C CA . VAL A 1 371 ? -23.408 -6.127 10.014 1.00 96.12 371 VAL A CA 1
ATOM 2944 C C . VAL A 1 371 ? -24.681 -6.965 9.892 1.00 96.12 371 VAL A C 1
ATOM 2946 O O . VAL A 1 371 ? -24.743 -8.073 10.421 1.00 96.12 371 VAL A O 1
ATOM 2949 N N . ARG A 1 372 ? -25.682 -6.501 9.130 1.00 94.94 372 ARG A N 1
ATOM 2950 C CA . ARG A 1 372 ? -26.907 -7.278 8.849 1.00 94.94 372 ARG A CA 1
ATOM 2951 C C . ARG A 1 372 ? -26.622 -8.588 8.115 1.00 94.94 372 ARG A C 1
ATOM 2953 O O . ARG A 1 372 ? -27.346 -9.559 8.310 1.00 94.94 372 ARG A O 1
ATOM 2960 N N . GLY A 1 373 ? -25.570 -8.620 7.300 1.00 94.69 373 GLY A N 1
ATOM 2961 C CA . GLY A 1 373 ? -25.064 -9.820 6.635 1.00 94.69 373 GLY A CA 1
ATOM 2962 C C . GLY A 1 373 ? -24.276 -10.774 7.543 1.00 94.69 373 GLY A C 1
ATOM 2963 O O . GLY A 1 373 ? -23.784 -11.786 7.050 1.00 94.69 373 GLY A O 1
ATOM 2964 N N . GLY A 1 374 ? -24.143 -10.472 8.841 1.00 94.69 374 GLY A N 1
ATOM 2965 C CA . GLY A 1 374 ? -23.426 -11.290 9.824 1.00 94.69 374 GLY A CA 1
ATOM 2966 C C . GLY A 1 374 ? -21.960 -10.902 10.037 1.00 94.69 374 GLY A C 1
ATOM 2967 O O . GLY A 1 374 ? -21.230 -11.639 10.695 1.00 94.69 374 GLY A O 1
ATOM 2968 N N . GLY A 1 375 ? -21.511 -9.776 9.478 1.00 95.94 375 GLY A N 1
ATOM 2969 C CA . GLY A 1 375 ? -20.176 -9.237 9.721 1.00 95.94 375 GLY A CA 1
ATOM 2970 C C . GLY A 1 375 ? -20.042 -8.582 11.098 1.00 95.94 375 GLY A C 1
ATOM 2971 O O . GLY A 1 375 ? -20.988 -7.991 11.616 1.00 95.94 375 GLY A O 1
ATOM 2972 N N . THR A 1 376 ? -18.847 -8.633 11.686 1.00 96.12 376 THR A N 1
ATOM 2973 C CA . THR A 1 376 ? -18.554 -7.946 12.955 1.00 96.12 376 THR A CA 1
ATOM 2974 C C . THR A 1 376 ? -17.823 -6.631 12.704 1.00 96.12 376 THR A C 1
ATOM 2976 O O . THR A 1 376 ? -16.842 -6.603 11.958 1.00 96.12 376 THR A O 1
ATOM 2979 N N . VAL A 1 377 ? -18.269 -5.546 13.341 1.00 96.50 377 VAL A N 1
ATOM 2980 C CA . VAL A 1 377 ? -17.586 -4.243 13.323 1.00 96.50 377 VAL A CA 1
ATOM 2981 C C . VAL A 1 377 ? -17.165 -3.877 14.742 1.00 96.50 377 VAL A C 1
ATOM 2983 O O . VAL A 1 377 ? -17.999 -3.843 15.642 1.00 96.50 377 VAL A O 1
ATOM 2986 N N . LEU A 1 378 ? -15.884 -3.565 14.926 1.00 95.38 378 LEU A N 1
ATOM 2987 C CA . LEU A 1 378 ? -15.354 -2.943 16.135 1.00 95.38 378 LEU A CA 1
ATOM 2988 C C . LEU A 1 378 ? -15.120 -1.456 15.858 1.00 95.38 378 LEU A C 1
ATOM 2990 O O . LEU A 1 378 ? -14.329 -1.102 14.983 1.00 95.38 378 LEU A O 1
ATOM 2994 N N . ILE A 1 379 ? -15.804 -0.592 16.603 1.00 94.06 379 ILE A N 1
ATOM 2995 C CA . ILE A 1 379 ? -15.725 0.865 16.471 1.00 94.06 379 ILE A CA 1
ATOM 2996 C C . ILE A 1 379 ? -15.587 1.505 17.855 1.00 94.06 379 ILE A C 1
ATOM 2998 O O . ILE A 1 379 ? -16.235 1.090 18.814 1.00 94.06 379 ILE A O 1
ATOM 3002 N N . ASN A 1 380 ? -14.724 2.510 17.972 1.00 91.25 380 ASN A N 1
ATOM 3003 C CA . ASN A 1 380 ? -14.535 3.272 19.201 1.00 91.25 380 ASN A CA 1
ATOM 3004 C C . ASN A 1 380 ? -15.623 4.353 19.337 1.00 91.25 380 ASN A C 1
ATOM 3006 O O . ASN A 1 380 ? -16.008 4.965 18.342 1.00 91.25 380 ASN A O 1
ATOM 3010 N N . ALA A 1 381 ? -16.060 4.666 20.562 1.00 89.94 381 ALA A N 1
ATOM 3011 C CA . ALA A 1 381 ? -17.004 5.759 20.835 1.00 89.94 381 ALA A CA 1
ATOM 3012 C C . ALA A 1 381 ? -16.557 7.112 20.233 1.00 89.94 381 ALA A C 1
ATOM 3014 O O . ALA A 1 381 ? -17.368 7.878 19.726 1.00 89.94 381 ALA A O 1
ATOM 3015 N N . ALA A 1 382 ? -15.252 7.386 20.154 1.00 89.19 382 ALA A N 1
ATOM 3016 C CA . ALA A 1 382 ? -14.735 8.597 19.513 1.00 89.19 382 ALA A CA 1
ATOM 3017 C C . ALA A 1 382 ? -14.974 8.657 17.986 1.00 89.19 382 ALA A C 1
ATOM 3019 O O . ALA A 1 382 ? -14.823 9.718 17.380 1.00 89.19 382 ALA A O 1
ATOM 3020 N N . GLN A 1 383 ? -15.334 7.537 17.354 1.00 92.56 383 GLN A N 1
ATOM 3021 C CA . GLN A 1 383 ? -15.521 7.404 15.908 1.00 92.56 383 GLN A CA 1
ATOM 3022 C C . GLN A 1 383 ? -17.001 7.386 15.498 1.00 92.56 383 GLN A C 1
ATOM 3024 O O . GLN A 1 383 ? -17.282 7.353 14.308 1.00 92.56 383 GLN A O 1
ATOM 3029 N N . ILE A 1 384 ? -17.971 7.423 16.419 1.00 91.81 384 ILE A N 1
ATOM 3030 C CA . ILE A 1 384 ? -19.385 7.164 16.073 1.00 91.81 384 ILE A CA 1
ATOM 3031 C C . ILE A 1 384 ? -20.159 8.382 15.547 1.00 91.81 384 ILE A C 1
ATOM 3033 O O . ILE A 1 384 ? -21.379 8.334 15.399 1.00 91.81 384 ILE A O 1
ATOM 3037 N N . LYS A 1 385 ? -19.499 9.513 15.283 1.00 90.62 385 LYS A N 1
ATOM 3038 C CA . LYS A 1 385 ? -20.188 10.736 14.845 1.00 90.62 385 LYS A CA 1
ATOM 3039 C C . LYS A 1 385 ? -21.005 10.461 13.571 1.00 90.62 385 LYS A C 1
ATOM 3041 O O . LYS A 1 385 ? -20.435 10.080 12.556 1.00 90.62 385 LYS A O 1
ATOM 3046 N N . LYS A 1 386 ? -22.319 10.728 13.611 1.00 91.19 386 LYS A N 1
ATOM 3047 C CA . LYS A 1 386 ? -23.331 10.418 12.566 1.00 91.19 386 LYS A CA 1
ATOM 3048 C C . LYS A 1 386 ? -23.700 8.934 12.411 1.00 91.19 386 LYS A C 1
ATOM 3050 O O . LYS A 1 386 ? -24.605 8.640 11.635 1.00 91.19 386 LYS A O 1
ATOM 3055 N N . VAL A 1 387 ? -23.055 8.015 13.126 1.00 94.00 387 VAL A N 1
ATOM 3056 C CA . VAL A 1 387 ? -23.418 6.594 13.114 1.00 94.00 387 VAL A CA 1
ATOM 3057 C C . VAL A 1 387 ? -24.702 6.408 13.936 1.00 94.00 387 VAL A C 1
ATOM 3059 O O . VAL A 1 387 ? -24.752 6.863 15.079 1.00 94.00 387 VAL A O 1
ATOM 3062 N N . PRO A 1 388 ? -25.761 5.791 13.383 1.00 93.62 388 PRO A N 1
ATOM 3063 C CA . PRO A 1 388 ? -27.044 5.686 14.070 1.00 93.62 388 PRO A CA 1
ATOM 3064 C C . PRO A 1 388 ? -27.002 4.662 15.214 1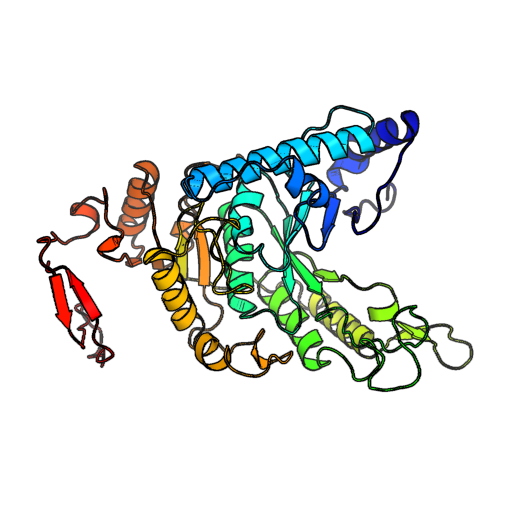.00 93.62 388 PRO A C 1
ATOM 3066 O O . PRO A 1 388 ? -26.410 3.593 15.071 1.00 93.62 388 PRO A O 1
ATOM 3069 N N . GLU A 1 389 ? -27.715 4.938 16.313 1.00 92.56 389 GLU A N 1
ATOM 3070 C CA . GLU A 1 389 ? -27.846 4.025 17.470 1.00 92.56 389 GLU A CA 1
ATOM 3071 C C . GLU A 1 389 ? -28.334 2.627 17.063 1.00 92.56 389 GLU A C 1
ATOM 3073 O O . GLU A 1 389 ? -27.888 1.624 17.610 1.00 92.56 389 GLU A O 1
ATOM 3078 N N . SER A 1 390 ? -29.184 2.539 16.035 1.00 91.94 390 SER A N 1
ATOM 3079 C CA . SER A 1 390 ? -29.657 1.267 15.478 1.00 91.94 390 SER A CA 1
ATOM 3080 C C . SER A 1 390 ? -28.546 0.375 14.918 1.00 91.94 390 SER A C 1
ATOM 3082 O O . SER A 1 390 ? -28.745 -0.830 14.822 1.00 91.94 390 SER A O 1
ATOM 3084 N N . LEU A 1 391 ? -27.413 0.953 14.493 1.00 94.06 391 LEU A N 1
ATOM 3085 C CA . LEU A 1 391 ? -26.230 0.188 14.086 1.00 94.06 391 LEU A CA 1
ATOM 3086 C C . LEU A 1 391 ? -25.352 -0.153 15.294 1.00 94.06 391 LEU A C 1
ATOM 3088 O O . LEU A 1 391 ? -24.788 -1.239 15.350 1.00 94.06 391 LEU A O 1
ATOM 3092 N N . LEU A 1 392 ? -25.236 0.769 16.251 1.00 92.62 392 LEU A N 1
ATOM 3093 C CA . LEU A 1 392 ? -24.381 0.604 17.429 1.00 92.62 392 LEU A CA 1
ATOM 3094 C C . LEU A 1 392 ? -24.951 -0.399 18.441 1.00 92.62 392 LEU A C 1
ATOM 3096 O O . LEU A 1 392 ? -24.193 -1.004 19.191 1.00 92.62 392 LEU A O 1
ATOM 3100 N N . GLY A 1 393 ? -26.278 -0.544 18.498 1.00 89.44 393 GLY A N 1
ATOM 3101 C CA . GLY A 1 393 ? -26.964 -1.382 19.485 1.00 89.44 393 GLY A CA 1
ATOM 3102 C C . GLY A 1 393 ? -26.926 -0.826 20.914 1.00 89.44 393 GLY A C 1
ATOM 3103 O O . GLY A 1 393 ? -27.396 -1.485 21.836 1.00 89.44 393 GLY A O 1
ATOM 3104 N N . VAL A 1 394 ? -26.386 0.380 21.102 1.00 89.31 394 VAL A N 1
ATOM 3105 C CA . VAL A 1 394 ? -26.261 1.077 22.386 1.00 89.31 394 VAL A CA 1
ATOM 3106 C C . VAL A 1 394 ? -26.563 2.562 22.210 1.00 89.31 394 VAL A C 1
ATOM 3108 O O . VAL A 1 394 ? -26.446 3.105 21.107 1.00 89.31 394 VAL A O 1
ATOM 3111 N N . ARG A 1 395 ? -26.912 3.229 23.311 1.00 88.31 395 ARG A N 1
ATOM 3112 C CA . ARG A 1 395 ? -27.127 4.674 23.362 1.00 88.31 395 ARG A CA 1
ATOM 3113 C C . ARG A 1 395 ? -26.091 5.304 24.277 1.00 88.31 395 ARG A C 1
ATOM 3115 O O . ARG A 1 395 ? -26.092 5.047 25.470 1.00 88.31 395 ARG A O 1
ATOM 3122 N N . LEU A 1 396 ? -25.227 6.157 23.737 1.00 85.81 396 LEU A N 1
ATOM 3123 C CA . LEU A 1 396 ? -24.214 6.808 24.562 1.00 85.81 396 LEU A CA 1
ATOM 3124 C C . LEU A 1 396 ? -24.804 7.958 25.384 1.00 85.81 396 LEU A C 1
ATOM 3126 O O . LEU A 1 396 ? -25.651 8.725 24.919 1.00 85.81 396 LEU A O 1
ATOM 3130 N N . THR A 1 397 ? -24.332 8.086 26.620 1.00 88.88 397 THR A N 1
ATOM 3131 C CA . THR A 1 397 ? -24.811 9.099 27.572 1.00 88.88 397 THR A CA 1
ATOM 3132 C C . THR A 1 397 ? -24.006 10.403 27.540 1.00 88.88 397 THR A C 1
ATOM 3134 O O . THR A 1 397 ? -24.383 11.352 28.227 1.00 88.88 397 THR A O 1
ATOM 3137 N N . ASN A 1 398 ? -22.907 10.485 26.773 1.00 85.12 398 ASN A N 1
ATOM 3138 C CA . ASN A 1 398 ? -21.896 11.554 26.841 1.00 85.12 398 ASN A CA 1
ATOM 3139 C C . ASN A 1 398 ? -21.196 11.684 28.206 1.00 85.12 398 ASN A C 1
ATOM 3141 O O . ASN A 1 398 ? -20.488 12.661 28.460 1.00 85.12 398 ASN A O 1
ATOM 3145 N N . VAL A 1 399 ? -21.364 10.703 29.098 1.00 92.06 399 VAL A N 1
ATOM 3146 C CA . VAL A 1 399 ? -20.647 10.632 30.372 1.00 92.06 399 VAL A CA 1
ATOM 3147 C C . VAL A 1 399 ? -19.445 9.718 30.203 1.00 92.06 399 VAL A C 1
ATOM 3149 O O . VAL A 1 399 ? -19.585 8.566 29.799 1.00 92.06 399 VAL A O 1
ATOM 3152 N N . THR A 1 400 ? -18.262 10.215 30.558 1.00 92.69 400 THR A N 1
ATOM 3153 C CA . THR A 1 400 ? -17.037 9.407 30.546 1.00 92.69 400 THR A CA 1
ATOM 3154 C C . THR A 1 400 ? -16.712 8.862 31.931 1.00 92.69 400 THR A C 1
ATOM 3156 O O . THR A 1 400 ? -17.061 9.457 32.952 1.00 92.69 400 THR A O 1
ATOM 3159 N N . ALA A 1 401 ? -16.062 7.706 31.957 1.00 94.38 401 ALA A N 1
ATOM 3160 C CA . ALA A 1 401 ? -15.505 7.088 33.152 1.00 94.38 401 ALA A CA 1
ATOM 3161 C C . ALA A 1 401 ? -14.183 6.392 32.811 1.00 94.38 401 ALA A C 1
ATOM 3163 O O . ALA A 1 401 ? -13.796 6.306 31.644 1.00 94.38 401 ALA A O 1
ATOM 3164 N N . GLU A 1 402 ? -13.481 5.931 33.840 1.00 95.62 402 GLU A N 1
ATOM 3165 C CA . GLU A 1 402 ? -12.204 5.236 33.711 1.00 95.62 402 GLU A CA 1
ATOM 3166 C C . GLU A 1 402 ? -12.317 3.849 34.349 1.00 95.62 402 GLU A C 1
ATOM 3168 O O . GLU A 1 402 ? -13.051 3.665 35.324 1.00 95.62 402 GLU A O 1
ATOM 3173 N N . ALA A 1 403 ? -11.648 2.873 33.746 1.00 95.00 403 ALA A N 1
ATOM 3174 C CA . ALA A 1 403 ? -11.550 1.500 34.222 1.00 95.00 403 ALA A CA 1
ATOM 3175 C C . ALA A 1 403 ? -10.188 0.930 33.819 1.00 95.00 403 ALA A C 1
ATOM 3177 O O . ALA A 1 403 ? -9.583 1.378 32.851 1.00 95.00 403 ALA A O 1
ATOM 3178 N N . ASP A 1 404 ? -9.699 -0.044 34.567 1.00 95.00 404 ASP A N 1
ATOM 3179 C CA . ASP A 1 404 ? -8.479 -0.811 34.289 1.00 95.00 404 ASP A CA 1
ATOM 3180 C C . ASP A 1 404 ? -8.802 -2.264 33.909 1.00 95.00 404 ASP A C 1
ATOM 3182 O O . ASP A 1 404 ? -7.919 -3.110 33.830 1.00 95.00 404 ASP A O 1
ATOM 3186 N N . SER A 1 405 ? -10.079 -2.566 33.679 1.00 93.38 405 SER A N 1
ATOM 3187 C CA . SER A 1 405 ? -10.573 -3.892 33.334 1.00 93.38 405 SER A CA 1
ATOM 3188 C C . SER A 1 405 ? -11.796 -3.808 32.427 1.00 93.38 405 SER A C 1
ATOM 3190 O O . SER A 1 405 ? -12.560 -2.839 32.465 1.00 93.38 405 SER A O 1
ATOM 3192 N N . ALA A 1 406 ? -11.978 -4.829 31.592 1.00 90.00 406 ALA A N 1
ATOM 3193 C CA . ALA A 1 406 ? -13.143 -4.993 30.730 1.00 90.00 406 ALA A CA 1
ATOM 3194 C C . ALA A 1 406 ? -13.793 -6.373 30.926 1.00 90.00 406 ALA A C 1
ATOM 3196 O O . ALA A 1 406 ? -13.229 -7.275 31.542 1.00 90.00 406 ALA A O 1
ATOM 3197 N N . THR A 1 407 ? -15.002 -6.554 30.397 1.00 87.31 407 THR A N 1
ATOM 3198 C CA . THR A 1 407 ? -15.699 -7.847 30.408 1.00 87.31 407 THR A CA 1
ATOM 3199 C C . THR A 1 407 ? -16.333 -8.085 29.047 1.00 87.31 407 THR A C 1
ATOM 3201 O O . THR A 1 407 ? -17.037 -7.219 28.525 1.00 87.31 407 THR A O 1
ATOM 3204 N N . CYS A 1 408 ? -16.088 -9.259 28.466 1.00 86.44 408 CYS A N 1
ATOM 3205 C CA . CYS A 1 408 ? -16.775 -9.687 27.256 1.00 86.44 408 CYS A CA 1
ATOM 3206 C C . CYS A 1 408 ? -18.196 -10.133 27.619 1.00 86.44 408 CYS A C 1
ATOM 3208 O O . CYS A 1 408 ? -18.376 -11.024 28.445 1.00 86.44 408 CYS A O 1
ATOM 3210 N N . LEU A 1 409 ? -19.205 -9.513 27.007 1.00 84.62 409 LEU A N 1
ATOM 3211 C CA . LEU A 1 409 ? -20.615 -9.882 27.196 1.00 84.62 409 LEU A CA 1
ATOM 3212 C C . LEU A 1 409 ? -21.117 -10.861 26.123 1.00 84.62 409 LEU A C 1
ATOM 3214 O O . LEU A 1 409 ? -22.314 -11.140 26.059 1.00 84.62 409 LEU A O 1
ATOM 3218 N N . SER A 1 410 ? -20.227 -11.348 25.252 1.00 82.75 410 SER A N 1
ATOM 3219 C CA . SER A 1 410 ? -20.597 -12.294 24.202 1.00 82.75 410 SER A CA 1
ATOM 3220 C C . SER A 1 410 ? -21.048 -13.620 24.827 1.00 82.75 410 SER A C 1
ATOM 3222 O O . SER A 1 410 ? -20.336 -14.174 25.669 1.00 82.75 410 SER A O 1
ATOM 3224 N N . PRO A 1 411 ? -22.226 -14.147 24.452 1.00 84.81 411 PRO A N 1
ATOM 3225 C CA . PRO A 1 411 ? -22.728 -15.386 25.024 1.00 84.81 411 PRO A CA 1
ATOM 3226 C C . PRO A 1 411 ? -21.840 -16.570 24.623 1.00 84.81 411 PRO A C 1
ATOM 3228 O O . PRO A 1 411 ? -21.553 -16.765 23.446 1.00 84.81 411 PRO A O 1
ATOM 3231 N N . GLY A 1 412 ? -21.461 -17.393 25.604 1.00 85.44 412 GLY A N 1
ATOM 3232 C CA . GLY A 1 412 ? -20.681 -18.614 25.376 1.00 85.44 412 GLY A CA 1
ATOM 3233 C C . GLY A 1 412 ? -19.169 -18.411 25.242 1.00 85.44 412 GLY A C 1
ATOM 3234 O O . GLY A 1 412 ? -18.474 -19.387 24.984 1.00 85.44 412 GLY A O 1
ATOM 3235 N N . GLU A 1 413 ? -18.665 -17.188 25.430 1.00 84.44 413 GLU A N 1
ATOM 3236 C CA . GLU A 1 413 ? -17.230 -16.945 25.606 1.00 84.44 413 GLU A CA 1
ATOM 3237 C C . GLU A 1 413 ? -16.804 -17.288 27.039 1.00 84.44 413 GLU A C 1
ATOM 3239 O O . GLU A 1 413 ? -17.504 -16.963 28.005 1.00 84.44 413 GLU A O 1
ATOM 3244 N N . ASP A 1 414 ? -15.640 -17.924 27.175 1.00 87.81 414 ASP A N 1
ATOM 3245 C CA . ASP A 1 414 ? -15.026 -18.155 28.480 1.00 87.81 414 ASP A CA 1
ATOM 3246 C C . ASP A 1 414 ? -14.674 -16.821 29.152 1.00 87.81 414 ASP A C 1
ATOM 3248 O O . ASP A 1 414 ? -14.425 -15.805 28.496 1.00 87.81 414 ASP A O 1
ATOM 3252 N N . ALA A 1 415 ? -14.622 -16.817 30.486 1.00 84.38 415 ALA A N 1
ATOM 3253 C CA . ALA A 1 415 ? -14.165 -15.649 31.226 1.00 84.38 415 ALA A CA 1
ATOM 3254 C C . ALA A 1 415 ? -12.718 -15.313 30.825 1.00 84.38 415 ALA A C 1
ATOM 3256 O O . ALA A 1 415 ? -11.800 -16.099 31.061 1.00 84.38 415 ALA A O 1
ATOM 3257 N N . GLN A 1 416 ? -12.523 -14.139 30.227 1.00 86.44 416 GLN A N 1
ATOM 3258 C CA . GLN A 1 416 ? -11.207 -13.631 29.850 1.00 86.44 416 GLN A CA 1
ATOM 3259 C C . GLN A 1 416 ? -10.707 -12.634 30.895 1.00 86.44 416 GLN A C 1
ATOM 3261 O O . GLN A 1 416 ? -11.469 -11.786 31.365 1.00 86.44 416 GLN A O 1
ATOM 3266 N N . ASP A 1 417 ? -9.418 -12.708 31.230 1.00 87.50 417 ASP A N 1
ATOM 3267 C CA . ASP A 1 417 ? -8.751 -11.642 31.973 1.00 87.50 417 ASP A CA 1
ATOM 3268 C C . ASP A 1 417 ? -8.444 -10.489 31.014 1.00 87.50 417 ASP A C 1
ATOM 3270 O O . ASP A 1 417 ? -7.503 -10.540 30.222 1.00 87.50 417 ASP A O 1
ATOM 3274 N N . LEU A 1 418 ? -9.297 -9.469 31.063 1.00 87.50 418 LEU A N 1
ATOM 3275 C CA . LEU A 1 418 ? -9.139 -8.223 30.319 1.00 87.50 418 LEU A CA 1
ATOM 3276 C C . LEU A 1 418 ? -8.746 -7.073 31.256 1.00 87.50 418 LEU A C 1
ATOM 3278 O O . LEU A 1 418 ? -9.125 -5.924 31.013 1.00 87.50 418 LEU A O 1
ATOM 3282 N N . SER A 1 419 ? -8.049 -7.376 32.355 1.00 90.62 419 SER A N 1
ATOM 3283 C CA . SER A 1 419 ? -7.382 -6.358 33.162 1.00 90.62 419 SER A CA 1
ATOM 3284 C C . SER A 1 419 ? -6.161 -5.797 32.427 1.00 90.62 419 SER A C 1
ATOM 3286 O O . SER A 1 419 ? -5.529 -6.460 31.603 1.00 90.62 419 SER A O 1
ATOM 3288 N N . GLY A 1 420 ? -5.840 -4.532 32.672 1.00 87.19 420 GLY A N 1
ATOM 3289 C CA . GLY A 1 420 ? -4.787 -3.847 31.944 1.00 87.19 420 GLY A CA 1
ATOM 3290 C C . GLY A 1 420 ? -4.530 -2.434 32.439 1.00 87.19 420 GLY A C 1
ATOM 3291 O O . GLY A 1 420 ? -4.736 -2.093 33.600 1.00 87.19 420 GLY A O 1
ATOM 3292 N N . GLN A 1 421 ? -4.015 -1.598 31.540 1.00 86.88 421 GLN A N 1
ATOM 3293 C CA . GLN A 1 421 ? -3.791 -0.188 31.838 1.00 86.88 421 GLN A CA 1
ATOM 3294 C C . GLN A 1 421 ? -5.123 0.559 31.947 1.00 86.88 421 GLN A C 1
ATOM 3296 O O . GLN A 1 421 ? -6.086 0.225 31.260 1.00 86.88 421 GLN A O 1
ATOM 3301 N N . LEU A 1 422 ? -5.148 1.610 32.769 1.00 92.19 422 LEU A N 1
ATOM 3302 C CA . LEU A 1 422 ? -6.305 2.490 32.904 1.00 92.19 422 LEU A CA 1
ATOM 3303 C C . LEU A 1 422 ? -6.703 3.070 31.536 1.00 92.19 422 LEU A C 1
ATOM 3305 O O . LEU A 1 422 ? -5.906 3.740 30.876 1.00 92.19 422 LEU A O 1
ATOM 3309 N N . PHE A 1 423 ? -7.950 2.853 31.134 1.00 87.75 423 PHE A N 1
ATOM 3310 C CA . PHE A 1 423 ? -8.535 3.383 29.911 1.00 87.75 423 PHE A CA 1
ATOM 3311 C C . PHE A 1 423 ? -9.814 4.165 30.206 1.00 87.75 423 PHE A C 1
ATOM 3313 O O . PHE A 1 423 ? -10.527 3.930 31.182 1.00 87.75 423 PHE A O 1
ATOM 3320 N N . ARG A 1 424 ? -10.116 5.125 29.328 1.00 89.75 424 ARG A N 1
ATOM 3321 C CA . ARG A 1 424 ? -11.341 5.924 29.387 1.00 89.75 424 ARG A CA 1
ATOM 3322 C C . ARG A 1 424 ? -12.387 5.343 28.449 1.00 89.75 424 ARG A C 1
ATOM 3324 O O . ARG A 1 424 ? -12.077 5.063 27.294 1.00 89.75 424 ARG A O 1
ATOM 3331 N N . TYR A 1 425 ? -13.624 5.252 28.917 1.00 90.12 425 TYR A N 1
ATOM 3332 C CA . TYR A 1 425 ? -14.767 4.816 28.121 1.00 90.12 425 TYR A CA 1
ATOM 3333 C C . TYR A 1 425 ? -15.946 5.783 28.270 1.00 90.12 425 TYR A C 1
ATOM 3335 O O . TYR A 1 425 ? -15.987 6.611 29.185 1.00 90.12 425 TYR A O 1
ATOM 3343 N N . GLU A 1 426 ? -16.896 5.687 27.343 1.00 90.12 426 GLU A N 1
ATOM 3344 C CA . GLU A 1 426 ? -18.169 6.400 27.399 1.00 90.12 426 GLU A CA 1
ATOM 3345 C C . GLU A 1 426 ? -19.258 5.458 27.913 1.00 90.12 426 GLU A C 1
ATOM 3347 O O . GLU A 1 426 ? -19.341 4.308 27.482 1.00 90.12 426 GLU A O 1
ATOM 3352 N N . LYS A 1 427 ? -20.066 5.924 28.868 1.00 89.00 427 LYS A N 1
ATOM 3353 C CA . LYS A 1 427 ? -21.135 5.120 29.461 1.00 89.00 427 LYS A CA 1
ATOM 3354 C C . LYS A 1 427 ? -22.282 4.947 28.464 1.00 89.00 427 LYS A C 1
ATOM 3356 O O . LYS A 1 427 ? -22.754 5.939 27.893 1.00 89.00 427 LYS A O 1
ATOM 3361 N N . VAL A 1 428 ? -22.709 3.694 28.319 1.00 86.06 428 VAL A N 1
ATOM 3362 C CA . VAL A 1 428 ? -23.869 3.228 27.540 1.00 86.06 428 VAL A CA 1
ATOM 3363 C C . VAL A 1 428 ? -25.128 3.125 28.392 1.00 86.06 428 VAL A C 1
ATOM 3365 O O . VAL A 1 428 ? -24.985 3.008 29.633 1.00 86.06 428 VAL A O 1
#